Protein 6ORM (pdb70)

Secondary structure (DSSP, 8-state):
-PPPPSSS---B-TT-S---SS--B--GGG--GGGGEE-GGGSPP----TTSEEEE--STTT-GGGTTS--EEEEEEE-TT-B--EEE-TTS-EEEEEEES-EEEEEE-TTTT-EEEEEE-TT-EEEE-TT--EEEEE-SSS-EEEEEEESSSS---EEEE--/-PPPPSSS---B-TT-S---SS--B--GGG--GGGGEE-GGGSPP----TTSEEEE--STTT-GGGTTS--EEEEEEE-TT-B--SEE-TTS-EEEEEEES-EEEEEE-TTTT-EEEEEE-TT-EEEE-TT--EEEEE-SSS-EEEEEEESSSS---EE-/-PPPPSSS---B-TT-S-B-SS--B--GGG--GGGG---GGGSPP----TTSEEEEEESTTT-GGGTTS--EEEEEEE-TT-B--EEE-TTS-EEEEEEES-EEEEEE-TTTT-EEEEEE-TT-EEEE-TT--EEEEE-SSS-EEEEEEESSSS---EEEE--

CATH classification: 2.60.120.10

Foldseek 3Di:
DQDADPDDWFFAPLPDPDDDDFGHGDDPVPDDPVLQDDDQVVDDFPDAPPQFKGKDWQFCNRRRRCTNVFKIKIKIKGFAFHKDAKKAQAAWKKKKAWAAAKKKKWWFDPPVRDIDIDIDDHGDIDIGGHGTIMMITGPGPGMIMMMIMIRGSDRDMDRDGGD/DQDADPDDWFFAPLPDPDDDDFGHGDDPVPDDPVLQDDDQPVDDFPDAPPQQKDKDWQFCNRRRRCTNVFKIKIKMKGFAQGKPAKKAQAAWKKKKAKAAAKKKKWWFDPPVRDIDIDIHHHGDIDIGGHGTIMMMTGPGDGMIMMMIMIRGSDRDMDRD/DQDADPDDWFFAPLPDPDDDDFGHGDDPVPDDPVLQDDDQVVDDFPDAPPFFKDKDWFFCNRRRRCTNVFKIKIKMKGFAFGKDAKKALAAWKKKKAWAAAKKKKWWFDPPVGDIDIDIDDHGDIDIGGHGTIMMMTGPGHGMIMMMIMIRGSDRDMDRDGGD

Structure (mmCIF, N/CA/C/O backbone):
data_6ORM
#
_entry.id   6ORM
#
_cell.length_a   88.642
_cell.length_b   88.642
_cell.length_c   179.094
_cell.angle_alpha   90.00
_cell.angle_beta   90.00
_cell.angle_gamma   90.00
#
_symmetry.space_group_name_H-M   'P 41 21 2'
#
loop_
_entity.id
_entity.type
_entity.pdbx_description
1 polymer Peruvianin-I
2 branched beta-D-mannopyranose-(1-4)-2-acetamido-2-deoxy-beta-D-glucopyranose-(1-4)-2-acetamido-2-deoxy-beta-D-glucopyranose
3 branched beta-D-mannopyranose-(1-4)-2-acetamido-2-deoxy-beta-D-glucopyranose-(1-4)-[alpha-L-fucopyranose-(1-3)]2-acetamido-2-deoxy-beta-D-glucopyranose
4 branched 2-acetamido-2-deoxy-beta-D-glucopyranose-(1-4)-2-acetamido-2-deoxy-beta-D-glucopyranose
5 water water
#
loop_
_atom_site.group_PDB
_atom_site.id
_atom_site.type_symbol
_atom_site.label_atom_id
_atom_site.label_alt_id
_atom_site.label_comp_id
_atom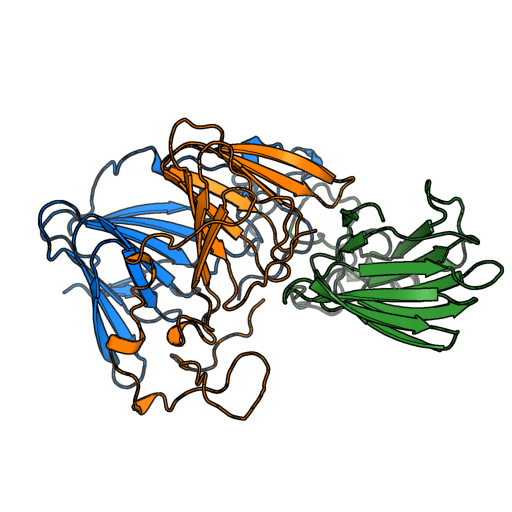_site.label_asym_id
_atom_site.label_entity_id
_atom_site.label_seq_id
_atom_site.pdbx_PDB_ins_code
_atom_site.Cartn_x
_atom_site.Cartn_y
_atom_site.Cartn_z
_atom_site.occupancy
_atom_site.B_iso_or_equiv
_atom_site.auth_seq_id
_atom_site.auth_comp_id
_atom_site.auth_asym_id
_atom_site.auth_atom_id
_atom_site.pdbx_PDB_model_num
ATOM 1 N N . ALA A 1 2 ? -6.773 10.350 -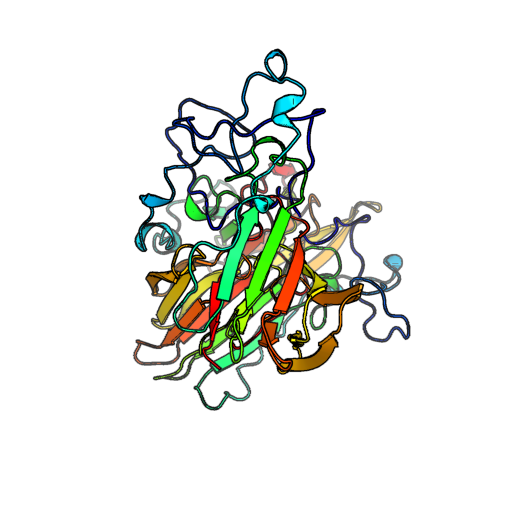41.800 1.00 47.64 2 ALA A N 1
ATOM 2 C CA . ALA A 1 2 ? -6.631 9.993 -43.206 1.00 47.47 2 ALA A CA 1
ATOM 3 C C . ALA A 1 2 ? -5.431 10.692 -43.834 1.00 46.02 2 ALA A C 1
ATOM 4 O O . ALA A 1 2 ? -5.148 10.498 -45.016 1.00 47.05 2 ALA A O 1
ATOM 6 N N . ASP A 1 3 ? -4.740 11.511 -43.046 1.00 43.99 3 ASP A N 1
ATOM 7 C CA . ASP A 1 3 ? -3.490 12.098 -43.503 1.00 40.87 3 ASP A CA 1
ATOM 8 C C . ASP A 1 3 ? -2.520 10.993 -43.917 1.00 39.85 3 ASP A C 1
ATOM 9 O O . ASP A 1 3 ? -2.459 9.945 -43.260 1.00 39.86 3 ASP A O 1
ATOM 14 N N . PRO A 1 4 ? -1.781 11.168 -45.010 1.00 39.95 4 PRO A N 1
ATOM 15 C CA . PRO A 1 4 ? -0.726 10.207 -45.347 1.00 40.81 4 PRO A CA 1
ATOM 16 C C . PRO A 1 4 ? 0.234 10.013 -44.181 1.00 40.84 4 PRO A C 1
ATOM 17 O O . PRO A 1 4 ? 0.570 10.958 -43.463 1.00 40.39 4 PRO A O 1
ATOM 21 N N . GLY A 1 5 ? 0.662 8.769 -43.987 1.00 42.38 5 GLY A N 1
ATOM 22 C CA . GLY A 1 5 ? 1.607 8.446 -42.947 1.00 42.27 5 GLY A CA 1
ATOM 23 C C . GLY A 1 5 ? 2.968 9.053 -43.218 1.00 42.64 5 GLY A C 1
ATOM 24 O O . GLY A 1 5 ? 3.366 9.251 -44.371 1.00 42.91 5 GLY A O 1
ATOM 25 N N . PRO A 1 6 ? 3.703 9.382 -42.158 1.00 42.96 6 PRO A N 1
ATOM 26 C CA . PRO A 1 6 ? 5.057 9.912 -42.341 1.00 42.69 6 PRO A CA 1
ATOM 27 C C . PRO A 1 6 ? 6.031 8.813 -42.731 1.00 43.58 6 PRO A C 1
ATOM 28 O O . PRO A 1 6 ? 5.940 7.676 -42.260 1.00 44.59 6 PRO A O 1
ATOM 32 N N . LEU A 1 7 ? 6.974 9.165 -43.602 1.00 42.76 7 LEU A N 1
ATOM 33 C CA . LEU A 1 7 ? 7.976 8.228 -44.087 1.00 44.43 7 LEU A CA 1
ATOM 34 C C . LEU A 1 7 ? 9.362 8.526 -43.528 1.00 45.14 7 LEU A C 1
ATOM 35 O O . LEU A 1 7 ? 10.355 7.983 -44.023 1.00 46.46 7 LEU A O 1
ATOM 40 N N . GLN A 1 8 ? 9.442 9.371 -42.505 1.00 45.00 8 GLN A N 1
ATOM 41 C CA . GLN A 1 8 ? 10.675 9.699 -41.803 1.00 46.12 8 GLN A CA 1
ATOM 42 C C . GLN A 1 8 ? 10.275 10.380 -40.498 1.00 44.83 8 GLN A C 1
ATOM 43 O O . GLN A 1 8 ? 9.087 10.587 -40.231 1.00 43.51 8 GLN A O 1
ATOM 49 N N . ASP A 1 9 ? 11.276 10.721 -39.681 1.00 44.48 9 ASP A N 1
ATOM 50 C CA . ASP A 1 9 ? 10.996 11.276 -38.357 1.00 43.97 9 ASP A CA 1
ATOM 51 C C . ASP A 1 9 ? 10.176 12.555 -38.455 1.00 42.79 9 ASP A C 1
ATOM 52 O O . ASP A 1 9 ? 9.119 12.684 -37.827 1.00 40.98 9 ASP A O 1
ATOM 57 N N . PHE A 1 10 ? 10.642 13.509 -39.255 1.00 43.00 10 PHE A N 1
ATOM 58 C CA . PHE A 1 10 ? 9.942 14.772 -39.423 1.00 43.60 10 PHE A CA 1
ATOM 59 C C . PHE A 1 10 ? 10.274 15.324 -40.799 1.00 45.68 10 PHE A C 1
ATOM 60 O O . PHE A 1 10 ? 11.156 14.821 -41.500 1.00 46.19 10 PHE A O 1
ATOM 68 N N . CYS A 1 11 ? 9.556 16.378 -41.171 1.00 47.32 11 CYS A N 1
ATOM 69 C CA . CYS A 1 11 ? 9.600 16.908 -42.526 1.00 48.99 11 CYS A CA 1
ATOM 70 C C . CYS A 1 11 ? 9.034 18.320 -42.513 1.00 47.32 11 CYS A C 1
ATOM 71 O O . CYS A 1 11 ? 7.880 18.529 -42.900 1.00 45.52 11 CYS A O 1
ATOM 74 N N . LEU A 1 12 ? 9.825 19.289 -42.050 1.00 47.68 12 LEU A N 1
ATOM 75 C CA . LEU A 1 12 ? 9.301 20.630 -41.821 1.00 46.94 12 LEU A CA 1
ATOM 76 C C . LEU A 1 12 ? 8.846 21.249 -43.133 1.00 47.49 12 LEU A C 1
ATOM 77 O O . LEU A 1 12 ? 9.595 21.274 -44.112 1.00 49.17 12 LEU A O 1
ATOM 82 N N . ALA A 1 13 ? 7.613 21.749 -43.143 1.00 46.37 13 ALA A N 1
ATOM 83 C CA . ALA A 1 13 ? 7.069 22.384 -44.334 1.00 47.01 13 ALA A CA 1
ATOM 84 C C . ALA A 1 13 ? 7.974 23.517 -44.803 1.00 49.39 13 ALA A C 1
ATOM 85 O O . ALA A 1 13 ? 8.312 24.421 -44.033 1.00 49.53 13 ALA A O 1
ATOM 87 N N . ASP A 1 14 ? 8.379 23.456 -46.069 1.00 50.60 14 ASP A N 1
ATOM 88 C CA . ASP A 1 14 ? 9.046 24.580 -46.726 1.00 53.93 14 ASP A CA 1
ATOM 89 C C . ASP A 1 14 ? 7.949 25.471 -47.287 1.00 55.20 14 ASP A C 1
ATOM 90 O O . ASP A 1 14 ? 7.431 25.225 -48.379 1.00 55.31 14 ASP A O 1
ATOM 95 N N . LEU A 1 15 ? 7.583 26.504 -46.532 1.00 53.58 15 LEU A N 1
ATOM 96 C CA . LEU A 1 15 ? 6.459 27.361 -46.924 1.00 56.03 15 LEU A CA 1
ATOM 97 C C . LEU A 1 15 ? 6.778 28.321 -48.056 1.00 61.25 15 LEU A C 1
ATOM 98 O O . LEU A 1 15 ? 5.832 28.908 -48.611 1.00 61.31 15 LEU A O 1
ATOM 103 N N . ASN A 1 16 ? 8.042 28.528 -48.397 1.00 62.12 16 ASN A N 1
ATOM 104 C CA . ASN A 1 16 ? 8.380 29.379 -49.525 1.00 65.22 16 ASN A CA 1
ATOM 105 C C . ASN A 1 16 ? 8.881 28.578 -50.716 1.00 65.61 16 ASN A C 1
ATOM 106 O O . ASN A 1 16 ? 9.498 29.143 -51.631 1.00 68.09 16 ASN A O 1
ATOM 111 N N . SER A 1 17 ? 8.570 27.284 -50.763 1.00 64.96 17 SER A N 1
ATOM 112 C CA . SER A 1 17 ? 8.932 26.482 -51.912 1.00 63.30 17 SER A CA 1
ATOM 113 C C . SER A 1 17 ? 8.090 26.909 -53.111 1.00 61.61 17 SER A C 1
ATOM 114 O O . SER A 1 17 ? 6.915 27.258 -52.958 1.00 60.45 17 SER A O 1
ATOM 117 N N . PRO A 1 18 ? 8.663 26.907 -54.316 1.00 62.62 18 PRO A N 1
ATOM 118 C CA . PRO A 1 18 ? 7.857 27.179 -55.507 1.00 62.11 18 PRO A CA 1
ATOM 119 C C . PRO A 1 18 ? 7.027 25.994 -55.952 1.00 59.92 18 PRO A C 1
ATOM 120 O O . PRO A 1 18 ? 6.212 26.138 -56.873 1.00 60.19 18 PRO A O 1
ATOM 124 N N . LEU A 1 19 ? 7.215 24.834 -55.337 1.00 60.94 19 LEU A N 1
ATOM 125 C CA . LEU A 1 19 ? 6.494 23.635 -55.717 1.00 59.02 19 LEU A CA 1
ATOM 126 C C . LEU A 1 19 ? 5.181 23.517 -54.966 1.00 56.07 19 LEU A C 1
ATOM 127 O O . LEU A 1 19 ? 5.015 24.047 -53.864 1.00 55.48 19 LEU A O 1
ATOM 132 N N . PHE A 1 20 ? 4.244 22.809 -55.585 1.00 54.28 20 PHE A N 1
ATOM 133 C CA . PHE A 1 20 ? 2.976 22.469 -54.964 1.00 51.33 20 PHE A CA 1
ATOM 134 C C . PHE A 1 20 ? 2.798 20.967 -55.078 1.00 50.00 20 PHE A C 1
ATOM 135 O O . PHE A 1 20 ? 2.825 20.417 -56.185 1.00 51.92 20 PHE A O 1
ATOM 143 N N . ILE A 1 21 ? 2.631 20.309 -53.936 1.00 47.17 21 ILE A N 1
ATOM 144 C CA . ILE A 1 21 ? 2.408 18.873 -53.865 1.00 45.52 21 ILE A CA 1
ATOM 145 C C . ILE A 1 21 ? 1.321 18.638 -52.829 1.00 43.66 21 ILE A C 1
ATOM 146 O O . ILE A 1 21 ? 0.876 19.562 -52.144 1.00 43.19 21 ILE A O 1
ATOM 151 N N . ASN A 1 22 ? 0.883 17.387 -52.729 1.00 43.81 22 ASN A N 1
ATOM 152 C CA . ASN A 1 22 ? -0.010 17.016 -51.644 1.00 41.90 22 ASN A CA 1
ATOM 153 C C . ASN A 1 22 ? 0.680 17.313 -50.321 1.00 41.89 22 ASN A C 1
ATOM 154 O O . ASN A 1 22 ? 1.712 16.714 -50.005 1.00 43.81 22 ASN A O 1
ATOM 159 N N . GLY A 1 23 ? 0.131 18.256 -49.568 1.00 40.79 23 GLY A N 1
ATOM 160 C CA . GLY A 1 23 ? 0.803 18.718 -48.362 1.00 41.03 23 GLY A CA 1
ATOM 161 C C . GLY A 1 23 ? 1.807 19.800 -48.694 1.00 43.08 23 GLY A C 1
ATOM 162 O O . GLY A 1 23 ? 1.473 20.799 -49.338 1.00 43.37 23 GLY A O 1
ATOM 163 N N . TYR A 1 24 ? 3.050 19.601 -48.258 1.00 43.42 24 TYR A N 1
ATOM 164 C CA . TYR A 1 24 ? 4.120 20.565 -48.464 1.00 45.49 24 TYR A CA 1
ATOM 165 C C . TYR A 1 24 ? 5.428 19.842 -48.744 1.00 46.80 24 TYR A C 1
ATOM 166 O O . TYR A 1 24 ? 5.696 18.792 -48.140 1.00 46.29 24 TYR A O 1
ATOM 175 N N . PRO A 1 25 ? 6.262 20.377 -49.633 1.00 47.63 25 PRO A N 1
ATOM 176 C CA . PRO A 1 25 ? 7.661 19.948 -49.659 1.00 49.36 25 PRO A CA 1
ATOM 177 C C . PRO A 1 25 ? 8.339 20.337 -48.356 1.00 49.49 25 PRO A C 1
ATOM 178 O O . PRO A 1 25 ? 7.862 21.194 -47.606 1.00 47.83 25 PRO A O 1
ATOM 182 N N . CYS A 1 26 ? 9.464 19.695 -48.081 1.00 51.33 26 CYS A N 1
ATOM 183 C CA . CYS A 1 26 ? 10.107 19.861 -46.792 1.00 51.82 26 CYS A CA 1
ATOM 184 C C . CYS A 1 26 ? 11.456 20.548 -46.933 1.00 53.70 26 CYS A C 1
ATOM 185 O O . CYS A 1 26 ? 12.095 20.520 -47.989 1.00 54.39 26 CYS A O 1
ATOM 188 N N . ARG A 1 27 ? 11.873 21.185 -45.845 1.00 52.79 27 ARG A N 1
ATOM 189 C CA . ARG A 1 27 ? 13.247 21.624 -45.696 1.00 55.42 27 ARG A CA 1
ATOM 190 C C . ARG A 1 27 ? 14.136 20.432 -45.365 1.00 55.18 27 ARG A C 1
ATOM 191 O O . ARG A 1 27 ? 13.667 19.373 -44.939 1.00 54.57 27 ARG A O 1
ATOM 199 N N . ASN A 1 28 ? 15.435 20.616 -45.566 1.00 56.92 28 ASN A N 1
ATOM 200 C CA . ASN A 1 28 ? 16.431 19.602 -45.246 1.00 57.59 28 ASN A CA 1
ATOM 201 C C . ASN A 1 28 ? 16.354 19.244 -43.766 1.00 55.97 28 ASN A C 1
ATOM 202 O O . ASN A 1 28 ? 16.666 20.081 -42.910 1.00 56.12 28 ASN A O 1
ATOM 207 N N . PRO A 1 29 ? 15.957 18.011 -43.428 1.00 56.46 29 PRO A N 1
ATOM 208 C CA . PRO A 1 29 ? 15.813 17.647 -42.008 1.00 55.25 29 PRO A CA 1
ATOM 209 C C . PRO A 1 29 ? 17.098 17.787 -41.214 1.00 56.77 29 PRO A C 1
ATOM 210 O O . PRO A 1 29 ? 17.036 17.969 -39.992 1.00 56.49 29 PRO A O 1
ATOM 214 N N . ALA A 1 30 ? 18.260 17.717 -41.870 1.00 57.30 30 ALA A N 1
ATOM 215 C CA . ALA A 1 30 ? 19.525 17.916 -41.177 1.00 58.46 30 ALA A CA 1
ATOM 216 C C . ALA A 1 30 ? 19.669 19.336 -40.649 1.00 58.07 30 ALA A C 1
ATOM 217 O O . ALA A 1 30 ? 20.481 19.570 -39.747 1.00 58.69 30 ALA A O 1
ATOM 219 N N . LEU A 1 31 ? 18.900 20.281 -41.187 1.00 59.42 31 LEU A N 1
ATOM 220 C CA . LEU A 1 31 ? 18.946 21.670 -40.755 1.00 59.65 31 LEU A CA 1
ATOM 221 C C . LEU A 1 31 ? 17.965 21.978 -39.633 1.00 56.70 31 LEU A C 1
ATOM 222 O O . LEU A 1 31 ? 18.005 23.086 -39.087 1.00 57.03 31 LEU A O 1
ATOM 227 N N . ALA A 1 32 ? 17.084 21.041 -39.289 1.00 54.62 32 ALA A N 1
ATOM 228 C CA . ALA A 1 32 ? 16.127 21.268 -38.215 1.00 52.56 32 ALA A CA 1
ATOM 229 C C . ALA A 1 32 ? 16.839 21.447 -36.878 1.00 53.92 32 ALA A C 1
ATOM 230 O O . ALA A 1 32 ? 17.859 20.809 -36.604 1.00 55.47 32 ALA A O 1
ATOM 232 N N . THR A 1 33 ? 16.299 22.338 -36.049 1.00 53.21 33 THR A N 1
ATOM 233 C CA . THR A 1 33 ? 16.799 22.577 -34.702 1.00 53.86 33 THR A CA 1
ATOM 234 C C . THR A 1 33 ? 15.641 22.477 -33.717 1.00 52.03 33 THR A C 1
ATOM 235 O O . THR A 1 33 ? 14.479 22.329 -34.105 1.00 50.77 33 THR A O 1
ATOM 239 N N . SER A 1 34 ? 15.977 22.542 -32.424 1.00 50.57 34 SER A N 1
ATOM 240 C CA . SER A 1 34 ? 14.957 22.484 -31.379 1.00 49.76 34 SER A CA 1
ATOM 241 C C . SER A 1 34 ? 13.873 23.538 -31.579 1.00 48.96 34 SER A C 1
ATOM 242 O O . SER A 1 34 ? 12.690 23.275 -31.331 1.00 46.26 34 SER A O 1
ATOM 245 N N . ASP A 1 35 ? 14.258 24.738 -32.027 1.00 52.51 35 ASP A N 1
ATOM 246 C CA . ASP A 1 35 ? 13.296 25.825 -32.190 1.00 52.86 35 ASP A CA 1
ATOM 247 C C . ASP A 1 35 ? 12.206 25.496 -33.199 1.00 49.97 35 ASP A C 1
ATOM 248 O O . ASP A 1 35 ? 11.124 26.089 -33.142 1.00 48.83 35 ASP A O 1
ATOM 253 N N . ASP A 1 36 ? 12.460 24.561 -34.116 1.00 49.45 36 ASP A N 1
ATOM 254 C CA . ASP A 1 36 ? 11.485 24.227 -35.145 1.00 48.12 36 ASP A CA 1
ATOM 255 C C . ASP A 1 36 ? 10.316 23.408 -34.619 1.00 46.59 36 ASP A C 1
ATOM 256 O O . ASP A 1 36 ? 9.315 23.266 -35.328 1.00 45.92 36 ASP A O 1
ATOM 261 N N . PHE A 1 37 ? 10.402 22.883 -33.401 1.00 46.70 37 PHE A N 1
ATOM 262 C CA . PHE A 1 37 ? 9.381 21.986 -32.883 1.00 45.25 37 PHE A CA 1
ATOM 263 C C . PHE A 1 37 ? 8.538 22.625 -31.792 1.00 45.39 37 PHE A C 1
ATOM 264 O O . PHE A 1 37 ? 7.671 21.957 -31.219 1.00 44.77 37 PHE A O 1
ATOM 272 N N . ILE A 1 38 ? 8.769 23.899 -31.498 1.00 45.73 38 ILE A N 1
ATOM 273 C CA . ILE A 1 38 ? 7.915 24.686 -30.621 1.00 45.80 38 ILE A CA 1
ATOM 274 C C . ILE A 1 38 ? 7.131 25.670 -31.482 1.00 45.66 38 ILE A C 1
ATOM 275 O O . ILE A 1 38 ? 7.616 26.141 -32.517 1.00 46.92 38 ILE A O 1
ATOM 280 N N . TYR A 1 39 ? 5.896 25.951 -31.073 1.00 44.86 39 TYR A N 1
ATOM 281 C CA . TYR A 1 39 ? 5.103 27.006 -31.693 1.00 44.85 39 TYR A CA 1
ATOM 282 C C . TYR A 1 39 ? 4.452 27.832 -30.596 1.00 44.86 39 TYR A C 1
ATOM 283 O O . TYR A 1 39 ? 3.785 27.281 -29.716 1.00 43.99 39 TYR A O 1
ATOM 292 N N . SER A 1 40 ? 4.639 29.153 -30.655 1.00 46.59 40 SER A N 1
ATOM 293 C CA . SER A 1 40 ? 4.245 30.046 -29.571 1.00 46.97 40 SER A CA 1
ATOM 294 C C . SER A 1 40 ? 3.152 31.023 -29.993 1.00 46.77 40 SER A C 1
ATOM 295 O O . SER A 1 40 ? 2.935 32.033 -29.316 1.00 47.36 40 SER A O 1
ATOM 298 N N . GLY A 1 41 ? 2.460 30.741 -31.099 1.00 46.63 41 GLY A N 1
ATOM 299 C CA . GLY A 1 41 ? 1.461 31.668 -31.604 1.00 46.97 41 GLY A CA 1
ATOM 300 C C . GLY A 1 41 ? 0.339 31.971 -30.629 1.00 47.26 41 GLY A C 1
ATOM 301 O O . GLY A 1 41 ? -0.214 33.074 -30.645 1.00 48.82 41 GLY A O 1
ATOM 302 N N . PHE A 1 42 ? -0.010 31.015 -29.765 1.00 44.87 42 PHE A N 1
ATOM 303 C CA . PHE A 1 42 ? -1.119 31.237 -28.843 1.00 44.81 42 PHE A CA 1
ATOM 304 C C . PHE A 1 42 ? -0.812 32.288 -27.789 1.00 48.09 42 PHE A C 1
ATOM 305 O O . PHE A 1 42 ? -1.734 32.733 -27.099 1.00 47.96 42 PHE A O 1
ATOM 313 N N . LYS A 1 43 ? 0.449 32.702 -27.657 1.00 46.85 43 LYS A N 1
ATOM 314 C CA . LYS A 1 43 ? 0.779 33.781 -26.735 1.00 50.51 43 LYS A CA 1
ATOM 315 C C . LYS A 1 43 ? 0.272 35.126 -27.221 1.00 51.78 43 LYS A C 1
ATOM 316 O O . LYS A 1 43 ? 0.170 36.063 -26.418 1.00 52.50 43 LYS A O 1
ATOM 322 N N . GLN A 1 44 ? -0.030 35.256 -28.509 1.00 53.14 44 GLN A N 1
ATOM 323 C CA . GLN A 1 44 ? -0.707 36.442 -29.004 1.00 54.83 44 GLN A CA 1
ATOM 324 C C . GLN A 1 44 ? -2.201 36.277 -28.804 1.00 52.76 44 GLN A C 1
ATOM 325 O O . GLN A 1 44 ? -2.801 35.312 -29.310 1.00 51.21 44 GLN A O 1
ATOM 331 N N . ALA A 1 45 ? -2.806 37.214 -28.075 1.00 54.69 45 ALA A N 1
ATOM 332 C CA . ALA A 1 45 ? -4.242 37.245 -27.889 1.00 52.60 45 ALA A CA 1
ATOM 333 C C . ALA A 1 45 ? -4.939 37.452 -29.230 1.00 50.88 45 ALA A C 1
ATOM 334 O O . ALA A 1 45 ? -4.314 37.887 -30.201 1.00 51.60 45 ALA A O 1
ATOM 336 N N . PRO A 1 46 ? -6.223 37.110 -29.320 1.00 51.93 46 PRO A N 1
ATOM 337 C CA . PRO A 1 46 ? -6.981 37.444 -30.529 1.00 50.73 46 PRO A CA 1
ATOM 338 C C . PRO A 1 46 ? -6.816 38.916 -30.879 1.00 51.55 46 PRO A C 1
ATOM 339 O O . PRO A 1 46 ? -7.000 39.797 -30.037 1.00 52.40 46 PRO A O 1
ATOM 343 N N . SER A 1 47 ? -6.448 39.179 -32.130 1.00 50.94 47 SER A N 1
ATOM 344 C CA . SER A 1 47 ? -6.254 40.546 -32.594 1.00 53.17 47 SER A CA 1
ATOM 345 C C . SER A 1 47 ? -7.527 41.155 -33.158 1.00 53.74 47 SER A C 1
ATOM 346 O O . SER A 1 47 ? -7.552 42.357 -33.444 1.00 55.09 47 SER A O 1
ATOM 349 N N . GLY A 1 48 ? -8.576 40.358 -33.310 1.00 53.95 48 GLY A N 1
ATOM 350 C CA . GLY A 1 48 ? -9.836 40.839 -33.840 1.00 54.28 48 GLY A CA 1
ATOM 351 C C . GLY A 1 48 ? -10.816 39.690 -33.895 1.00 52.39 48 GLY A C 1
ATOM 352 O O . GLY A 1 48 ? -10.476 38.537 -33.610 1.00 50.66 48 GLY A O 1
ATOM 353 N N . PHE A 1 49 ? -12.051 40.026 -34.253 1.00 51.49 49 PHE A N 1
ATOM 354 C CA . PHE A 1 49 ? -13.123 39.046 -34.306 1.00 50.12 49 PHE A CA 1
ATOM 355 C C . PHE A 1 49 ? -13.916 39.268 -35.583 1.00 51.05 49 PHE A C 1
ATOM 356 O O . PHE A 1 49 ? -13.967 40.385 -36.104 1.00 53.42 49 PHE A O 1
ATOM 364 N N . ASP A 1 50 ? -14.528 38.200 -36.093 1.00 49.04 50 ASP A N 1
ATOM 365 C CA . ASP A 1 50 ? -15.358 38.359 -37.272 1.00 49.23 50 ASP A CA 1
ATOM 366 C C . ASP A 1 50 ? -16.683 39.002 -36.869 1.00 51.09 50 ASP A C 1
ATOM 367 O O . ASP A 1 50 ? -16.951 39.241 -35.689 1.00 50.74 50 ASP A O 1
ATOM 372 N N . GLN A 1 51 ? -17.520 39.299 -37.867 1.00 50.92 51 GLN A N 1
ATOM 373 C CA . GLN A 1 51 ? -18.802 39.956 -37.616 1.00 53.50 51 GLN A CA 1
ATOM 374 C C . GLN A 1 51 ? -19.661 39.225 -36.589 1.00 52.12 51 GLN A C 1
ATOM 375 O O . GLN A 1 51 ? -20.546 39.843 -35.990 1.00 54.01 51 GLN A O 1
ATOM 381 N N . TRP A 1 52 ? -19.441 37.926 -36.380 1.00 51.80 52 TRP A N 1
ATOM 382 C CA . TRP A 1 52 ? -20.282 37.135 -35.491 1.00 50.78 52 TRP A CA 1
ATOM 383 C C . TRP A 1 52 ? -19.628 36.895 -34.134 1.00 49.38 52 TRP A C 1
ATOM 384 O O . TRP A 1 52 ? -20.159 36.126 -33.328 1.00 48.67 52 TRP A O 1
ATOM 395 N N . GLY A 1 53 ? -18.496 37.545 -33.865 1.00 49.03 53 GLY A N 1
ATOM 396 C CA . GLY A 1 53 ? -17.853 37.474 -32.566 1.00 48.35 53 GLY A CA 1
ATOM 397 C C . GLY A 1 53 ? -16.896 36.326 -32.355 1.00 46.28 53 GLY A C 1
ATOM 398 O O . GLY A 1 53 ? -16.608 35.989 -31.202 1.00 45.86 53 GLY A O 1
ATOM 399 N N . LEU A 1 54 ? -16.375 35.728 -33.420 1.00 44.98 54 LEU A N 1
ATOM 400 C CA . LEU A 1 54 ? -15.450 34.609 -33.320 1.00 43.57 54 LEU A CA 1
ATOM 401 C C . LEU A 1 54 ? -14.054 35.031 -33.758 1.00 45.60 54 LEU A C 1
ATOM 402 O O . LEU A 1 54 ? -13.895 35.700 -34.786 1.00 46.23 54 LEU A O 1
ATOM 407 N N . ASN A 1 55 ? -13.048 34.640 -32.980 1.00 39.52 55 ASN A N 1
ATOM 408 C CA . ASN A 1 55 ? -11.665 34.674 -33.434 1.00 42.22 55 ASN A CA 1
ATOM 409 C C . ASN A 1 55 ? -11.110 33.260 -33.446 1.00 38.69 55 ASN A C 1
ATOM 410 O O . ASN A 1 55 ? -11.212 32.541 -32.447 1.00 36.92 55 ASN A O 1
ATOM 415 N N . VAL A 1 56 ? -10.509 32.873 -34.567 1.00 46.09 56 VAL A N 1
ATOM 416 C CA . VAL A 1 56 ? -9.777 31.619 -34.675 1.00 43.56 56 VAL A CA 1
ATOM 417 C C . VAL A 1 56 ? -8.299 31.938 -34.842 1.00 43.25 56 VAL A C 1
ATOM 418 O O . VAL A 1 56 ? -7.918 32.709 -35.732 1.00 43.67 56 VAL A O 1
ATOM 422 N N . THR A 1 57 ? -7.471 31.352 -33.984 1.00 42.69 57 THR A N 1
ATOM 423 C CA . THR A 1 57 ? -6.021 31.3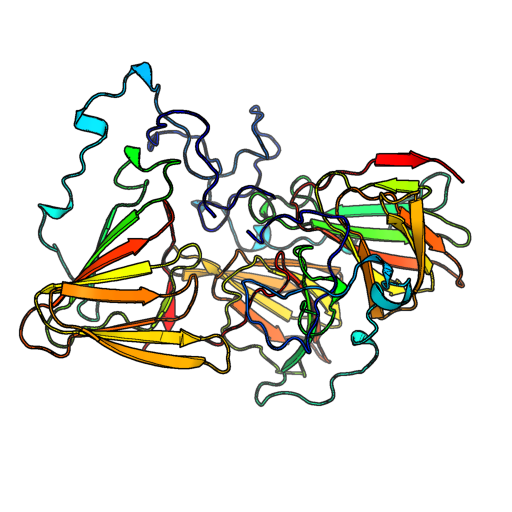73 -34.144 1.00 43.22 57 THR A CA 1
ATOM 424 C C . THR A 1 57 ? -5.612 29.976 -34.598 1.00 42.98 57 THR A C 1
ATOM 425 O O . THR A 1 57 ? -5.733 29.010 -33.838 1.00 41.79 57 THR A O 1
ATOM 429 N N . PHE A 1 58 ? -5.140 29.877 -35.838 1.00 43.81 58 PHE A N 1
ATOM 430 C CA . PHE A 1 58 ? -4.911 28.597 -36.493 1.00 44.28 58 PHE A CA 1
ATOM 431 C C . PHE A 1 58 ? -3.513 28.070 -36.208 1.00 45.33 58 PHE A C 1
ATOM 432 O O . PHE A 1 58 ? -2.539 28.828 -36.203 1.00 46.54 58 PHE A O 1
ATOM 440 N N . VAL A 1 59 ? -3.421 26.765 -35.956 1.00 44.01 59 VAL A N 1
ATOM 441 C CA . VAL A 1 59 ? -2.129 26.088 -35.961 1.00 44.37 59 VAL A CA 1
ATOM 442 C C . VAL A 1 59 ? -2.228 24.849 -36.839 1.00 44.11 59 VAL A C 1
ATOM 443 O O . VAL A 1 59 ? -2.395 23.728 -36.342 1.00 43.71 59 VAL A O 1
ATOM 447 N N . THR A 1 60 ? -2.152 25.053 -38.149 1.00 44.06 60 THR A N 1
ATOM 448 C CA . THR A 1 60 ? -1.969 23.984 -39.113 1.00 43.67 60 THR A CA 1
ATOM 449 C C . THR A 1 60 ? -0.513 23.978 -39.574 1.00 44.24 60 THR A C 1
ATOM 450 O O . THR A 1 60 ? 0.304 24.794 -39.139 1.00 45.15 60 THR A O 1
ATOM 454 N N . ALA A 1 61 ? -0.181 23.039 -40.464 1.00 42.83 61 ALA A N 1
ATOM 455 C CA . ALA A 1 61 ? 1.156 23.017 -41.048 1.00 42.99 61 ALA A CA 1
ATOM 456 C C . ALA A 1 61 ? 1.501 24.327 -41.747 1.00 43.80 61 ALA A C 1
ATOM 457 O O . ALA A 1 61 ? 2.687 24.636 -41.912 1.00 43.98 61 ALA A O 1
ATOM 459 N N . GLY A 1 62 ? 0.496 25.104 -42.160 1.00 45.51 62 GLY A N 1
ATOM 460 C CA . GLY A 1 62 ? 0.763 26.403 -42.755 1.00 46.28 62 GLY A CA 1
ATOM 461 C C . GLY A 1 62 ? 1.361 27.396 -41.780 1.00 46.45 62 GLY A C 1
ATOM 462 O O . GLY A 1 62 ? 2.100 28.298 -42.183 1.00 47.73 62 GLY A O 1
ATOM 463 N N . GLN A 1 63 ? 1.039 27.261 -40.494 1.00 45.28 63 GLN A N 1
ATOM 464 C CA . GLN A 1 63 ? 1.580 28.129 -39.454 1.00 45.55 63 GLN A CA 1
ATOM 465 C C . GLN A 1 63 ? 2.724 27.491 -38.681 1.00 44.80 63 GLN A C 1
ATOM 466 O O . GLN A 1 63 ? 3.617 28.203 -38.211 1.00 45.31 63 GLN A O 1
ATOM 472 N N . PHE A 1 64 ? 2.705 26.166 -38.543 1.00 44.32 64 PHE A N 1
ATOM 473 C CA . PHE A 1 64 ? 3.618 25.419 -37.682 1.00 43.20 64 PHE A CA 1
ATOM 474 C C . PHE A 1 64 ? 4.265 24.355 -38.559 1.00 43.07 64 PHE A C 1
ATOM 475 O O . PHE A 1 64 ? 3.790 23.213 -38.623 1.00 42.27 64 PHE A O 1
ATOM 483 N N . PRO A 1 65 ? 5.351 24.701 -39.258 1.00 43.29 65 PRO A N 1
ATOM 484 C CA . PRO A 1 65 ? 5.914 23.786 -40.270 1.00 43.70 65 PRO A CA 1
ATOM 485 C C . PRO A 1 65 ? 6.216 22.382 -39.768 1.00 43.47 65 PRO A C 1
ATOM 486 O O . PRO A 1 65 ? 6.141 21.429 -40.555 1.00 43.52 65 PRO A O 1
ATOM 490 N N . ALA A 1 66 ? 6.545 22.216 -38.486 1.00 42.00 66 ALA A N 1
ATOM 491 C CA . ALA A 1 66 ? 6.853 20.890 -37.965 1.00 41.63 66 ALA A CA 1
ATOM 492 C C . ALA A 1 66 ? 5.649 19.956 -37.964 1.00 40.24 66 ALA A C 1
ATOM 493 O O . ALA A 1 66 ? 5.833 18.744 -37.815 1.00 40.76 66 ALA A O 1
ATOM 495 N N . LEU A 1 67 ? 4.430 20.482 -38.113 1.00 40.75 67 LEU A N 1
ATOM 496 C CA . LEU A 1 67 ? 3.252 19.625 -38.196 1.00 39.38 67 LEU A CA 1
ATOM 497 C C . LEU A 1 67 ? 3.176 18.864 -39.512 1.00 39.57 67 LEU A C 1
ATOM 498 O O . LEU A 1 67 ? 2.433 17.879 -39.601 1.00 39.02 67 LEU A O 1
ATOM 503 N N . ASN A 1 68 ? 3.917 19.301 -40.528 1.00 39.70 68 ASN A N 1
ATOM 504 C CA . ASN A 1 68 ? 3.869 18.664 -41.837 1.00 39.86 68 ASN A CA 1
ATOM 505 C C . ASN A 1 68 ? 4.200 17.181 -41.719 1.00 40.88 68 ASN A C 1
ATOM 506 O O . ASN A 1 68 ? 5.218 16.803 -41.130 1.00 42.81 68 ASN A O 1
ATOM 511 N N . THR A 1 69 ? 3.308 16.342 -42.256 1.00 38.95 69 THR A N 1
ATOM 512 C CA . THR A 1 69 ? 3.324 14.881 -42.295 1.00 39.02 69 THR A CA 1
ATOM 513 C C . THR A 1 69 ? 2.914 14.231 -40.971 1.00 39.16 69 THR A C 1
ATOM 514 O O . THR A 1 69 ? 2.807 13.007 -40.919 1.00 39.07 69 THR A O 1
ATOM 518 N N . LEU A 1 70 ? 2.672 14.992 -39.902 1.00 39.75 70 LEU A N 1
ATOM 519 C CA . LEU A 1 70 ? 2.497 14.399 -38.582 1.00 39.75 70 LEU A CA 1
ATOM 520 C C . LEU A 1 70 ? 1.041 14.320 -38.132 1.00 38.61 70 LEU A C 1
ATOM 521 O O . LEU A 1 70 ? 0.776 13.831 -37.029 1.00 37.94 70 LEU A O 1
ATOM 526 N N . GLY A 1 71 ? 0.097 14.793 -38.947 1.00 38.61 71 GLY A N 1
ATOM 527 C CA . GLY A 1 71 ? -1.294 14.408 -38.800 1.00 38.21 71 GLY A CA 1
ATOM 528 C C . GLY A 1 71 ? -2.108 15.125 -37.746 1.00 38.44 71 GLY A C 1
ATOM 529 O O . GLY A 1 71 ? -3.172 14.622 -37.368 1.00 38.30 71 GLY A O 1
ATOM 530 N N . LEU A 1 72 ? -1.667 16.287 -37.262 1.00 37.47 72 LEU A N 1
ATOM 531 C CA . LEU A 1 72 ? -2.367 16.952 -36.170 1.00 37.77 72 LEU A CA 1
ATOM 532 C C . LEU A 1 72 ? -2.456 18.456 -36.394 1.00 38.16 72 LEU A C 1
ATOM 533 O O . LEU A 1 72 ? -1.592 19.065 -37.029 1.00 38.51 72 LEU A O 1
ATOM 538 N N . THR A 1 73 ? -3.522 19.041 -35.845 1.00 38.57 73 THR A N 1
ATOM 539 C CA . THR A 1 73 ? -3.763 20.478 -35.831 1.00 39.02 73 THR A CA 1
ATOM 540 C C . THR A 1 73 ? -4.457 20.815 -34.518 1.00 38.15 73 THR A C 1
ATOM 541 O O . THR A 1 73 ? -5.250 20.023 -34.007 1.00 37.75 73 THR A O 1
ATOM 545 N N . ILE A 1 74 ? -4.145 21.986 -33.961 1.00 38.90 74 ILE A N 1
ATOM 546 C CA . ILE A 1 74 ? -4.928 22.548 -32.867 1.00 39.48 74 ILE A CA 1
ATOM 547 C C . ILE A 1 74 ? -5.257 23.997 -33.204 1.00 39.15 74 ILE A C 1
ATOM 548 O O . ILE A 1 74 ? -4.381 24.759 -33.628 1.00 40.04 74 ILE A O 1
ATOM 553 N N . ASN A 1 75 ? -6.524 24.367 -33.045 1.00 38.28 75 ASN A N 1
ATOM 554 C CA . ASN A 1 75 ? -6.982 25.730 -33.260 1.00 38.76 75 ASN A CA 1
ATOM 555 C C . ASN A 1 75 ? -7.572 26.272 -31.966 1.00 38.97 75 ASN A C 1
ATOM 556 O O . ASN A 1 75 ? -8.284 25.557 -31.256 1.00 39.13 75 ASN A O 1
ATOM 561 N N . ARG A 1 76 ? -7.275 27.533 -31.663 1.00 39.51 76 ARG A N 1
ATOM 562 C CA . ARG A 1 76 ? -7.886 28.217 -30.532 1.00 39.68 76 ARG A CA 1
ATOM 563 C C . ARG A 1 76 ? -9.028 29.087 -31.031 1.00 40.30 76 ARG A C 1
ATOM 564 O O . ARG A 1 76 ? -8.850 29.881 -31.960 1.00 40.83 76 ARG A O 1
ATOM 572 N N . CYS A 1 77 ? -10.192 28.945 -30.406 1.00 40.39 77 CYS A N 1
ATOM 573 C CA . CYS A 1 77 ? -11.368 29.726 -30.753 1.00 41.42 77 CYS A CA 1
ATOM 574 C C . CYS A 1 77 ? -11.786 30.543 -29.542 1.00 42.03 77 CYS A C 1
ATOM 575 O O . CYS A 1 77 ? -11.964 29.994 -28.450 1.00 42.97 77 CYS A O 1
ATOM 578 N N . VAL A 1 78 ? -11.946 31.848 -29.737 1.00 41.86 78 VAL A N 1
ATOM 579 C CA . VAL A 1 78 ? -12.431 32.752 -28.702 1.00 42.89 78 VAL A CA 1
ATOM 580 C C . VAL A 1 78 ? -13.715 33.396 -29.203 1.00 42.97 78 VAL A C 1
ATOM 581 O O . VAL A 1 78 ? -13.762 33.911 -30.326 1.00 42.80 78 VAL A O 1
ATOM 585 N N . LEU A 1 79 ? -14.751 33.362 -28.371 1.00 44.50 79 LEU A N 1
ATOM 586 C CA . LEU A 1 79 ? -16.054 33.921 -28.700 1.00 45.59 79 LEU A CA 1
ATOM 587 C C . LEU A 1 79 ? -16.336 35.088 -27.768 1.00 47.31 79 LEU A C 1
ATOM 588 O O . LEU A 1 79 ? -16.317 34.926 -26.543 1.00 47.90 79 LEU A O 1
ATOM 593 N N . LEU A 1 80 ? -16.587 36.260 -28.348 1.00 47.73 80 LEU A N 1
ATOM 594 C CA . LEU A 1 80 ? -17.080 37.385 -27.577 1.00 49.31 80 LEU A CA 1
ATOM 595 C C . LEU A 1 80 ? -18.440 37.036 -26.977 1.00 49.51 80 LEU A C 1
ATOM 596 O O . LEU A 1 80 ? -19.080 36.067 -27.395 1.00 48.04 80 LEU A O 1
ATOM 601 N N . PRO A 1 81 ? -18.893 37.794 -25.977 1.00 50.60 81 PRO A N 1
ATOM 602 C CA . PRO A 1 81 ? -20.272 37.628 -25.504 1.00 51.49 81 PRO A CA 1
ATOM 603 C C . PRO A 1 81 ? -21.252 37.722 -26.665 1.00 51.92 81 PRO A C 1
ATOM 604 O O . PRO A 1 81 ? -21.119 38.572 -27.548 1.00 52.30 81 PRO A O 1
ATOM 608 N N . GLY A 1 82 ? -22.236 36.825 -26.668 1.00 51.10 82 GLY A N 1
ATOM 609 C CA . GLY A 1 82 ? -23.169 36.733 -27.771 1.00 51.41 82 GLY A CA 1
ATOM 610 C C . GLY A 1 82 ? -22.601 36.154 -29.047 1.00 50.39 82 GLY A C 1
ATOM 611 O O . GLY A 1 82 ? -23.334 36.046 -30.038 1.00 51.23 82 GLY A O 1
ATOM 612 N N . GLY A 1 83 ? -21.320 35.778 -29.062 1.00 48.52 83 GLY A N 1
ATOM 613 C CA . GLY A 1 83 ? -20.708 35.311 -30.282 1.00 47.20 83 GLY A CA 1
ATOM 614 C C . GLY A 1 83 ? -21.051 33.867 -30.594 1.00 46.80 83 GLY A C 1
ATOM 615 O O . GLY A 1 83 ? -21.411 33.072 -29.725 1.00 46.44 83 GLY A O 1
ATOM 616 N N . SER A 1 84 ? -20.936 33.532 -31.875 1.00 47.21 84 SER A N 1
ATOM 617 C CA . SER A 1 84 ? -21.187 32.176 -32.330 1.00 46.67 84 SER A CA 1
ATOM 618 C C . SER A 1 84 ? -20.358 31.926 -33.579 1.00 45.13 84 SER A C 1
ATOM 619 O O . SER A 1 84 ? -19.901 32.858 -34.245 1.00 46.07 84 SER A O 1
ATOM 622 N N . THR A 1 85 ? -20.178 30.648 -33.893 1.00 43.86 85 THR A N 1
ATOM 623 C CA . THR A 1 85 ? -19.366 30.233 -35.026 1.00 42.59 85 THR A CA 1
ATOM 624 C C . THR A 1 85 ? -20.144 30.189 -36.330 1.00 43.32 85 THR A C 1
ATOM 625 O O . THR A 1 85 ? -19.526 30.040 -37.389 1.00 42.60 85 THR A O 1
ATOM 629 N N . GLN A 1 86 ? -21.476 30.294 -36.269 1.00 44.92 86 GLN A N 1
ATOM 630 C CA . GLN A 1 86 ? -22.361 29.958 -37.379 1.00 45.69 86 GLN A CA 1
ATOM 631 C C . GLN A 1 86 ? -22.212 28.459 -37.627 1.00 43.17 86 GLN A C 1
ATOM 632 O O . GLN A 1 86 ? -21.548 27.761 -36.852 1.00 42.22 86 GLN A O 1
ATOM 638 N N . PHE A 1 87 ? -22.871 27.933 -38.651 1.00 43.00 87 PHE A N 1
ATOM 639 C CA . PHE A 1 87 ? -22.751 26.516 -38.966 1.00 42.02 87 PHE A CA 1
ATOM 640 C C . PHE A 1 87 ? -21.498 26.276 -39.801 1.00 41.27 87 PHE A C 1
ATOM 641 O O . PHE A 1 87 ? -21.314 26.896 -40.852 1.00 42.21 87 PHE A O 1
ATOM 649 N N . ARG A 1 88 ? -20.641 25.367 -39.334 1.00 38.84 88 ARG A N 1
ATOM 650 C CA . ARG A 1 88 ? -19.346 25.149 -39.960 1.00 39.00 88 ARG A CA 1
ATOM 651 C C . ARG A 1 88 ? -19.066 23.658 -40.087 1.00 37.86 88 ARG A C 1
ATOM 652 O O . ARG A 1 88 ? -19.669 22.828 -39.402 1.00 38.00 88 ARG A O 1
ATOM 660 N N . THR A 1 89 ? -18.135 23.333 -40.984 1.00 36.43 89 THR A N 1
ATOM 661 C CA . THR A 1 89 ? -17.611 21.985 -41.125 1.00 35.31 89 THR A CA 1
ATOM 662 C C . THR A 1 89 ? -16.089 22.016 -41.102 1.00 35.74 89 THR A C 1
ATOM 663 O O . THR A 1 89 ? -15.463 23.022 -41.446 1.00 36.04 89 THR A O 1
ATOM 667 N N . ASN A 1 90 ? -15.506 20.896 -40.679 1.00 34.51 90 ASN A N 1
ATOM 668 C CA . ASN A 1 90 ? -14.093 20.606 -40.892 1.00 35.17 90 ASN A CA 1
ATOM 669 C C . ASN A 1 90 ? -14.019 19.445 -41.873 1.00 34.63 90 ASN A C 1
ATOM 670 O O . ASN A 1 90 ? -14.121 18.278 -41.464 1.00 34.60 90 ASN A O 1
ATOM 675 N N . PRO A 1 91 ? -13.858 19.707 -43.171 1.00 35.31 91 PRO A N 1
ATOM 676 C CA . PRO A 1 91 ? -14.096 18.653 -44.173 1.00 35.67 91 PRO A CA 1
ATOM 677 C C . PRO A 1 91 ? -13.234 17.407 -44.029 1.00 36.06 91 PRO A C 1
ATOM 678 O O . PRO A 1 91 ? -13.697 16.316 -44.386 1.00 37.27 91 PRO A O 1
ATOM 682 N N . ARG A 1 92 ? -12.002 17.510 -43.527 1.00 36.12 92 ARG A N 1
ATOM 683 C CA . ARG A 1 92 ? -11.071 16.390 -43.624 1.00 35.84 92 ARG A CA 1
ATOM 684 C C . ARG A 1 92 ? -10.531 15.928 -42.273 1.00 36.24 92 ARG A C 1
ATOM 685 O O . ARG A 1 92 ? -9.460 15.313 -42.225 1.00 36.62 92 ARG A O 1
ATOM 693 N N . ALA A 1 93 ? -11.239 16.188 -41.175 1.00 35.60 93 ALA A N 1
ATOM 694 C CA . ALA A 1 93 ? -10.751 15.715 -39.885 1.00 34.63 93 ALA A CA 1
ATOM 695 C C . ALA A 1 93 ? -11.877 15.696 -38.863 1.00 34.09 93 ALA A C 1
ATOM 696 O O . ALA A 1 93 ? -12.834 16.470 -38.955 1.00 33.83 93 ALA A O 1
ATOM 698 N N . SER A 1 94 ? -11.746 14.796 -37.891 1.00 34.06 94 SER A N 1
ATOM 699 C CA . SER A 1 94 ? -12.492 14.906 -36.649 1.00 34.19 94 SER A CA 1
ATOM 700 C C . SER A 1 94 ? -12.025 16.139 -35.882 1.00 34.84 94 SER A C 1
ATOM 701 O O . SER A 1 94 ? -10.911 16.633 -36.074 1.00 34.51 94 SER A O 1
ATOM 704 N N . SER A 1 95 ? -12.885 16.631 -34.994 1.00 34.71 95 SER A N 1
ATOM 705 C CA . SER A 1 95 ? -12.537 17.747 -34.124 1.00 35.51 95 SER A CA 1
ATOM 706 C C . SER A 1 95 ? -12.896 17.388 -32.692 1.00 36.31 95 SER A C 1
ATOM 707 O O . SER A 1 95 ? -14.060 17.102 -32.395 1.00 37.14 95 SER A O 1
ATOM 710 N N . LEU A 1 96 ? -11.899 17.409 -31.812 1.00 35.79 96 LEU A N 1
ATOM 711 C CA . LEU A 1 96 ? -12.087 17.190 -30.384 1.00 36.26 96 LEU A CA 1
ATOM 712 C C . LEU A 1 96 ? -11.963 18.544 -29.693 1.00 36.58 96 LEU A C 1
ATOM 713 O O . LEU A 1 96 ? -10.870 19.117 -29.623 1.00 36.52 96 LEU A O 1
ATOM 718 N N . VAL A 1 97 ? -13.084 19.051 -29.195 1.00 36.93 97 VAL A N 1
ATOM 719 C CA . VAL A 1 97 ? -13.154 20.384 -28.607 1.00 37.50 97 VAL A CA 1
ATOM 720 C C . VAL A 1 97 ? -12.928 20.280 -27.105 1.00 37.68 97 VAL A C 1
ATOM 721 O O . VAL A 1 97 ? -13.529 19.431 -26.439 1.00 37.86 97 VAL A O 1
ATOM 725 N N . MET A 1 98 ? -12.047 21.127 -26.571 1.00 38.25 98 MET A N 1
ATOM 726 C CA . MET A 1 98 ? -11.908 21.288 -25.128 1.00 39.79 98 MET A CA 1
ATOM 727 C C . MET A 1 98 ? -12.239 22.723 -24.751 1.00 39.83 98 MET A C 1
ATOM 728 O O . MET A 1 98 ? -11.556 23.656 -25.188 1.00 38.75 98 MET A O 1
ATOM 733 N N . ALA A 1 99 ? -13.269 22.894 -23.926 1.00 40.03 99 ALA A N 1
ATOM 734 C CA . ALA A 1 99 ? -13.597 24.199 -23.374 1.00 40.40 99 ALA A CA 1
ATOM 735 C C . ALA A 1 99 ? -12.657 24.520 -22.219 1.00 42.24 99 ALA A C 1
ATOM 736 O O . ALA A 1 99 ? -12.379 23.667 -21.373 1.00 42.94 99 ALA A O 1
ATOM 738 N N . THR A 1 100 ? -12.145 25.751 -22.203 1.00 41.43 100 THR A N 1
ATOM 739 C CA . THR A 1 100 ? -11.229 26.189 -21.155 1.00 43.50 100 THR A CA 1
ATOM 740 C C . THR A 1 100 ? -11.657 27.458 -20.429 1.00 45.67 100 THR A C 1
ATOM 741 O O . THR A 1 100 ? -11.174 27.692 -19.315 1.00 46.95 100 THR A O 1
ATOM 745 N N . GLU A 1 101 ? -12.533 28.277 -21.006 1.00 45.58 101 GLU A N 1
ATOM 746 C CA . GLU A 1 101 ? -12.983 29.500 -20.356 1.00 48.99 101 GLU A CA 1
ATOM 747 C C . GLU A 1 101 ? -14.417 29.780 -20.781 1.00 47.43 101 GLU A C 1
ATOM 748 O O . GLU A 1 101 ? -14.769 29.592 -21.947 1.00 46.65 101 GLU A O 1
ATOM 754 N N . GLY A 1 102 ? -15.240 30.220 -19.831 1.00 48.87 102 GLY A N 1
ATOM 755 C CA . GLY A 1 102 ? -16.616 30.537 -20.151 1.00 48.12 102 GLY A CA 1
ATOM 756 C C . GLY A 1 102 ? -17.448 29.281 -20.343 1.00 46.52 102 GLY A C 1
ATOM 757 O O . GLY A 1 102 ? -17.098 28.184 -19.897 1.00 46.44 102 GLY A O 1
ATOM 758 N N . GLU A 1 103 ? -18.576 29.453 -21.029 1.00 46.73 103 GLU A N 1
ATOM 759 C CA . GLU A 1 103 ? -19.525 28.373 -21.257 1.00 46.22 103 GLU A CA 1
ATOM 760 C C . GLU A 1 103 ? -20.106 28.481 -22.656 1.00 44.93 103 GLU A C 1
ATOM 761 O O . GLU A 1 103 ? -20.449 29.575 -23.113 1.00 45.24 103 GLU A O 1
ATOM 767 N N . ILE A 1 104 ? -20.216 27.338 -23.332 1.00 44.97 104 ILE A N 1
ATOM 768 C CA . ILE A 1 104 ? -20.628 27.299 -24.726 1.00 43.55 104 ILE A CA 1
ATOM 769 C C . ILE A 1 104 ? -21.688 26.227 -24.927 1.00 43.85 104 ILE A C 1
ATOM 770 O O . ILE A 1 104 ? -21.743 25.230 -24.199 1.00 43.38 104 ILE A O 1
ATOM 775 N N . LEU A 1 105 ? -22.533 26.443 -25.933 1.00 43.65 105 LEU A N 1
ATOM 776 C CA . LEU A 1 105 ? -23.341 25.381 -26.516 1.00 43.78 105 LEU A CA 1
ATOM 777 C C . LEU A 1 105 ? -22.593 24.839 -27.726 1.00 41.70 105 LEU A C 1
ATOM 778 O O . LEU A 1 105 ? -22.279 25.593 -28.651 1.00 41.09 105 LEU A O 1
ATOM 783 N N . GLU A 1 106 ? -22.292 23.544 -27.708 1.00 41.60 106 GLU A N 1
ATOM 784 C CA . GLU A 1 106 ? -21.559 22.881 -28.777 1.00 40.39 106 GLU A CA 1
ATOM 785 C C . GLU A 1 106 ? -22.421 21.756 -29.330 1.00 39.85 106 GLU A C 1
ATOM 786 O O . GLU A 1 106 ? -22.915 20.922 -28.566 1.00 40.63 106 GLU A O 1
ATOM 792 N N . GLY A 1 107 ? -22.608 21.732 -30.648 1.00 39.31 107 GLY A N 1
ATOM 793 C CA . GLY A 1 107 ? -23.407 20.683 -31.255 1.00 39.09 107 GLY A CA 1
ATOM 794 C C . GLY A 1 107 ? -22.976 20.360 -32.668 1.00 38.08 107 GLY A C 1
ATOM 795 O O . GLY A 1 107 ? -22.353 21.177 -33.351 1.00 37.56 107 GLY A O 1
ATOM 796 N N . PHE A 1 108 ? -23.319 19.144 -33.100 1.00 37.65 108 PHE A N 1
ATOM 797 C CA . PHE A 1 108 ? -23.162 18.732 -34.488 1.00 37.12 108 PHE A CA 1
ATOM 798 C C . PHE A 1 108 ? -24.419 18.003 -34.946 1.00 38.12 108 PHE A C 1
ATOM 799 O O . PHE A 1 108 ? -25.191 17.483 -34.138 1.00 38.91 108 PHE A O 1
ATOM 807 N N . TYR A 1 109 ? -24.618 17.982 -36.265 1.00 37.44 109 TYR A N 1
ATOM 808 C CA . TYR A 1 109 ? -25.732 17.287 -36.901 1.00 38.52 109 TYR A CA 1
ATOM 809 C C . TYR A 1 109 ? -25.218 16.042 -37.614 1.00 38.76 109 TYR A C 1
ATOM 810 O O . TYR A 1 109 ? -24.212 16.105 -38.329 1.00 39.12 109 TYR A O 1
ATOM 819 N N . SER A 1 110 ? -25.908 14.920 -37.421 1.00 39.01 110 SER A N 1
ATOM 820 C CA . SER A 1 110 ? -25.547 13.697 -38.117 1.00 38.88 110 SER A CA 1
ATOM 821 C C . SER A 1 110 ? -26.079 13.714 -39.550 1.00 38.78 110 SER A C 1
ATOM 822 O O . SER A 1 110 ? -26.853 14.587 -39.949 1.00 38.33 110 SER A O 1
ATOM 825 N N . THR A 1 111 ? -25.663 12.717 -40.328 1.00 39.10 111 THR A N 1
ATOM 826 C CA . THR A 1 111 ? -26.163 12.549 -41.687 1.00 40.19 111 THR A CA 1
ATOM 827 C C . THR A 1 111 ? -27.508 11.835 -41.732 1.00 42.60 111 THR A C 1
ATOM 828 O O . THR A 1 111 ? -28.014 11.568 -42.827 1.00 44.04 111 THR A O 1
ATOM 832 N N . ASN A 1 112 ? -28.080 11.494 -40.580 1.00 42.42 112 ASN A N 1
ATOM 833 C CA . ASN A 1 112 ? -29.383 10.834 -40.505 1.00 45.06 112 ASN A CA 1
ATOM 834 C C . ASN A 1 112 ? -30.431 11.894 -40.178 1.00 45.64 112 ASN A C 1
ATOM 835 O O . ASN A 1 112 ? -30.762 12.128 -39.016 1.00 45.19 112 ASN A O 1
ATOM 840 N N . ASP A 1 113 ? -30.955 12.540 -41.222 1.00 47.07 113 ASP A N 1
ATOM 841 C CA . ASP A 1 113 ? -31.945 13.617 -41.090 1.00 48.39 113 ASP A CA 1
ATOM 842 C C . ASP A 1 113 ? -31.474 14.724 -40.150 1.00 46.35 113 ASP A C 1
ATOM 843 O O . ASP A 1 113 ? -32.283 15.368 -39.479 1.00 46.54 113 ASP A O 1
ATOM 848 N N . ASN A 1 114 ? -30.162 14.963 -40.115 1.00 44.54 114 ASN A N 1
ATOM 849 C CA . ASN A 1 114 ? -29.585 16.065 -39.348 1.00 43.66 114 ASN A CA 1
ATOM 850 C C . ASN A 1 114 ? -30.027 16.025 -37.887 1.00 44.05 114 ASN A C 1
ATOM 851 O O . ASN A 1 114 ? -30.361 17.051 -37.291 1.00 44.06 114 ASN A O 1
ATOM 856 N N . GLN A 1 115 ? -30.047 14.825 -37.305 1.00 44.63 115 GLN A N 1
ATOM 857 C CA . GLN A 1 115 ? -30.263 14.724 -35.868 1.00 44.74 115 GLN A CA 1
ATOM 858 C C . GLN A 1 115 ? -29.185 15.517 -35.139 1.00 41.82 115 GLN A C 1
ATOM 859 O O . GLN A 1 115 ? -27.995 15.400 -35.446 1.00 41.19 115 GLN A O 1
ATOM 865 N N . LEU A 1 116 ? -29.608 16.328 -34.176 1.00 42.48 116 LEU A N 1
ATOM 866 C CA . LEU A 1 116 ? -28.717 17.254 -33.493 1.00 40.72 116 LEU A CA 1
ATOM 867 C C . LEU A 1 116 ? -28.263 16.658 -32.169 1.00 40.73 116 LEU A C 1
ATOM 868 O O . LEU A 1 116 ? -29.091 16.219 -31.365 1.00 41.93 116 LEU A O 1
ATOM 873 N N . TYR A 1 117 ? -26.948 16.615 -31.962 1.00 40.69 117 TYR A N 1
ATOM 874 C CA . TYR A 1 117 ? -26.346 16.223 -30.692 1.00 40.60 117 TYR A CA 1
ATOM 875 C C . TYR A 1 117 ? -25.663 17.459 -30.120 1.00 40.49 117 TYR A C 1
ATOM 876 O O . TYR A 1 117 ? -24.657 17.925 -30.665 1.00 39.66 117 TYR A O 1
ATOM 885 N N . VAL A 1 118 ? -26.208 17.985 -29.027 1.00 40.53 118 VAL A N 1
ATOM 886 C CA . VAL A 1 118 ? -25.806 19.284 -28.501 1.00 40.66 118 VAL A CA 1
ATOM 887 C C . VAL A 1 118 ? -25.702 19.202 -26.984 1.00 41.68 118 VAL A C 1
ATOM 888 O O . VAL A 1 118 ? -26.525 18.559 -26.325 1.00 42.86 118 VAL A O 1
ATOM 892 N N . LYS A 1 119 ? -24.675 19.844 -26.432 1.00 41.56 119 LYS A N 1
ATOM 893 C CA . LYS A 1 119 ? -24.462 19.876 -24.994 1.00 42.89 119 LYS A CA 1
ATOM 894 C C . LYS A 1 119 ? -23.893 21.232 -24.606 1.00 43.24 119 LYS A C 1
ATOM 895 O O . LYS A 1 119 ? -23.215 21.891 -25.401 1.00 42.06 119 LYS A O 1
ATOM 901 N N . ARG A 1 120 ? -24.187 21.645 -23.378 1.00 43.01 120 ARG A N 1
ATOM 902 C CA . ARG A 1 120 ? -23.538 22.805 -22.787 1.00 43.70 120 ARG A CA 1
ATOM 903 C C . ARG A 1 120 ? -22.193 22.380 -22.210 1.00 44.05 120 ARG A C 1
ATOM 904 O O . ARG A 1 120 ? -22.108 21.379 -21.492 1.00 45.73 120 ARG A O 1
ATOM 912 N N . LEU A 1 121 ? -21.142 23.132 -22.538 1.00 44.38 121 LEU A N 1
ATOM 913 C CA . LEU A 1 121 ? -19.788 22.850 -22.081 1.00 43.60 121 LEU A CA 1
ATOM 914 C C . LEU A 1 121 ? -19.301 23.948 -21.144 1.00 44.65 121 LEU A C 1
ATOM 915 O O . LEU A 1 121 ? -19.552 25.134 -21.377 1.00 45.27 121 LEU A O 1
ATOM 920 N N . THR A 1 122 ? -18.625 23.540 -20.068 1.00 44.39 122 THR A N 1
ATOM 921 C CA . THR A 1 122 ? -17.928 24.447 -19.162 1.00 45.60 122 THR A CA 1
ATOM 922 C C . THR A 1 122 ? -16.449 24.055 -19.152 1.00 45.06 122 THR A C 1
ATOM 923 O O . THR A 1 122 ? -16.110 22.989 -19.683 1.00 44.75 122 THR A O 1
ATOM 927 N N . PRO A 1 123 ? -15.544 24.866 -18.592 1.00 45.38 123 PRO A N 1
ATOM 928 C CA . PRO A 1 123 ? -14.108 24.560 -18.701 1.00 44.92 123 PRO A CA 1
ATOM 929 C C . PRO A 1 123 ? -13.769 23.150 -18.230 1.00 44.95 123 PRO A C 1
ATOM 930 O O . PRO A 1 123 ? -14.211 22.706 -17.168 1.00 45.61 123 PRO A O 1
ATOM 934 N N . GLY A 1 124 ? -12.975 22.440 -19.038 1.00 44.99 124 GLY A N 1
ATOM 935 C CA . GLY A 1 124 ? -12.609 21.064 -18.786 1.00 45.51 124 GLY A CA 1
ATOM 936 C C . GLY A 1 124 ? -13.352 20.062 -19.646 1.00 45.69 124 GLY A C 1
ATOM 937 O O . GLY A 1 124 ?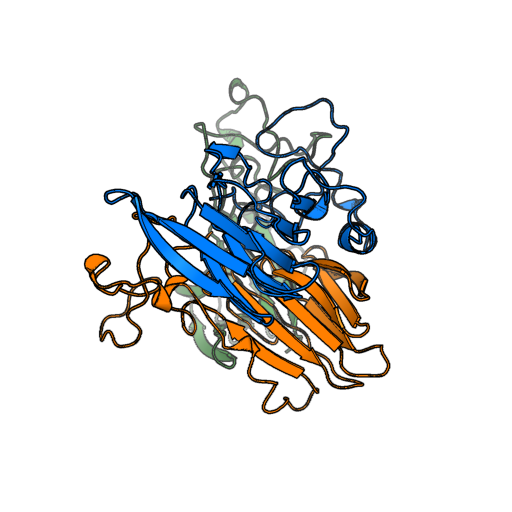 -12.848 18.952 -19.871 1.00 45.71 124 GLY A O 1
ATOM 938 N N . ASP A 1 125 ? -14.545 20.428 -20.113 1.00 44.93 125 ASP A N 1
ATOM 939 C CA . ASP A 1 125 ? -15.375 19.531 -20.908 1.00 44.64 125 ASP A CA 1
ATOM 940 C C . ASP A 1 125 ? -14.740 19.238 -22.267 1.00 42.52 125 ASP A C 1
ATOM 941 O O . ASP A 1 125 ? -14.069 20.080 -22.871 1.00 42.05 125 ASP A O 1
ATOM 946 N N . LEU A 1 126 ? -14.967 18.021 -22.754 1.00 41.94 126 LEU A N 1
ATOM 947 C CA . LEU A 1 126 ? -14.575 17.635 -24.098 1.00 40.40 126 LEU A CA 1
ATOM 948 C C . LEU A 1 126 ? -15.828 17.296 -24.887 1.00 40.07 126 LEU A C 1
ATOM 949 O O . LEU A 1 126 ? -16.817 16.811 -24.331 1.00 41.13 126 LEU A O 1
ATOM 954 N N . PHE A 1 127 ? -15.773 17.563 -26.186 1.00 37.49 127 PHE A N 1
ATOM 955 C CA . PHE A 1 127 ? -16.871 17.251 -27.089 1.00 37.97 127 PHE A CA 1
ATOM 956 C C . PHE A 1 127 ? -16.263 16.869 -28.428 1.00 37.28 127 PHE A C 1
ATOM 957 O O . PHE A 1 127 ? -15.397 17.586 -28.938 1.00 37.40 127 PHE A O 1
ATOM 965 N N . ILE A 1 128 ? -16.706 15.747 -28.990 1.00 37.23 128 ILE A N 1
ATOM 966 C CA . ILE A 1 128 ? -16.116 15.188 -30.203 1.00 37.02 128 ILE A CA 1
ATOM 967 C C . ILE A 1 128 ? -17.057 15.435 -31.377 1.00 36.51 128 ILE A C 1
ATOM 968 O O . ILE A 1 128 ? -18.264 15.182 -31.283 1.00 36.50 128 ILE A O 1
ATOM 973 N N . ILE A 1 129 ? -16.508 15.964 -32.463 1.00 36.22 129 ILE A N 1
ATOM 974 C CA . ILE A 1 129 ? -17.223 16.216 -33.711 1.00 36.17 129 ILE A CA 1
ATOM 975 C C . ILE A 1 129 ? -16.703 15.233 -34.756 1.00 35.47 129 ILE A C 1
ATOM 976 O O . ILE A 1 129 ? -15.516 15.281 -35.103 1.00 35.36 129 ILE A O 1
ATOM 981 N N . PRO A 1 130 ? -17.531 14.329 -35.272 1.00 35.48 130 PRO A N 1
ATOM 982 C CA . PRO A 1 130 ? -17.075 13.411 -36.325 1.00 35.15 130 PRO A CA 1
ATOM 983 C C . PRO A 1 130 ? -16.665 14.174 -37.572 1.00 34.76 130 PRO A C 1
ATOM 984 O O . PRO A 1 130 ? -17.111 15.311 -37.789 1.00 34.86 130 PRO A O 1
ATOM 988 N N . PRO A 1 131 ? -15.819 13.584 -38.418 1.00 33.99 131 PRO A N 1
ATOM 989 C CA . PRO A 1 131 ? -15.243 14.340 -39.541 1.00 33.42 131 PRO A CA 1
ATOM 990 C C . PRO A 1 131 ? -16.302 14.813 -40.527 1.00 33.48 131 PRO A C 1
ATOM 991 O O . PRO A 1 131 ? -17.185 14.053 -40.934 1.00 33.78 131 PRO A O 1
ATOM 995 N N . GLY A 1 132 ? -16.201 16.085 -40.913 1.00 33.30 132 GLY A N 1
ATOM 996 C CA . GLY A 1 132 ? -17.010 16.639 -41.975 1.00 33.84 132 GLY A CA 1
ATOM 997 C C . GLY A 1 132 ? -18.412 17.045 -41.584 1.00 34.64 132 GLY A C 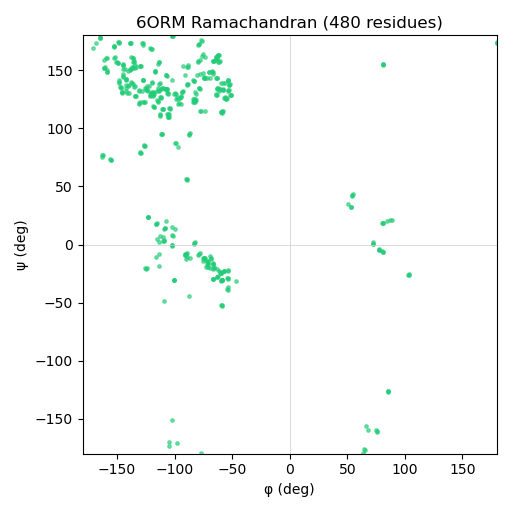1
ATOM 998 O O . GLY A 1 132 ? -19.119 17.636 -42.411 1.00 34.70 132 GLY A O 1
ATOM 999 N N . LEU A 1 133 ? -18.841 16.754 -40.358 1.00 34.48 133 LEU A N 1
ATOM 1000 C CA . LEU A 1 133 ? -20.227 16.977 -39.977 1.00 34.67 133 LEU A CA 1
ATOM 1001 C C . LEU A 1 133 ? -20.447 18.427 -39.566 1.00 34.47 133 LEU A C 1
ATOM 1002 O O . LEU A 1 133 ? -19.601 19.043 -38.910 1.00 33.99 133 LEU A O 1
ATOM 1007 N N . MET A 1 134 ? -21.598 18.961 -39.964 1.00 34.71 134 MET A N 1
ATOM 1008 C CA . MET A 1 134 ? -21.971 20.332 -39.644 1.00 36.02 134 MET A CA 1
ATOM 1009 C C . MET A 1 134 ? -22.050 20.517 -38.135 1.00 35.86 134 MET A C 1
ATOM 1010 O O . MET A 1 134 ? -22.628 19.688 -37.429 1.00 36.11 134 MET A O 1
ATOM 1015 N N . HIS A 1 135 ? -21.459 21.603 -37.640 1.00 36.27 135 HIS A N 1
ATOM 1016 C CA . HIS A 1 135 ? -21.403 21.847 -36.207 1.00 36.78 135 HIS A CA 1
ATOM 1017 C C . HIS A 1 135 ? -21.434 23.346 -35.942 1.00 37.56 135 HIS A C 1
ATOM 1018 O O . HIS A 1 135 ? -21.383 24.166 -36.863 1.00 37.38 135 HIS A O 1
ATOM 1025 N N . PHE A 1 136 ? -21.510 23.695 -34.658 1.00 37.81 136 PHE A N 1
ATOM 1026 C CA . PHE A 1 136 ? -21.573 25.089 -34.245 1.00 38.64 136 PHE A CA 1
ATOM 1027 C C . PHE A 1 136 ? -21.138 25.204 -32.794 1.00 38.38 136 PHE A C 1
ATOM 1028 O O . PHE A 1 136 ? -21.157 24.229 -32.038 1.00 38.62 136 PHE A O 1
ATOM 1036 N N . THR A 1 137 ? -20.767 26.424 -32.415 1.00 39.34 137 THR A N 1
ATOM 1037 C CA . THR A 1 137 ? -20.557 26.797 -31.026 1.00 39.53 137 THR A CA 1
ATOM 1038 C C . THR A 1 137 ? -21.218 28.144 -30.779 1.00 41.29 137 THR A C 1
ATOM 1039 O O . THR A 1 137 ? -21.102 29.058 -31.600 1.00 41.71 137 THR A O 1
ATOM 1043 N N . VAL A 1 138 ? -21.929 28.258 -29.658 1.00 41.58 138 VAL A N 1
ATOM 1044 C CA . VAL A 1 138 ? -22.537 29.514 -29.235 1.00 43.08 138 VAL A CA 1
ATOM 1045 C C . VAL A 1 138 ? -22.071 29.818 -27.819 1.00 43.79 138 VAL A C 1
ATOM 1046 O O . VAL A 1 138 ? -22.067 28.936 -26.954 1.00 42.90 138 VAL A O 1
ATOM 1050 N N . ASN A 1 139 ? -21.680 31.069 -27.586 1.00 44.76 139 ASN A N 1
ATOM 1051 C CA . ASN A 1 139 ? -21.305 31.540 -26.258 1.00 46.61 139 ASN A CA 1
ATOM 1052 C C . ASN A 1 139 ? -22.566 31.785 -25.433 1.00 47.94 139 ASN A C 1
ATOM 1053 O O . ASN A 1 139 ? -23.366 32.664 -25.765 1.00 49.00 139 ASN A O 1
ATOM 1058 N N . VAL A 1 140 ? -22.748 31.006 -24.365 1.00 46.98 140 VAL A N 1
ATOM 1059 C CA . VAL A 1 140 ? -23.905 31.150 -23.490 1.00 49.19 140 VAL A CA 1
ATOM 1060 C C . VAL A 1 140 ? -23.518 31.583 -22.078 1.00 51.49 140 VAL A C 1
ATOM 1061 O O . VAL A 1 140 ? -24.378 31.657 -21.201 1.00 53.20 140 VAL A O 1
ATOM 1065 N N . GLY A 1 141 ? -22.237 31.860 -21.834 1.00 51.20 141 GLY A N 1
ATOM 1066 C CA . GLY A 1 141 ? -21.770 32.305 -20.544 1.00 53.16 141 GLY A CA 1
ATOM 1067 C C . GLY A 1 141 ? -21.457 33.789 -20.507 1.00 55.15 141 GLY A C 1
ATOM 1068 O O . GLY A 1 141 ? -21.776 34.552 -21.422 1.00 54.83 141 GLY A O 1
ATOM 1069 N N . THR A 1 142 ? -20.836 34.199 -19.405 1.00 57.25 142 THR A N 1
ATOM 1070 C CA . THR A 1 142 ? -20.429 35.583 -19.226 1.00 58.72 142 THR A CA 1
ATOM 1071 C C . THR A 1 142 ? -19.006 35.769 -19.742 1.00 57.10 142 THR A C 1
ATOM 1072 O O . THR A 1 142 ? -18.169 34.866 -19.653 1.00 55.62 142 THR A O 1
ATOM 1076 N N . GLY A 1 143 ? -18.745 36.952 -20.294 1.00 53.22 143 GLY A N 1
ATOM 1077 C CA . GLY A 1 143 ? -17.449 37.250 -20.874 1.00 54.13 143 GLY A CA 1
ATOM 1078 C C . GLY A 1 143 ? -17.138 36.409 -22.106 1.00 54.90 143 GLY A C 1
ATOM 1079 O O . GLY A 1 143 ? -18.023 35.884 -22.788 1.00 55.00 143 GLY A O 1
ATOM 1080 N N . ASN A 1 144 ? -15.840 36.276 -22.376 1.00 49.52 144 ASN A N 1
ATOM 1081 C CA . ASN A 1 144 ? -15.373 35.500 -23.513 1.00 50.50 144 ASN A CA 1
ATOM 1082 C C . ASN A 1 144 ? -15.420 34.010 -23.211 1.00 45.27 144 ASN A C 1
ATOM 1083 O O . ASN A 1 144 ? -15.187 33.575 -22.080 1.00 45.14 144 ASN A O 1
ATOM 1088 N N . ALA A 1 145 ? -15.697 33.227 -24.245 1.00 51.48 145 ALA A N 1
ATOM 1089 C CA . ALA A 1 145 ? -15.569 31.779 -24.199 1.00 47.19 145 ALA A CA 1
ATOM 1090 C C . ALA A 1 145 ? -14.348 31.376 -25.013 1.00 43.89 145 ALA A C 1
ATOM 1091 O O . ALA A 1 145 ? -14.149 31.875 -26.126 1.00 43.34 145 ALA A O 1
ATOM 1093 N N . THR A 1 146 ? -13.528 30.489 -24.459 1.00 44.36 146 THR A N 1
ATOM 1094 C CA . THR A 1 146 ? -12.356 29.968 -25.150 1.00 43.49 146 THR A CA 1
ATOM 1095 C C . THR A 1 146 ? -12.433 28.450 -25.201 1.00 42.53 146 THR A C 1
ATOM 1096 O O . THR A 1 146 ? -12.731 27.806 -24.190 1.00 41.90 146 THR A O 1
ATOM 1100 N N . PHE A 1 147 ? -12.183 27.885 -26.380 1.00 42.40 147 PHE A N 1
ATOM 1101 C CA . PHE A 1 147 ? -12.044 26.445 -26.513 1.00 41.64 147 PHE A CA 1
ATOM 1102 C C . PHE A 1 147 ? -10.993 26.131 -27.566 1.00 40.22 147 PHE A C 1
ATOM 1103 O O . PHE A 1 147 ? -10.724 26.935 -28.461 1.00 39.96 147 PHE A O 1
ATOM 1111 N N . TYR A 1 148 ? -10.393 24.952 -27.433 1.00 39.97 148 TYR A N 1
ATOM 1112 C CA . TYR A 1 148 ? -9.373 24.469 -28.350 1.00 38.90 148 TYR A CA 1
ATOM 1113 C C . TYR A 1 148 ? -9.906 23.258 -29.097 1.00 38.58 148 TYR A C 1
ATOM 1114 O O . TYR A 1 148 ? -10.471 22.345 -28.486 1.00 39.49 148 TYR A O 1
ATOM 1123 N N . ALA A 1 149 ? -9.734 23.259 -30.412 1.00 36.65 149 ALA A N 1
ATOM 1124 C CA . ALA A 1 149 ? -10.122 22.140 -31.257 1.00 36.18 149 ALA A CA 1
ATOM 1125 C C . ALA A 1 149 ? -8.871 21.376 -31.673 1.00 35.94 149 ALA A C 1
ATOM 1126 O O . ALA A 1 149 ? -7.986 21.939 -32.326 1.00 36.05 149 ALA A O 1
ATOM 1128 N N . SER A 1 150 ? -8.789 20.109 -31.272 1.00 36.20 150 SER A N 1
ATOM 1129 C CA . SER A 1 150 ? -7.754 19.205 -31.757 1.00 36.51 150 SER A CA 1
ATOM 1130 C C . SER A 1 150 ? -8.315 18.417 -32.933 1.00 35.87 150 SER A C 1
ATOM 1131 O O . SER A 1 150 ? -9.391 17.821 -32.825 1.00 35.55 150 SER A O 1
ATOM 1134 N N . LEU A 1 151 ? -7.603 18.436 -34.059 1.00 35.62 151 LEU A N 1
ATOM 1135 C CA . LEU A 1 151 ? -8.064 17.784 -35.278 1.00 35.62 151 LEU A CA 1
ATOM 1136 C C . LEU A 1 151 ? -6.988 16.851 -35.815 1.00 35.89 151 LEU A C 1
ATOM 1137 O O . LEU A 1 151 ? -5.796 17.170 -35.769 1.00 36.65 151 LEU A O 1
ATOM 1142 N N . ASN A 1 152 ? -7.416 15.697 -36.331 1.00 35.61 152 ASN A N 1
ATOM 1143 C CA . ASN A 1 152 ? -6.484 14.680 -36.821 1.00 36.09 152 ASN A CA 1
ATOM 1144 C C . ASN A 1 152 ? -6.165 14.893 -38.304 1.00 36.42 152 ASN A C 1
ATOM 1145 O O . ASN A 1 152 ? -6.353 14.024 -39.155 1.00 37.64 152 ASN A O 1
ATOM 1150 N N . SER A 1 153 ? -5.675 16.093 -38.599 1.00 36.46 153 SER A N 1
ATOM 1151 C CA . SER A 1 153 ? -5.091 16.395 -39.898 1.00 36.28 153 SER A CA 1
ATOM 1152 C C . SER A 1 153 ? -4.182 17.599 -39.730 1.00 36.57 153 SER A C 1
ATOM 1153 O O . SER A 1 153 ? -4.436 18.465 -38.891 1.00 35.78 153 SER A O 1
ATOM 1156 N N . GLN A 1 154 ? -3.121 17.647 -40.536 1.00 37.07 154 GLN A N 1
ATOM 1157 C CA . GLN A 1 154 ? -2.283 18.839 -40.554 1.00 37.34 154 GLN A CA 1
ATOM 1158 C C . GLN A 1 154 ? -2.971 20.023 -41.218 1.00 37.52 154 GLN A C 1
ATOM 1159 O O . GLN A 1 154 ? -2.496 21.154 -41.074 1.00 38.53 154 GLN A O 1
ATOM 1165 N N . ASN A 1 155 ? -4.067 19.795 -41.932 1.00 35.41 155 ASN A N 1
ATOM 1166 C CA . ASN A 1 155 ? -4.788 20.849 -42.632 1.00 36.34 155 ASN A CA 1
ATOM 1167 C C . ASN A 1 155 ? -6.238 20.412 -42.803 1.00 35.80 155 ASN A C 1
ATOM 1168 O O . ASN A 1 155 ? -6.661 20.071 -43.915 1.00 36.27 155 ASN A O 1
ATOM 1173 N N . PRO A 1 156 ? -7.024 20.415 -41.723 1.00 36.59 156 PRO A N 1
ATOM 1174 C CA . PRO A 1 156 ? -8.392 19.873 -41.802 1.00 36.19 156 PRO A CA 1
ATOM 1175 C C . PRO A 1 156 ? -9.289 20.630 -42.761 1.00 37.35 156 PRO A C 1
ATOM 1176 O O . PRO A 1 156 ? -10.239 20.047 -43.296 1.00 37.88 156 PRO A O 1
ATOM 1180 N N . GLY A 1 157 ? -9.026 21.913 -42.983 1.00 37.21 157 GLY A N 1
ATOM 1181 C CA . GLY A 1 157 ? -9.937 22.750 -43.735 1.00 37.65 157 GLY A CA 1
ATOM 1182 C C . GLY A 1 157 ? -11.088 23.241 -42.879 1.00 37.01 157 GLY A C 1
ATOM 1183 O O . GLY A 1 157 ? -11.438 22.618 -41.876 1.00 35.66 157 GLY A O 1
ATOM 1184 N N . GLY A 1 158 ? -11.672 24.370 -43.268 1.00 38.11 158 GLY A N 1
ATOM 1185 C CA . GLY A 1 158 ? -12.791 24.947 -42.553 1.00 37.69 158 GLY A CA 1
ATOM 1186 C C . GLY A 1 158 ? -13.716 25.646 -43.524 1.00 37.67 158 GLY A C 1
ATOM 1187 O O . GLY A 1 158 ? -13.253 26.369 -44.412 1.00 39.24 158 GLY A O 1
ATOM 1188 N N . GLN A 1 159 ? -15.021 25.439 -43.378 1.00 36.10 159 GLN A N 1
ATOM 1189 C CA . GLN A 1 159 ? -15.991 25.996 -44.307 1.00 37.33 159 GLN A CA 1
ATOM 1190 C C . GLN A 1 159 ? -17.199 26.483 -43.526 1.00 38.43 159 GLN A C 1
ATOM 1191 O O . GLN A 1 159 ? -17.735 25.744 -42.697 1.00 37.38 159 GLN A O 1
ATOM 1197 N N . ILE A 1 160 ? -17.627 27.714 -43.795 1.00 39.58 160 ILE A N 1
ATOM 1198 C CA . ILE A 1 160 ? -18.890 28.205 -43.257 1.00 41.18 160 ILE A CA 1
ATOM 1199 C C . ILE A 1 160 ? -20.000 27.686 -44.157 1.00 42.07 160 ILE A C 1
ATOM 1200 O O . ILE A 1 160 ? -20.004 27.925 -45.368 1.00 41.47 160 ILE A O 1
ATOM 1205 N N . VAL A 1 161 ? -20.951 26.991 -43.556 1.00 41.99 161 VAL A N 1
ATOM 1206 C CA . VAL A 1 161 ? -21.928 26.213 -44.294 1.00 44.01 161 VAL A CA 1
ATOM 1207 C C . VAL A 1 161 ? -23.353 26.759 -44.159 1.00 46.78 161 VAL A C 1
ATOM 1208 O O . VAL A 1 161 ? -24.201 26.453 -45.013 1.00 47.96 161 VAL A O 1
ATOM 1212 N N . GLY A 1 162 ? -23.625 27.578 -43.147 1.00 45.07 162 GLY A N 1
ATOM 1213 C CA . GLY A 1 162 ? -24.918 28.207 -42.918 1.00 48.13 162 GLY A CA 1
ATOM 1214 C C . GLY A 1 162 ? -24.732 29.270 -41.859 1.00 50.55 162 GLY A C 1
ATOM 1215 O O . GLY A 1 162 ? -23.659 29.388 -41.261 1.00 49.46 162 GLY A O 1
ATOM 1216 N N . LEU A 1 163 ? -25.790 30.042 -41.611 1.00 53.70 163 LEU A N 1
ATOM 1217 C CA . LEU A 1 163 ? -25.614 31.286 -40.867 1.00 56.20 163 LEU A CA 1
ATOM 1218 C C . LEU A 1 163 ? -26.179 31.291 -39.451 1.00 57.57 163 LEU A C 1
ATOM 1219 O O . LEU A 1 163 ? -25.453 31.668 -38.530 1.00 57.53 163 LEU A O 1
ATOM 1224 N N . MET A 1 164 ? -27.427 30.863 -39.240 1.00 58.36 164 MET A N 1
ATOM 1225 C CA . MET A 1 164 ? -28.234 31.188 -38.035 1.00 60.76 164 MET A CA 1
ATOM 1226 C C . MET A 1 164 ? -28.776 32.603 -38.194 1.00 62.83 164 MET A C 1
ATOM 1227 O O . MET A 1 164 ? -29.981 32.831 -38.109 1.00 64.50 164 MET A O 1
ATOM 1232 N N . ALA B 1 2 ? -3.236 7.068 -38.735 1.00 51.22 2 ALA B N 1
ATOM 1233 C CA . ALA B 1 2 ? -3.126 5.664 -39.115 1.00 51.12 2 ALA B CA 1
ATOM 1234 C C . ALA B 1 2 ? -4.268 4.836 -38.529 1.00 49.32 2 ALA B C 1
ATOM 1235 O O . ALA B 1 2 ? -4.373 3.638 -38.797 1.00 50.12 2 ALA B O 1
ATOM 1237 N N . ASP B 1 3 ? -5.103 5.469 -37.709 1.00 47.18 3 ASP B N 1
ATOM 1238 C CA . ASP B 1 3 ? -6.336 4.828 -37.278 1.00 43.17 3 ASP B CA 1
ATOM 1239 C C . ASP B 1 3 ? -7.197 4.510 -38.499 1.00 41.09 3 ASP B C 1
ATOM 1240 O O . ASP B 1 3 ? -7.270 5.320 -39.430 1.00 39.63 3 ASP B O 1
ATOM 1245 N N . PRO B 1 4 ? -7.842 3.344 -38.540 1.00 42.60 4 PRO B N 1
ATOM 1246 C CA . PRO B 1 4 ? -8.793 3.063 -39.622 1.00 42.70 4 PRO B CA 1
ATOM 1247 C C . PRO B 1 4 ? -9.843 4.161 -39.733 1.00 41.35 4 PRO B C 1
ATOM 1248 O O . PRO B 1 4 ? -10.313 4.701 -38.728 1.00 41.33 4 PRO B O 1
ATOM 1252 N N . GLY B 1 5 ? -10.201 4.498 -40.969 1.00 41.47 5 GLY B N 1
ATOM 1253 C CA . GLY B 1 5 ? -11.214 5.496 -41.216 1.00 40.25 5 GLY B CA 1
ATOM 1254 C C . GLY B 1 5 ? -12.585 5.037 -40.764 1.00 39.59 5 GLY B C 1
ATOM 1255 O O . GLY B 1 5 ? -12.909 3.845 -40.794 1.00 39.59 5 GLY B O 1
ATOM 1256 N N . PRO B 1 6 ? -13.420 5.980 -40.332 1.00 38.96 6 PRO B N 1
ATOM 1257 C CA . PRO B 1 6 ? -14.784 5.620 -39.930 1.00 38.60 6 PRO B CA 1
ATOM 1258 C C . PRO B 1 6 ? -15.655 5.330 -41.140 1.00 38.56 6 PRO B C 1
ATOM 1259 O O . PRO B 1 6 ? -15.527 5.966 -42.189 1.00 38.43 6 PRO B O 1
ATOM 1263 N N . LEU B 1 7 ? -16.553 4.358 -40.982 1.00 37.77 7 LEU B N 1
ATOM 1264 C CA . LEU B 1 7 ? -17.457 3.945 -42.047 1.00 37.76 7 LEU B CA 1
ATOM 1265 C C . LEU B 1 7 ? -18.893 4.380 -41.782 1.00 37.82 7 LEU B C 1
ATOM 1266 O O . LEU B 1 7 ? -19.813 3.901 -42.453 1.00 38.40 7 LEU B O 1
ATOM 1271 N N . GLN B 1 8 ? -19.094 5.282 -40.829 1.00 37.99 8 GLN B N 1
ATOM 1272 C CA . GLN B 1 8 ? -20.394 5.857 -40.498 1.00 37.82 8 GLN B CA 1
ATOM 1273 C C . GLN B 1 8 ? -20.127 7.089 -39.637 1.00 37.12 8 GLN B C 1
ATOM 1274 O O . GLN B 1 8 ? -18.976 7.397 -39.312 1.00 36.87 8 GLN B O 1
ATOM 1280 N N . ASP B 1 9 ? -21.204 7.793 -39.269 1.00 36.77 9 ASP B N 1
ATOM 1281 C CA . ASP B 1 9 ? -21.063 9.050 -38.533 1.00 36.89 9 ASP B CA 1
ATOM 1282 C C . ASP B 1 9 ? -20.326 8.838 -37.220 1.00 36.86 9 ASP B C 1
ATOM 1283 O O . ASP B 1 9 ? -19.338 9.520 -36.927 1.00 36.88 9 ASP B O 1
ATOM 1288 N N . PHE B 1 10 ? -20.789 7.883 -36.421 1.00 36.83 10 PHE B N 1
ATOM 1289 C CA . PHE B 1 10 ? -20.166 7.585 -35.143 1.00 37.22 10 PHE B CA 1
ATOM 1290 C C . PHE B 1 10 ? -20.426 6.124 -34.813 1.00 38.57 10 PHE B C 1
ATOM 1291 O O . PHE B 1 10 ? -21.209 5.440 -35.477 1.00 37.85 10 PHE B O 1
ATOM 1299 N N . CYS B 1 11 ? -19.752 5.655 -33.768 1.00 40.09 11 CYS B N 1
ATOM 1300 C CA . CYS B 1 11 ? -19.718 4.240 -33.428 1.00 41.36 11 CYS B CA 1
ATOM 1301 C C . CYS B 1 11 ? -19.244 4.100 -31.988 1.00 41.76 11 CYS B C 1
ATOM 1302 O O . CYS B 1 11 ? -18.082 3.754 -31.751 1.00 41.31 11 CYS B O 1
ATOM 1305 N N . LEU B 1 12 ? -20.126 4.377 -31.025 1.00 43.18 12 LEU B N 1
ATOM 1306 C CA . LEU B 1 12 ? -19.697 4.459 -29.634 1.00 44.63 12 LEU B CA 1
ATOM 1307 C C . LEU B 1 12 ? -19.174 3.113 -29.163 1.00 45.96 12 LEU B C 1
ATOM 1308 O O . LEU B 1 12 ? -19.847 2.089 -29.304 1.00 47.87 12 LEU B O 1
ATOM 1313 N N . ALA B 1 13 ? -17.971 3.124 -28.594 1.00 44.78 13 ALA B N 1
ATOM 1314 C CA . ALA B 1 13 ? -17.370 1.903 -28.085 1.00 45.95 13 ALA B CA 1
ATOM 1315 C C . ALA B 1 13 ? -18.300 1.230 -27.086 1.00 48.29 13 ALA B C 1
ATOM 1316 O O . ALA B 1 13 ? -18.748 1.850 -26.118 1.00 48.83 13 ALA B O 1
ATOM 1318 N N . ASP B 1 14 ? -18.611 -0.038 -27.342 1.00 50.06 14 ASP B N 1
ATOM 1319 C CA . ASP B 1 14 ? -19.294 -0.875 -26.359 1.00 53.50 14 ASP B CA 1
ATOM 1320 C C . ASP B 1 14 ? -18.207 -1.504 -25.502 1.00 56.74 14 ASP B C 1
ATOM 1321 O O . ASP B 1 14 ? -17.636 -2.540 -25.843 1.00 57.16 14 ASP B O 1
ATOM 1326 N N . LEU B 1 15 ? -17.917 -0.863 -24.369 1.00 55.65 15 LEU B N 1
ATOM 1327 C CA . LEU B 1 15 ? -16.845 -1.326 -23.499 1.00 59.60 15 LEU B CA 1
ATOM 1328 C C . LEU B 1 15 ? -17.215 -2.578 -22.721 1.00 64.66 15 LEU B C 1
ATOM 1329 O O . LEU B 1 15 ? -16.326 -3.200 -22.130 1.00 65.59 15 LEU B O 1
ATOM 1334 N N . ASN B 1 16 ? -18.491 -2.963 -22.706 1.00 65.19 16 ASN B N 1
ATOM 1335 C CA . ASN B 1 16 ? -18.924 -4.175 -22.028 1.00 68.33 16 ASN B CA 1
ATOM 1336 C C . ASN B 1 16 ? -19.178 -5.318 -22.992 1.00 67.54 16 ASN B C 1
ATOM 1337 O O . ASN B 1 16 ? -19.786 -6.321 -22.602 1.00 69.84 16 ASN B O 1
ATOM 1342 N N . SER B 1 17 ? -18.707 -5.207 -24.228 1.00 65.59 17 SER B N 1
ATOM 1343 C CA . SER B 1 17 ? -18.901 -6.285 -25.179 1.00 63.32 17 SER B CA 1
ATOM 1344 C C . SER B 1 17 ? -18.016 -7.472 -24.815 1.00 63.12 17 SER B C 1
ATOM 1345 O O . SER B 1 17 ? -16.882 -7.289 -24.360 1.00 62.51 17 SER B O 1
ATOM 1348 N N . PRO B 1 18 ? -18.503 -8.700 -25.004 1.00 64.37 18 PRO B N 1
ATOM 1349 C CA . PRO B 1 18 ? -17.634 -9.870 -24.834 1.00 65.86 18 PRO B CA 1
ATOM 1350 C C . PRO B 1 18 ? -16.732 -10.127 -26.030 1.00 64.39 18 PRO B C 1
ATOM 1351 O O . PRO B 1 18 ? -15.840 -10.983 -25.937 1.00 65.34 18 PRO B O 1
ATOM 1355 N N . LEU B 1 19 ? -16.935 -9.422 -27.141 1.00 65.77 19 LEU B N 1
ATOM 1356 C CA . LEU B 1 19 ? -16.123 -9.619 -28.328 1.00 65.82 19 LEU B CA 1
ATOM 1357 C C . LEU B 1 19 ? -14.900 -8.720 -28.298 1.00 63.81 19 LEU B C 1
ATOM 1358 O O . LEU B 1 19 ? -14.920 -7.623 -27.722 1.00 62.70 19 LEU B O 1
ATOM 1363 N N . PHE B 1 20 ? -13.842 -9.172 -28.964 1.00 63.23 20 PHE B N 1
ATOM 1364 C CA . PHE B 1 20 ? -12.608 -8.414 -29.099 1.00 59.53 20 PHE B CA 1
ATOM 1365 C C . PHE B 1 20 ? -12.284 -8.314 -30.578 1.00 56.26 20 PHE B C 1
ATOM 1366 O O . PHE B 1 20 ? -12.176 -9.334 -31.264 1.00 57.14 20 PHE B O 1
ATOM 1374 N N . ILE B 1 21 ? -12.154 -7.083 -31.067 1.00 53.19 21 ILE B N 1
ATOM 1375 C CA . ILE B 1 21 ? -11.832 -6.797 -32.456 1.00 50.93 21 ILE B CA 1
ATOM 1376 C C . ILE B 1 21 ? -10.823 -5.658 -32.469 1.00 48.88 21 ILE B C 1
ATOM 1377 O O . ILE B 1 21 ? -10.502 -5.072 -31.434 1.00 48.57 21 ILE B O 1
ATOM 1382 N N . ASN B 1 22 ? -10.313 -5.350 -33.661 1.00 48.28 22 ASN B N 1
ATOM 1383 C CA . ASN B 1 22 ? -9.481 -4.164 -33.805 1.00 46.98 22 ASN B CA 1
ATOM 1384 C C . ASN B 1 22 ? -10.294 -2.950 -33.377 1.00 45.80 22 ASN B C 1
ATOM 1385 O O . ASN B 1 22 ? -11.291 -2.608 -34.021 1.00 45.07 22 ASN B O 1
ATOM 1390 N N . GLY B 1 23 ? -9.888 -2.306 -32.290 1.00 46.24 23 GLY B N 1
ATOM 1391 C CA . GLY B 1 23 ? -10.679 -1.234 -31.707 1.00 45.53 23 GLY B CA 1
ATOM 1392 C C . GLY B 1 23 ? -11.731 -1.779 -30.761 1.00 47.15 23 GLY B C 1
ATOM 1393 O O . GLY B 1 23 ? -11.415 -2.534 -29.839 1.00 49.35 23 GLY B O 1
ATOM 1394 N N . TYR B 1 24 ? -12.985 -1.393 -30.990 1.00 45.43 24 TYR B N 1
ATOM 1395 C CA . TYR B 1 24 ? -14.099 -1.798 -30.148 1.00 47.02 24 TYR B CA 1
ATOM 1396 C C . TYR B 1 24 ? -15.329 -2.047 -31.005 1.00 47.04 24 TYR B C 1
ATOM 1397 O O . TYR B 1 24 ? -15.566 -1.313 -31.976 1.00 45.08 24 TYR B O 1
ATOM 1406 N N . PRO B 1 25 ? -16.132 -3.055 -30.669 1.00 49.03 25 PRO B N 1
ATOM 1407 C CA . PRO B 1 25 ? -17.494 -3.101 -31.205 1.00 49.20 25 PRO B CA 1
ATOM 1408 C C . PRO B 1 25 ? -18.274 -1.902 -30.695 1.00 48.79 25 PRO B C 1
ATOM 1409 O O . PRO B 1 25 ? -17.898 -1.250 -29.717 1.00 48.40 25 PRO B O 1
ATOM 1413 N N . CYS B 1 26 ? -19.375 -1.608 -31.366 1.00 48.42 26 CYS B N 1
ATOM 1414 C CA . CYS B 1 26 ? -20.089 -0.374 -31.093 1.00 48.12 26 CYS B CA 1
ATOM 1415 C C . CYS B 1 26 ? -21.457 -0.642 -30.486 1.00 50.93 26 CYS B C 1
ATOM 1416 O O . CYS B 1 26 ? -22.031 -1.722 -30.626 1.00 51.69 26 CYS B O 1
ATOM 1419 N N . ARG B 1 27 ? -21.957 0.370 -29.787 1.00 49.30 27 ARG B N 1
ATOM 1420 C CA . ARG B 1 27 ? -23.358 0.411 -29.410 1.00 51.78 27 ARG B CA 1
ATOM 1421 C C . ARG B 1 27 ? -24.206 0.742 -30.638 1.00 50.17 27 ARG B C 1
ATOM 1422 O O . ARG B 1 27 ? -23.706 1.220 -31.658 1.00 48.70 27 ARG B O 1
ATOM 1430 N N . ASN B 1 28 ? -25.494 0.439 -30.537 1.00 51.86 28 ASN B N 1
ATOM 1431 C CA . ASN B 1 28 ? -26.452 0.781 -31.582 1.00 51.22 28 ASN B CA 1
ATOM 1432 C C . ASN B 1 28 ? -26.475 2.293 -31.781 1.00 49.48 28 ASN B C 1
ATOM 1433 O O . ASN B 1 28 ? -26.885 3.028 -30.873 1.00 49.99 28 ASN B O 1
ATOM 1438 N N . PRO B 1 29 ? -26.048 2.795 -32.945 1.00 50.36 29 PRO B N 1
ATOM 1439 C CA . PRO B 1 29 ? -26.004 4.256 -33.141 1.00 49.23 29 PRO B CA 1
ATOM 1440 C C . PRO B 1 29 ? -27.352 4.937 -32.986 1.00 49.34 29 PRO B C 1
ATOM 1441 O O . PRO B 1 29 ? -27.390 6.129 -32.660 1.00 49.10 29 PRO B O 1
ATOM 1445 N N . ALA B 1 30 ? -28.459 4.221 -33.200 1.00 50.27 30 ALA B N 1
ATOM 1446 C CA . ALA B 1 30 ? -29.778 4.815 -33.013 1.00 50.93 30 ALA B CA 1
ATOM 1447 C C . ALA B 1 30 ? -30.063 5.161 -31.558 1.00 51.82 30 ALA B C 1
ATOM 1448 O O . ALA B 1 30 ? -30.937 5.994 -31.294 1.00 53.05 30 ALA B O 1
ATOM 1450 N N . LEU B 1 31 ? -29.352 4.545 -30.613 1.00 50.52 31 LEU B N 1
ATOM 1451 C CA . LEU B 1 31 ? -29.546 4.810 -29.194 1.00 51.27 31 LEU B CA 1
ATOM 1452 C C . LEU B 1 31 ? -28.649 5.922 -28.671 1.00 48.39 31 LEU B C 1
ATOM 1453 O O . LEU B 1 31 ? -28.833 6.357 -27.528 1.00 48.74 31 LEU B O 1
ATOM 1458 N N . ALA B 1 32 ? -27.687 6.385 -29.468 1.00 47.59 32 ALA B N 1
ATOM 1459 C CA . ALA B 1 32 ? -26.795 7.442 -29.016 1.00 46.17 32 ALA B CA 1
ATOM 1460 C C . ALA B 1 32 ? -27.581 8.718 -28.750 1.00 46.74 32 ALA B C 1
ATOM 1461 O O . ALA B 1 32 ? -28.537 9.042 -29.459 1.00 47.42 32 ALA B O 1
ATOM 1463 N N . THR B 1 33 ? -27.174 9.441 -27.710 1.00 44.92 33 THR B N 1
ATOM 1464 C CA . THR B 1 33 ? -27.773 10.716 -27.355 1.00 45.79 33 THR B CA 1
ATOM 1465 C C . THR B 1 33 ? -26.676 11.762 -27.229 1.00 44.90 33 THR B C 1
ATOM 1466 O O . THR B 1 33 ? -25.482 11.459 -27.312 1.00 44.00 33 THR B O 1
ATOM 1470 N N . SER B 1 34 ? -27.107 13.013 -27.042 1.00 44.85 34 SER B N 1
ATOM 1471 C CA . SER B 1 34 ? -26.171 14.121 -26.871 1.00 44.35 34 SER B CA 1
ATOM 1472 C C . SER B 1 34 ? -25.174 13.844 -25.751 1.00 44.87 34 SER B C 1
ATOM 1473 O O . SER B 1 34 ? -24.000 14.220 -25.849 1.00 43.51 34 SER B O 1
ATOM 1476 N N . ASP B 1 35 ? -25.624 13.189 -24.675 1.00 46.23 35 ASP B N 1
ATOM 1477 C CA . ASP B 1 35 ? -24.746 12.927 -23.540 1.00 47.03 35 ASP B CA 1
ATOM 1478 C C . ASP B 1 35 ? -23.549 12.071 -23.923 1.00 45.08 35 ASP B C 1
ATOM 1479 O O . ASP B 1 35 ? -22.515 12.130 -23.249 1.00 45.61 35 ASP B O 1
ATOM 1484 N N . ASP B 1 36 ? -23.657 11.295 -25.001 1.00 45.80 36 ASP B N 1
ATOM 1485 C CA . ASP B 1 36 ? -22.581 10.403 -25.408 1.00 44.20 36 ASP B CA 1
ATOM 1486 C C . ASP B 1 36 ? -21.404 11.121 -26.048 1.00 43.44 36 ASP B C 1
ATOM 1487 O O . ASP B 1 36 ? -20.357 10.495 -26.235 1.00 43.71 36 ASP B O 1
ATOM 1492 N N . PHE B 1 37 ? -21.538 12.398 -26.393 1.00 42.48 37 PHE B N 1
ATOM 1493 C CA . PHE B 1 37 ? -20.492 13.098 -27.121 1.00 41.28 37 PHE B CA 1
ATOM 1494 C C . PHE B 1 37 ? -19.775 14.136 -26.276 1.00 41.82 37 PHE B C 1
ATOM 1495 O O . PHE B 1 37 ? -18.891 14.832 -26.785 1.00 41.03 37 PHE B O 1
ATOM 1503 N N . ILE B 1 38 ? -20.120 14.242 -24.998 1.00 42.17 38 ILE B N 1
ATOM 1504 C CA . ILE B 1 38 ? -19.389 15.061 -24.043 1.00 42.48 38 ILE B CA 1
ATOM 1505 C C . ILE B 1 38 ? -18.613 14.140 -23.111 1.00 42.84 38 ILE B C 1
ATOM 1506 O O . ILE B 1 38 ? -19.058 13.032 -22.784 1.00 43.56 38 ILE B O 1
ATOM 1511 N N . TYR B 1 39 ? -17.434 14.595 -22.692 1.00 43.32 39 TYR B N 1
ATOM 1512 C CA . TYR B 1 39 ? -16.655 13.907 -21.671 1.00 44.02 39 TYR B CA 1
ATOM 1513 C C . TYR B 1 39 ? -16.152 14.924 -20.662 1.00 44.07 39 TYR B C 1
ATOM 1514 O O . TYR B 1 39 ? -15.519 15.917 -21.035 1.00 43.22 39 TYR B O 1
ATOM 1523 N N . SER B 1 40 ? -16.418 14.655 -19.382 1.00 45.49 40 SER B N 1
ATOM 1524 C CA . SER B 1 40 ? -16.181 15.611 -18.310 1.00 46.93 40 SER B CA 1
ATOM 1525 C C . SER B 1 40 ? -15.120 15.126 -17.328 1.00 48.55 40 SER B C 1
ATOM 1526 O O . SER B 1 40 ? -15.050 15.630 -16.203 1.00 49.21 40 SER B O 1
ATOM 1529 N N . GLY B 1 41 ? -14.303 14.149 -17.726 1.00 46.44 41 GLY B N 1
ATOM 1530 C CA . GLY B 1 41 ? -13.312 13.600 -16.816 1.00 49.65 41 GLY B CA 1
ATOM 1531 C C . GLY B 1 41 ? -12.309 14.610 -16.292 1.00 52.06 41 GLY B C 1
ATOM 1532 O O . GLY B 1 41 ? -11.830 14.477 -15.163 1.00 53.17 41 GLY B O 1
ATOM 1533 N N . PHE B 1 42 ? -11.986 15.636 -17.087 1.00 50.35 42 PHE B N 1
ATOM 1534 C CA . PHE B 1 42 ? -10.967 16.604 -16.689 1.00 53.75 42 PHE B CA 1
ATOM 1535 C C . PHE B 1 42 ? -11.398 17.480 -15.522 1.00 61.64 42 PHE B C 1
ATOM 1536 O O . PHE B 1 42 ? -10.557 18.191 -14.955 1.00 62.44 42 PHE B O 1
ATOM 1544 N N . LYS B 1 43 ? -12.676 17.458 -15.167 1.00 53.18 43 LYS B N 1
ATOM 1545 C CA . LYS B 1 43 ? -13.143 18.209 -14.002 1.00 55.60 43 LYS B CA 1
ATOM 1546 C C . LYS B 1 43 ? -12.710 17.587 -12.707 1.00 57.10 43 LYS B C 1
ATOM 1547 O O . LYS B 1 43 ? -12.769 18.267 -11.673 1.00 58.72 43 LYS B O 1
ATOM 1553 N N . GLN B 1 44 ? -12.346 16.313 -12.712 1.00 63.37 44 GLN B N 1
ATOM 1554 C CA . GLN B 1 44 ? -11.706 15.726 -11.550 1.00 60.24 44 GLN B CA 1
ATOM 1555 C C . GLN B 1 44 ? -10.226 16.059 -11.572 1.00 56.60 44 GLN B C 1
ATOM 1556 O O . GLN B 1 44 ? -9.517 15.729 -12.545 1.00 55.48 44 GLN B O 1
ATOM 1562 N N . ALA B 1 45 ? -9.746 16.698 -10.505 1.00 60.36 45 ALA B N 1
ATOM 1563 C CA . ALA B 1 45 ? -8.333 16.956 -10.332 1.00 57.41 45 ALA B CA 1
ATOM 1564 C C . ALA B 1 45 ? -7.573 15.636 -10.217 1.00 55.41 45 ALA B C 1
ATOM 1565 O O . ALA B 1 45 ? -8.168 14.589 -9.949 1.00 56.01 45 ALA B O 1
ATOM 1567 N N . PRO B 1 46 ? -6.264 15.653 -10.462 1.00 58.98 46 PRO B N 1
ATOM 1568 C CA . PRO B 1 46 ? -5.454 14.460 -10.203 1.00 58.59 46 PRO B CA 1
ATOM 1569 C C . PRO B 1 46 ? -5.684 13.935 -8.795 1.00 59.89 46 PRO B C 1
ATOM 1570 O O . PRO B 1 46 ? -5.597 14.677 -7.813 1.00 60.84 46 PRO B O 1
ATOM 1574 N N . SER B 1 47 ? -5.978 12.642 -8.700 1.00 58.76 47 SER B N 1
ATOM 1575 C CA . SER B 1 47 ? -6.217 11.999 -7.417 1.00 61.66 47 SER B CA 1
ATOM 1576 C C . SER B 1 47 ? -4.940 11.455 -6.799 1.00 63.11 47 SER B C 1
ATOM 1577 O O . SER B 1 47 ? -4.961 11.012 -5.646 1.00 66.57 47 SER B O 1
ATOM 1580 N N . GLY B 1 48 ? -3.839 11.485 -7.538 1.00 62.79 48 GLY B N 1
ATOM 1581 C CA . GLY B 1 48 ? -2.570 10.995 -7.040 1.00 63.50 48 GLY B CA 1
ATOM 1582 C C . GLY B 1 48 ? -1.519 11.163 -8.115 1.00 61.68 48 GLY B C 1
ATOM 1583 O O . GLY B 1 48 ? -1.813 11.547 -9.251 1.00 58.96 48 GLY B O 1
ATOM 1584 N N . PHE B 1 49 ? -0.281 10.872 -7.733 1.00 61.61 49 PHE B N 1
ATOM 1585 C CA . PHE B 1 49 ? 0.855 11.034 -8.619 1.00 60.79 49 PHE B CA 1
ATOM 1586 C C . PHE B 1 49 ? 1.770 9.828 -8.486 1.00 62.16 49 PHE B C 1
ATOM 1587 O O . PHE B 1 49 ? 1.807 9.177 -7.438 1.00 64.97 49 PHE B O 1
ATOM 1595 N N . ASP B 1 50 ? 2.509 9.525 -9.553 1.00 59.10 50 ASP B N 1
ATOM 1596 C CA . ASP B 1 50 ? 3.453 8.428 -9.469 1.00 60.91 50 ASP B CA 1
ATOM 1597 C C . ASP B 1 50 ? 4.697 8.875 -8.700 1.00 64.13 50 ASP B C 1
ATOM 1598 O O . ASP B 1 50 ? 4.827 10.031 -8.298 1.00 63.65 50 ASP B O 1
ATOM 1603 N N . GLN B 1 51 ? 5.618 7.931 -8.476 1.00 64.86 51 GLN B N 1
ATOM 1604 C CA . GLN B 1 51 ? 6.847 8.220 -7.742 1.00 67.80 51 GLN B CA 1
ATOM 1605 C C . GLN B 1 51 ? 7.619 9.400 -8.315 1.00 66.35 51 GLN B C 1
ATOM 1606 O O . GLN B 1 51 ? 8.453 9.982 -7.614 1.00 67.34 51 GLN B O 1
ATOM 1612 N N . TRP B 1 52 ? 7.401 9.743 -9.581 1.00 64.48 52 TRP B N 1
ATOM 1613 C CA . TRP B 1 52 ? 8.165 10.794 -10.229 1.00 63.70 52 TRP B CA 1
ATOM 1614 C C . TRP B 1 52 ? 7.399 12.101 -10.308 1.00 60.45 52 TRP B C 1
ATOM 1615 O O . TRP B 1 52 ? 7.852 13.031 -10.978 1.00 59.38 52 TRP B O 1
ATOM 1626 N N . GLY B 1 53 ? 6.237 12.179 -9.663 1.00 60.08 53 GLY B N 1
ATOM 1627 C CA . GLY B 1 53 ? 5.491 13.416 -9.602 1.00 57.66 53 GLY B CA 1
ATOM 1628 C C . GLY B 1 53 ? 4.598 13.673 -10.792 1.00 54.99 53 GLY B C 1
ATOM 1629 O O . GLY B 1 53 ? 4.219 14.823 -11.024 1.00 54.29 53 GLY B O 1
ATOM 1630 N N . LEU B 1 54 ? 4.243 12.643 -11.549 1.00 55.82 54 LEU B N 1
ATOM 1631 C CA . LEU B 1 54 ? 3.401 12.800 -12.724 1.00 53.93 54 LEU B CA 1
ATOM 1632 C C . LEU B 1 54 ? 2.036 12.176 -12.478 1.00 55.40 54 LEU B C 1
ATOM 1633 O O . LEU B 1 54 ? 1.938 11.061 -11.957 1.00 56.11 54 LEU B O 1
ATOM 1638 N N . ASN B 1 55 ? 0.986 12.902 -12.851 1.00 46.95 55 ASN B N 1
ATOM 1639 C CA . ASN B 1 55 ? -0.346 12.332 -12.977 1.00 50.08 55 ASN B CA 1
ATOM 1640 C C . ASN B 1 55 ? -0.797 12.454 -14.423 1.00 44.68 55 ASN B C 1
ATOM 1641 O O . ASN B 1 55 ? -0.688 13.530 -15.021 1.00 41.17 55 ASN B O 1
ATOM 1646 N N . VAL B 1 56 ? -1.287 11.353 -14.985 1.00 54.45 56 VAL B N 1
ATOM 1647 C CA . VAL B 1 56 ? -1.917 11.347 -16.300 1.00 50.92 56 VAL B CA 1
ATOM 1648 C C . VAL B 1 56 ? -3.398 11.041 -16.125 1.00 49.64 56 VAL B C 1
ATOM 1649 O O . VAL B 1 56 ? -3.762 10.059 -15.466 1.00 51.02 56 VAL B O 1
ATOM 1653 N N . THR B 1 57 ? -4.247 11.896 -16.686 1.00 47.97 57 THR B N 1
ATOM 1654 C CA . THR B 1 57 ? -5.680 11.639 -16.793 1.00 48.13 57 THR B CA 1
ATOM 1655 C C . THR B 1 57 ? -5.975 11.324 -18.257 1.00 47.36 57 THR B C 1
ATOM 1656 O O . THR B 1 57 ? -5.857 12.200 -19.120 1.00 46.07 57 THR B O 1
ATOM 1660 N N . PHE B 1 58 ? -6.350 10.076 -18.532 1.00 47.00 58 PHE B N 1
ATOM 1661 C CA . PHE B 1 58 ? -6.456 9.569 -19.897 1.00 47.32 58 PHE B CA 1
ATOM 1662 C C . PHE B 1 58 ? -7.840 9.817 -20.482 1.00 47.35 58 PHE B C 1
ATOM 1663 O O . PHE B 1 58 ? -8.856 9.618 -19.810 1.00 48.16 58 PHE B O 1
ATOM 1671 N N . VAL B 1 59 ? -7.873 10.235 -21.749 1.00 46.70 59 VAL B N 1
ATOM 1672 C CA . VAL B 1 59 ? -9.118 10.238 -22.512 1.00 46.58 59 VAL B CA 1
ATOM 1673 C C . VAL B 1 59 ? -8.886 9.542 -23.847 1.00 46.71 59 VAL B C 1
ATOM 1674 O O . VAL B 1 59 ? -8.705 10.195 -24.882 1.00 46.36 59 VAL B O 1
ATOM 1678 N N . THR B 1 60 ? -8.877 8.213 -23.824 1.00 46.64 60 THR B N 1
ATOM 1679 C CA . THR B 1 60 ? -8.917 7.395 -25.024 1.00 46.11 60 THR B CA 1
ATOM 1680 C C . THR B 1 60 ? -10.330 6.843 -25.204 1.00 46.30 60 THR B C 1
ATOM 1681 O O . THR B 1 60 ? -11.232 7.100 -24.402 1.00 46.64 60 THR B O 1
ATOM 1685 N N . ALA B 1 61 ? -10.522 6.069 -26.276 1.00 46.28 61 ALA B N 1
ATOM 1686 C CA . ALA B 1 61 ? -11.805 5.406 -26.486 1.00 46.56 61 ALA B CA 1
ATOM 1687 C C . ALA B 1 61 ? -12.193 4.524 -25.306 1.00 47.91 61 ALA B C 1
ATOM 1688 O O . ALA B 1 61 ? -13.384 4.255 -25.112 1.00 47.83 61 ALA B O 1
ATOM 1690 N N . GLY B 1 62 ? -11.217 4.079 -24.509 1.00 48.99 62 GLY B N 1
ATOM 1691 C CA . GLY B 1 62 ? -11.531 3.305 -23.321 1.00 50.61 62 GLY B CA 1
ATOM 1692 C C . GLY B 1 62 ? -12.262 4.104 -22.261 1.00 51.09 62 GLY B C 1
ATOM 1693 O O . GLY B 1 62 ? -13.033 3.543 -21.478 1.00 53.06 62 GLY B O 1
ATOM 1694 N N . GLN B 1 63 ? -12.019 5.412 -22.203 1.00 49.24 63 GLN B N 1
ATOM 1695 C CA . GLN B 1 63 ? -12.691 6.294 -21.255 1.00 48.99 63 GLN B CA 1
ATOM 1696 C C . GLN B 1 63 ? -13.832 7.078 -21.884 1.00 48.04 63 GLN B C 1
ATOM 1697 O O . GLN B 1 63 ? -14.809 7.393 -21.195 1.00 49.76 63 GLN B O 1
ATOM 1703 N N . PHE B 1 64 ? -13.723 7.391 -23.174 1.00 47.20 64 PHE B N 1
ATOM 1704 C CA . PHE B 1 64 ? -14.640 8.279 -23.885 1.00 44.68 64 PHE B CA 1
ATOM 1705 C C . PHE B 1 64 ? -15.129 7.495 -25.095 1.00 43.39 64 PHE B C 1
ATOM 1706 O O . PHE B 1 64 ? -14.564 7.609 -26.191 1.00 42.63 64 PHE B O 1
ATOM 1714 N N . PRO B 1 65 ? -16.168 6.669 -24.926 1.00 43.57 65 PRO B N 1
ATOM 1715 C CA . PRO B 1 65 ? -16.578 5.749 -26.005 1.00 42.94 65 PRO B CA 1
ATOM 1716 C C . PRO B 1 65 ? -16.854 6.417 -27.344 1.00 41.29 65 PRO B C 1
ATOM 1717 O O . PRO B 1 65 ? -16.679 5.775 -28.387 1.00 41.10 65 PRO B O 1
ATOM 1721 N N . ALA B 1 66 ? -17.284 7.681 -27.354 1.00 40.92 66 ALA B N 1
ATOM 1722 C CA . ALA B 1 66 ? -17.582 8.349 -28.616 1.00 40.83 66 ALA B CA 1
ATOM 1723 C C . ALA B 1 66 ? -16.347 8.568 -29.476 1.00 39.83 66 ALA B C 1
ATOM 1724 O O . ALA B 1 66 ? -16.483 8.832 -30.675 1.00 39.52 66 ALA B O 1
ATOM 1726 N N . LEU B 1 67 ? -15.149 8.463 -28.900 1.00 40.29 67 LEU B N 1
ATOM 1727 C CA . LEU B 1 67 ? -13.929 8.591 -29.688 1.00 39.75 67 LEU B CA 1
ATOM 1728 C C . LEU B 1 67 ? -13.709 7.399 -30.607 1.00 39.76 67 LEU B C 1
ATOM 1729 O O . LEU B 1 67 ? -12.903 7.494 -31.539 1.00 39.77 67 LEU B O 1
ATOM 1734 N N . ASN B 1 68 ? -14.397 6.286 -30.359 1.00 39.81 68 ASN B N 1
ATOM 1735 C CA . ASN B 1 68 ? -14.214 5.079 -31.154 1.00 39.76 68 ASN B CA 1
ATOM 1736 C C . ASN B 1 68 ? -14.449 5.370 -32.633 1.00 39.04 68 ASN B C 1
ATOM 1737 O O . ASN B 1 68 ? -15.490 5.913 -33.013 1.00 38.59 68 ASN B O 1
ATOM 1742 N N . THR B 1 69 ? -13.459 5.018 -33.457 1.00 40.43 69 THR B N 1
ATOM 1743 C CA . THR B 1 69 ? -13.355 5.179 -34.917 1.00 38.93 69 THR B CA 1
ATOM 1744 C C . THR B 1 69 ? -13.001 6.601 -35.347 1.00 37.77 69 THR B C 1
ATOM 1745 O O . THR B 1 69 ? -12.790 6.816 -36.545 1.00 37.24 69 THR B O 1
ATOM 1749 N N . LEU B 1 70 ? -12.909 7.570 -34.438 1.00 37.65 70 LEU B N 1
ATOM 1750 C CA . LEU B 1 70 ? -12.798 8.966 -34.840 1.00 36.62 70 LEU B CA 1
ATOM 1751 C C . LEU B 1 70 ? -11.381 9.522 -34.738 1.00 36.59 70 LEU B C 1
ATOM 1752 O O . LEU B 1 70 ? -11.166 10.692 -35.070 1.00 36.34 70 LEU B O 1
ATOM 1757 N N . GLY B 1 71 ? -10.416 8.720 -34.290 1.00 36.83 71 GLY B N 1
ATOM 1758 C CA . GLY B 1 71 ? -9.019 9.019 -34.544 1.00 37.06 71 GLY B CA 1
ATOM 1759 C C . GLY B 1 71 ? -8.349 10.032 -33.643 1.00 37.57 71 GLY B C 1
ATOM 1760 O O . GLY B 1 71 ? -7.294 10.553 -34.014 1.00 36.95 71 GLY B O 1
ATOM 1761 N N . LEU B 1 72 ? -8.907 10.329 -32.471 1.00 37.35 72 LEU B N 1
ATOM 1762 C CA . LEU B 1 72 ? -8.326 11.358 -31.620 1.00 38.90 72 LEU B CA 1
ATOM 1763 C C . LEU B 1 72 ? -8.316 10.925 -30.161 1.00 39.35 72 LEU B C 1
ATOM 1764 O O . LEU B 1 72 ? -9.161 10.145 -29.712 1.00 38.87 72 LEU B O 1
ATOM 1769 N N . THR B 1 73 ? -7.330 11.451 -29.434 1.00 40.41 73 THR B N 1
ATOM 1770 C CA . THR B 1 73 ? -7.173 11.275 -27.998 1.00 41.81 73 THR B CA 1
ATOM 1771 C C . THR B 1 73 ? -6.607 12.572 -27.445 1.00 41.33 73 THR B C 1
ATOM 1772 O O . THR B 1 73 ? -5.816 13.245 -28.109 1.00 41.09 73 THR B O 1
ATOM 1776 N N . ILE B 1 74 ? -7.027 12.939 -26.237 1.00 41.31 74 ILE B N 1
ATOM 1777 C CA . ILE B 1 74 ? -6.362 13.994 -25.485 1.00 41.58 74 ILE B CA 1
ATOM 1778 C C . ILE B 1 74 ? -6.098 13.482 -24.075 1.00 42.13 74 ILE B C 1
ATOM 1779 O O . ILE B 1 74 ? -6.974 12.875 -23.452 1.00 43.03 74 ILE B O 1
ATOM 1784 N N . ASN B 1 75 ? -4.878 13.684 -23.596 1.00 42.31 75 ASN B N 1
ATOM 1785 C CA . ASN B 1 75 ? -4.494 13.328 -22.240 1.00 42.64 75 ASN B CA 1
ATOM 1786 C C . ASN B 1 75 ? -4.053 14.581 -21.502 1.00 42.70 75 ASN B C 1
ATOM 1787 O O . ASN B 1 75 ? -3.388 15.448 -22.079 1.00 42.22 75 ASN B O 1
ATOM 1792 N N . ARG B 1 76 ? -4.444 14.690 -20.237 1.00 44.03 76 ARG B N 1
ATOM 1793 C CA . ARG B 1 76 ? -3.961 15.758 -19.375 1.00 44.30 76 ARG B CA 1
ATOM 1794 C C . ARG B 1 76 ? -2.842 15.228 -18.490 1.00 45.61 76 ARG B C 1
ATOM 1795 O O . ARG B 1 76 ? -2.991 14.183 -17.847 1.00 46.08 76 ARG B O 1
ATOM 1803 N N . CYS B 1 77 ? -1.727 15.950 -18.460 1.00 45.73 77 CYS B N 1
ATOM 1804 C CA . CYS B 1 77 ? -0.584 15.600 -17.632 1.00 46.86 77 CYS B CA 1
ATOM 1805 C C . CYS B 1 77 ? -0.337 16.729 -16.645 1.00 46.72 77 CYS B C 1
ATOM 1806 O O . CYS B 1 77 ? -0.254 17.896 -17.040 1.00 45.64 77 CYS B O 1
ATOM 1809 N N . VAL B 1 78 ? -0.239 16.383 -15.364 1.00 48.02 78 VAL B N 1
ATOM 1810 C CA . VAL B 1 78 ? 0.111 17.330 -14.313 1.00 48.96 78 VAL B CA 1
ATOM 1811 C C . VAL B 1 78 ? 1.378 16.833 -13.633 1.00 50.34 78 VAL B C 1
ATOM 1812 O O . VAL B 1 78 ? 1.464 15.661 -13.250 1.00 51.31 78 VAL B O 1
ATOM 1816 N N . LEU B 1 79 ? 2.358 17.722 -13.496 1.00 50.97 79 LEU B N 1
ATOM 1817 C CA . LEU B 1 79 ? 3.638 17.409 -12.876 1.00 52.48 79 LEU B CA 1
ATOM 1818 C C . LEU B 1 79 ? 3.782 18.228 -11.604 1.00 53.30 79 LEU B C 1
ATOM 1819 O O . LEU B 1 79 ? 3.678 19.459 -11.641 1.00 53.46 79 LEU B O 1
ATOM 1824 N N . LEU B 1 80 ? 4.010 17.547 -10.483 1.00 53.32 80 LEU B N 1
ATOM 1825 C CA . LEU B 1 80 ? 4.381 18.237 -9.261 1.00 54.33 80 LEU B CA 1
ATOM 1826 C C . LEU B 1 80 ? 5.709 18.968 -9.466 1.00 54.26 80 LEU B C 1
ATOM 1827 O O . LEU B 1 80 ? 6.435 18.692 -10.425 1.00 53.63 80 LEU B O 1
ATOM 1832 N N . PRO B 1 81 ? 6.037 19.923 -8.593 1.00 54.60 81 PRO B N 1
ATOM 1833 C CA . PRO B 1 81 ? 7.379 20.515 -8.628 1.00 54.73 81 PRO B CA 1
ATOM 1834 C C . PRO B 1 81 ? 8.447 19.433 -8.589 1.00 55.42 81 PRO B C 1
ATOM 1835 O O . PRO B 1 81 ? 8.331 18.446 -7.859 1.00 56.01 81 PRO B O 1
ATOM 1839 N N . GLY B 1 82 ? 9.487 19.611 -9.402 1.00 54.13 82 GLY B N 1
ATOM 1840 C CA . GLY B 1 82 ? 10.501 18.589 -9.521 1.00 55.44 82 GLY B CA 1
ATOM 1841 C C . GLY B 1 82 ? 10.065 17.355 -10.274 1.00 54.89 82 GLY B C 1
ATOM 1842 O O . GLY B 1 82 ? 10.852 16.407 -10.389 1.00 56.09 82 GLY B O 1
ATOM 1843 N N . GLY B 1 83 ? 8.839 17.331 -10.786 1.00 54.38 83 GLY B N 1
ATOM 1844 C CA . GLY B 1 83 ? 8.320 16.134 -11.401 1.00 54.16 83 GLY B CA 1
ATOM 1845 C C . GLY B 1 83 ? 8.857 15.913 -12.797 1.00 53.80 83 GLY B C 1
ATOM 1846 O O . GLY B 1 83 ? 9.310 16.834 -13.480 1.00 52.72 83 GLY B O 1
ATOM 1847 N N . SER B 1 84 ? 8.783 14.659 -13.231 1.00 55.40 84 SER B N 1
ATOM 1848 C CA . SER B 1 84 ? 9.248 14.278 -14.549 1.00 55.00 84 SER B CA 1
ATOM 1849 C C . SER B 1 84 ? 8.410 13.111 -15.042 1.00 54.70 84 SER B C 1
ATOM 1850 O O . SER B 1 84 ? 7.825 12.364 -14.255 1.00 56.29 84 SER B O 1
ATOM 1853 N N . THR B 1 85 ? 8.366 12.959 -16.366 1.00 52.32 85 THR B N 1
ATOM 1854 C CA . THR B 1 85 ? 7.586 11.905 -16.998 1.00 52.29 85 THR B CA 1
ATOM 1855 C C . THR B 1 85 ? 8.382 10.629 -17.191 1.00 54.84 85 THR B C 1
ATOM 1856 O O . THR B 1 85 ? 7.788 9.591 -17.516 1.00 55.46 85 THR B O 1
ATOM 1860 N N . GLN B 1 86 ? 9.706 10.703 -17.013 1.00 55.15 86 GLN B N 1
ATOM 1861 C CA . GLN B 1 86 ? 10.671 9.690 -17.425 1.00 57.61 86 GLN B CA 1
ATOM 1862 C C . GLN B 1 86 ? 10.662 9.557 -18.942 1.00 55.42 86 GLN B C 1
ATOM 1863 O O . GLN B 1 86 ? 9.890 10.242 -19.619 1.00 53.11 86 GLN B O 1
ATOM 1869 N N . PHE B 1 87 ? 11.483 8.667 -19.491 1.00 56.20 87 PHE B N 1
ATOM 1870 C CA . PHE B 1 87 ? 11.532 8.518 -20.935 1.00 55.57 87 PHE B CA 1
ATOM 1871 C C . PHE B 1 87 ? 10.380 7.640 -21.407 1.00 55.09 87 PHE B C 1
ATOM 1872 O O . PHE B 1 87 ? 10.211 6.512 -20.934 1.00 57.01 87 PHE B O 1
ATOM 1880 N N . ARG B 1 88 ? 9.583 8.168 -22.334 1.00 53.54 88 ARG B N 1
ATOM 1881 C CA . ARG B 1 88 ? 8.368 7.500 -22.763 1.00 52.61 88 ARG B CA 1
ATOM 1882 C C . ARG B 1 88 ? 8.216 7.585 -24.276 1.00 50.54 88 ARG B C 1
ATOM 1883 O O . ARG B 1 88 ? 8.831 8.423 -24.939 1.00 49.98 88 ARG B O 1
ATOM 1891 N N . THR B 1 89 ? 7.377 6.696 -24.811 1.00 49.85 89 THR B N 1
ATOM 1892 C CA . THR B 1 89 ? 6.955 6.728 -26.204 1.00 48.52 89 THR B CA 1
ATOM 1893 C C . THR B 1 89 ? 5.439 6.637 -26.276 1.00 47.23 89 THR B C 1
ATOM 1894 O O . THR B 1 89 ? 4.787 6.093 -25.380 1.00 47.03 89 THR B O 1
ATOM 1898 N N . ASN B 1 90 ? 4.885 7.179 -27.362 1.00 46.38 90 ASN B N 1
ATOM 1899 C CA . ASN B 1 90 ? 3.508 6.928 -27.778 1.00 46.42 90 ASN B CA 1
ATOM 1900 C C . ASN B 1 90 ? 3.584 6.113 -29.062 1.00 46.65 90 ASN B C 1
ATOM 1901 O O . ASN B 1 90 ? 3.743 6.677 -30.155 1.00 45.45 90 ASN B O 1
ATOM 1906 N N . PRO B 1 91 ? 3.494 4.782 -28.982 1.00 47.10 91 PRO B N 1
ATOM 1907 C CA . PRO B 1 91 ? 3.874 3.944 -30.133 1.00 47.94 91 PRO B CA 1
ATOM 1908 C C . PRO B 1 91 ? 3.089 4.203 -31.410 1.00 46.89 91 PRO B C 1
ATOM 1909 O O . PRO B 1 91 ? 3.654 4.042 -32.500 1.00 47.83 91 PRO B O 1
ATOM 1913 N N . ARG B 1 92 ? 1.818 4.605 -31.328 1.00 46.52 92 ARG B N 1
ATOM 1914 C CA . ARG B 1 92 ? 0.954 4.602 -32.505 1.00 45.46 92 ARG B CA 1
ATOM 1915 C C . ARG B 1 92 ? 0.337 5.962 -32.818 1.00 44.23 92 ARG B C 1
ATOM 1916 O O . ARG B 1 92 ? -0.700 6.019 -33.486 1.00 43.61 92 ARG B O 1
ATOM 1924 N N . ALA B 1 93 ? 0.946 7.061 -32.376 1.00 43.37 93 ALA B N 1
ATOM 1925 C CA . ALA B 1 93 ? 0.389 8.366 -32.709 1.00 41.73 93 ALA B CA 1
ATOM 1926 C C . ALA B 1 93 ? 1.436 9.454 -32.536 1.00 41.36 93 ALA B C 1
ATOM 1927 O O . ALA B 1 93 ? 2.363 9.326 -31.732 1.00 42.13 93 ALA B O 1
ATOM 1929 N N . SER B 1 94 ? 1.268 10.526 -33.305 1.00 40.62 94 SER B N 1
ATOM 1930 C CA . SER B 1 94 ? 1.907 11.787 -32.975 1.00 40.23 94 SER B CA 1
ATOM 1931 C C . SER B 1 94 ? 1.323 12.330 -31.676 1.00 39.38 94 SER B C 1
ATOM 1932 O O . SER B 1 94 ? 0.209 11.981 -31.273 1.00 38.36 94 SER B O 1
ATOM 1935 N N . SER B 1 95 ? 2.086 13.198 -31.017 1.00 38.93 95 SER B N 1
ATOM 1936 C CA . SER B 1 95 ? 1.614 13.888 -29.824 1.00 39.02 95 SER B CA 1
ATOM 1937 C C . SER B 1 95 ? 1.888 15.375 -29.972 1.00 38.63 95 SER B C 1
ATOM 1938 O O . SER B 1 95 ? 3.045 15.783 -30.110 1.00 38.99 95 SER B O 1
ATOM 1941 N N . LEU B 1 96 ? 0.829 16.180 -29.919 1.00 38.32 96 LEU B N 1
ATOM 1942 C CA . LEU B 1 96 ? 0.939 17.634 -29.943 1.00 38.62 96 LEU B CA 1
ATOM 1943 C C . LEU B 1 96 ? 0.672 18.144 -28.531 1.00 39.42 96 LEU B C 1
ATOM 1944 O O . LEU B 1 96 ? -0.463 18.089 -28.046 1.00 39.72 96 LEU B O 1
ATOM 1949 N N . VAL B 1 97 ? 1.721 18.634 -27.878 1.00 39.71 97 VAL B N 1
ATOM 1950 C CA . VAL B 1 97 ? 1.661 19.038 -26.480 1.00 40.25 97 VAL B CA 1
ATOM 1951 C C . VAL B 1 97 ? 1.355 20.526 -26.398 1.00 41.17 97 VAL B C 1
ATOM 1952 O O . VAL B 1 97 ? 1.996 21.337 -27.076 1.00 42.22 97 VAL B O 1
ATOM 1956 N N . MET B 1 98 ? 0.380 20.892 -25.568 1.00 39.78 98 MET B N 1
ATOM 1957 C CA . MET B 1 98 ? 0.125 22.289 -25.234 1.00 40.85 98 MET B CA 1
ATOM 1958 C C . MET B 1 98 ? 0.331 22.488 -23.743 1.00 40.70 98 MET B C 1
ATOM 1959 O O . MET B 1 98 ? -0.377 21.884 -22.930 1.00 40.27 98 MET B O 1
ATOM 1964 N N . ALA B 1 99 ? 1.286 23.341 -23.388 1.00 41.79 99 ALA B N 1
ATOM 1965 C CA . ALA B 1 99 ? 1.468 23.731 -22.000 1.00 42.69 99 ALA B CA 1
ATOM 1966 C C . ALA B 1 99 ? 0.415 24.770 -21.640 1.00 43.34 99 ALA B C 1
ATOM 1967 O O . ALA B 1 99 ? 0.173 25.710 -22.403 1.00 43.56 99 ALA B O 1
ATOM 1969 N N . THR B 1 100 ? -0.219 24.595 -20.482 1.00 42.67 100 THR B N 1
ATOM 1970 C CA . THR B 1 100 ? -1.257 25.508 -20.030 1.00 43.80 100 THR B CA 1
ATOM 1971 C C . THR B 1 100 ? -0.987 26.115 -18.664 1.00 45.25 100 THR B C 1
ATOM 1972 O O . THR B 1 100 ? -1.565 27.160 -18.350 1.00 44.97 100 THR B O 1
ATOM 1976 N N . GLU B 1 101 ? -0.131 25.501 -17.851 1.00 46.22 101 GLU B N 1
ATOM 1977 C CA . GLU B 1 101 ? 0.199 26.028 -16.536 1.00 49.01 101 GLU B CA 1
ATOM 1978 C C . GLU B 1 101 ? 1.632 25.645 -16.204 1.00 48.72 101 GLU B C 1
ATOM 1979 O O . GLU B 1 101 ? 2.062 24.525 -16.493 1.00 48.11 101 GLU B O 1
ATOM 1985 N N . GLY B 1 102 ? 2.361 26.575 -15.597 1.00 50.19 102 GLY B N 1
ATOM 1986 C CA . GLY B 1 102 ? 3.733 26.318 -15.207 1.00 51.66 102 GLY B CA 1
ATOM 1987 C C . GLY B 1 102 ? 4.688 26.345 -16.389 1.00 52.07 102 GLY B C 1
ATOM 1988 O O . GLY B 1 102 ? 4.384 26.878 -17.461 1.00 51.44 102 GLY B O 1
ATOM 1989 N N . GLU B 1 103 ? 5.869 25.747 -16.188 1.00 52.70 103 GLU B N 1
ATOM 1990 C CA . GLU B 1 103 ? 6.932 25.729 -17.192 1.00 53.20 103 GLU B CA 1
ATOM 1991 C C . GLU B 1 103 ? 7.620 24.381 -17.197 1.00 50.84 103 GLU B C 1
ATOM 1992 O O . GLU B 1 103 ? 7.940 23.827 -16.137 1.00 51.15 103 GLU B O 1
ATOM 1998 N N . ILE B 1 104 ? 7.873 23.872 -18.401 1.00 50.73 104 ILE B N 1
ATOM 1999 C CA . ILE B 1 104 ? 8.399 22.530 -18.585 1.00 49.56 104 ILE B CA 1
ATOM 2000 C C . ILE B 1 104 ? 9.529 22.537 -19.601 1.00 49.30 104 ILE B C 1
ATOM 2001 O O . ILE B 1 104 ? 9.609 23.410 -20.470 1.00 48.98 104 ILE B O 1
ATOM 2006 N N . LEU B 1 105 ? 10.412 21.552 -19.471 1.00 49.03 105 LEU B N 1
ATOM 2007 C CA . LEU B 1 105 ? 11.312 21.147 -20.540 1.00 49.07 105 LEU B CA 1
ATOM 2008 C C . LEU B 1 105 ? 10.686 19.969 -21.276 1.00 47.65 105 LEU B C 1
ATOM 2009 O O . LEU B 1 105 ? 10.390 18.939 -20.663 1.00 47.68 105 LEU B O 1
ATOM 2014 N N . GLU B 1 106 ? 10.478 20.125 -22.579 1.00 47.92 106 GLU B N 1
ATOM 2015 C CA . GLU B 1 106 ? 9.901 19.083 -23.416 1.00 47.26 106 GLU B CA 1
ATOM 2016 C C . GLU B 1 106 ? 10.896 18.748 -24.516 1.00 46.77 106 GLU B C 1
ATOM 2017 O O . GLU B 1 106 ? 11.387 19.648 -25.205 1.00 46.57 106 GLU B O 1
ATOM 2023 N N . GLY B 1 107 ? 11.199 17.463 -24.678 1.00 47.57 107 GLY B N 1
ATOM 2024 C CA . GLY B 1 107 ? 12.117 17.051 -25.723 1.00 48.38 107 GLY B CA 1
ATOM 2025 C C . GLY B 1 107 ? 11.803 15.668 -26.247 1.00 48.16 107 GLY B C 1
ATOM 2026 O O . GLY B 1 107 ? 11.190 14.844 -25.561 1.00 48.53 107 GLY B O 1
ATOM 2027 N N . PHE B 1 108 ? 12.236 15.424 -27.485 1.00 47.43 108 PHE B N 1
ATOM 2028 C CA . PHE B 1 108 ? 12.175 14.101 -28.089 1.00 47.08 108 PHE B CA 1
ATOM 2029 C C . PHE B 1 108 ? 13.488 13.813 -28.804 1.00 48.13 108 PHE B C 1
ATOM 2030 O O . PHE B 1 108 ? 14.231 14.724 -29.177 1.00 48.79 108 PHE B O 1
ATOM 2038 N N . TYR B 1 109 ? 13.764 12.524 -28.990 1.00 47.77 109 TYR B N 1
ATOM 2039 C CA . TYR B 1 109 ? 14.955 12.052 -29.684 1.00 49.38 109 TYR B CA 1
ATOM 2040 C C . TYR B 1 109 ? 14.578 11.492 -31.050 1.00 49.12 109 TYR B C 1
ATOM 2041 O O . TYR B 1 109 ? 13.632 10.706 -31.164 1.00 48.67 109 TYR B O 1
ATOM 2050 N N . SER B 1 110 ? 15.328 11.884 -32.076 1.00 50.53 110 SER B N 1
ATOM 2051 C CA . SER B 1 110 ? 15.121 11.357 -33.413 1.00 51.21 110 SER B CA 1
ATOM 2052 C C . SER B 1 110 ? 15.751 9.971 -33.549 1.00 53.95 110 SER B C 1
ATOM 2053 O O . SER B 1 110 ? 16.460 9.486 -32.663 1.00 54.34 110 SER B O 1
ATOM 2056 N N . THR B 1 111 ? 15.484 9.327 -34.686 1.00 53.32 111 THR B N 1
ATOM 2057 C CA . THR B 1 111 ? 16.097 8.040 -34.990 1.00 56.52 111 THR B CA 1
ATOM 2058 C C . THR B 1 111 ? 17.493 8.176 -35.588 1.00 60.05 111 THR B C 1
ATOM 2059 O O . THR B 1 111 ? 18.128 7.155 -35.877 1.00 62.25 111 THR B O 1
ATOM 2063 N N . ASN B 1 112 ? 17.990 9.399 -35.762 1.00 60.24 112 ASN B N 1
ATOM 2064 C CA . ASN B 1 112 ? 19.319 9.647 -36.324 1.00 62.97 112 ASN B CA 1
ATOM 2065 C C . ASN B 1 112 ? 20.277 9.908 -35.166 1.00 63.58 112 ASN B C 1
ATOM 2066 O O . ASN B 1 112 ? 20.504 11.051 -34.767 1.00 62.61 112 ASN B O 1
ATOM 2071 N N . ASP B 1 113 ? 20.842 8.826 -34.628 1.00 64.41 113 ASP B N 1
ATOM 2072 C CA . ASP B 1 113 ? 21.745 8.865 -33.475 1.00 66.06 113 ASP B CA 1
ATOM 2073 C C . ASP B 1 113 ? 21.134 9.597 -32.284 1.00 62.67 113 ASP B C 1
ATOM 2074 O O . ASP B 1 113 ? 21.852 10.211 -31.492 1.00 62.78 113 ASP B O 1
ATOM 2079 N N . ASN B 1 114 ? 19.809 9.516 -32.139 1.00 60.32 114 ASN B N 1
ATOM 2080 C CA . ASN B 1 114 ? 19.112 10.071 -30.979 1.00 58.89 114 ASN B CA 1
ATOM 2081 C C . ASN B 1 114 ? 19.457 11.543 -30.765 1.00 57.87 114 ASN B C 1
ATOM 2082 O O . ASN B 1 114 ? 19.704 11.985 -29.641 1.00 58.03 114 ASN B O 1
ATOM 2087 N N . GLN B 1 115 ? 19.504 12.307 -31.857 1.00 57.95 115 GLN B N 1
ATOM 2088 C CA . GLN B 1 115 ? 19.624 13.751 -31.720 1.00 56.64 115 GLN B CA 1
ATOM 2089 C C . GLN B 1 115 ? 18.459 14.279 -30.895 1.00 52.72 115 GLN B C 1
ATOM 2090 O O . GLN B 1 115 ? 17.302 13.913 -31.124 1.00 51.36 115 GLN B O 1
ATOM 2096 N N . LEU B 1 116 ? 18.770 15.126 -29.922 1.00 52.71 116 LEU B N 1
ATOM 2097 C CA . LEU B 1 116 ? 17.785 15.609 -28.969 1.00 50.54 116 LEU B CA 1
ATOM 2098 C C . LEU B 1 116 ? 17.301 16.992 -29.380 1.00 49.75 116 LEU B C 1
ATOM 2099 O O . LEU B 1 116 ? 18.109 17.911 -29.563 1.00 51.36 116 LEU B O 1
ATOM 2104 N N . TYR B 1 117 ? 15.985 17.131 -29.523 1.00 48.62 117 TYR B N 1
ATOM 2105 C CA . TYR B 1 117 ? 15.326 18.410 -29.766 1.00 47.69 117 TYR B CA 1
ATOM 2106 C C . TYR B 1 117 ? 14.506 18.735 -28.526 1.00 46.73 117 TYR B C 1
ATOM 2107 O O . TYR B 1 117 ? 13.521 18.051 -28.235 1.00 45.58 117 TYR B O 1
ATOM 2116 N N . VAL B 1 118 ? 14.910 19.771 -27.797 1.00 47.50 118 VAL B N 1
ATOM 2117 C CA . VAL B 1 118 ? 14.335 20.075 -26.493 1.00 47.42 118 VAL B CA 1
ATOM 2118 C C . VAL B 1 118 ? 14.108 21.577 -26.405 1.00 47.55 118 VAL B C 1
ATOM 2119 O O . VAL B 1 118 ? 14.938 22.371 -26.859 1.00 48.63 118 VAL B O 1
ATOM 2123 N N . LYS B 1 119 ? 12.976 21.966 -25.828 1.00 47.33 119 LYS B N 1
ATOM 2124 C CA . LYS B 1 119 ? 12.626 23.369 -25.680 1.00 48.17 119 LYS B CA 1
ATOM 2125 C C . LYS B 1 119 ? 11.910 23.585 -24.357 1.00 48.60 119 LYS B C 1
ATOM 2126 O O . LYS B 1 119 ? 11.243 22.688 -23.832 1.00 47.24 119 LYS B O 1
ATOM 2132 N N . ARG B 1 120 ? 12.061 24.796 -23.830 1.00 47.20 120 ARG B N 1
ATOM 2133 C CA . ARG B 1 120 ? 11.295 25.237 -22.676 1.00 48.43 120 ARG B CA 1
ATOM 2134 C C . ARG B 1 120 ? 9.920 25.705 -23.132 1.00 47.46 120 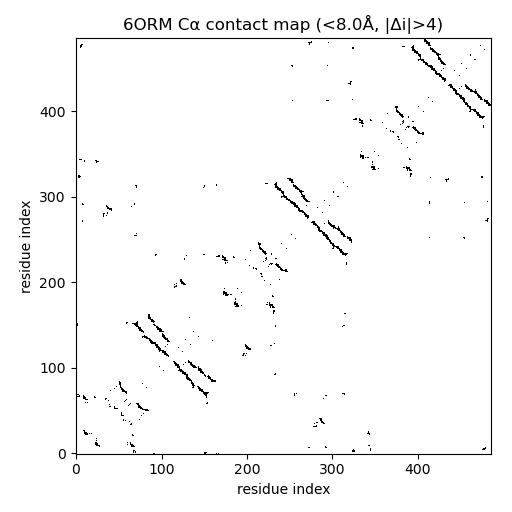ARG B C 1
ATOM 2135 O O . ARG B 1 120 ? 9.805 26.499 -24.073 1.00 48.62 120 ARG B O 1
ATOM 2143 N N . LEU B 1 121 ? 8.877 25.197 -22.480 1.00 47.71 121 LEU B N 1
ATOM 2144 C CA . LEU B 1 121 ? 7.505 25.565 -22.794 1.00 46.71 121 LEU B CA 1
ATOM 2145 C C . LEU B 1 121 ? 6.891 26.311 -21.617 1.00 47.55 121 LEU B C 1
ATOM 2146 O O . LEU B 1 121 ? 7.043 25.902 -20.462 1.00 48.81 121 LEU B O 1
ATOM 2151 N N . THR B 1 122 ? 6.201 27.406 -21.917 1.00 47.00 122 THR B N 1
ATOM 2152 C CA . THR B 1 122 ? 5.418 28.150 -20.939 1.00 47.18 122 THR B CA 1
ATOM 2153 C C . THR B 1 122 ? 3.973 28.175 -21.440 1.00 45.70 122 THR B C 1
ATOM 2154 O O . THR B 1 122 ? 3.733 27.774 -22.586 1.00 44.70 122 THR B O 1
ATOM 2158 N N . PRO B 1 123 ? 2.990 28.598 -20.637 1.00 46.55 123 PRO B N 1
ATOM 2159 C CA . PRO B 1 123 ? 1.585 28.474 -21.060 1.00 45.66 123 PRO B CA 1
ATOM 2160 C C . PRO B 1 123 ? 1.314 29.093 -22.425 1.00 45.39 123 PRO B C 1
ATOM 2161 O O . PRO B 1 123 ? 1.703 30.230 -22.705 1.00 46.09 123 PRO B O 1
ATOM 2165 N N . GLY B 1 124 ? 0.621 28.331 -23.275 1.00 44.67 124 GLY B N 1
ATOM 2166 C CA . GLY B 1 124 ? 0.327 28.717 -24.633 1.00 44.59 124 GLY B CA 1
ATOM 2167 C C . GLY B 1 124 ? 1.189 28.024 -25.672 1.00 44.06 124 GLY B C 1
ATOM 2168 O O . GLY B 1 124 ? 0.758 27.874 -26.821 1.00 43.79 124 GLY B O 1
ATOM 2169 N N . ASP B 1 125 ? 2.394 27.605 -25.294 1.00 43.63 125 ASP B N 1
ATOM 2170 C CA . ASP B 1 125 ? 3.313 26.986 -26.238 1.00 43.69 125 ASP B CA 1
ATOM 2171 C C . ASP B 1 125 ? 2.832 25.605 -26.665 1.00 43.19 125 ASP B C 1
ATOM 2172 O O . ASP B 1 125 ? 2.208 24.869 -25.895 1.00 43.36 125 ASP B O 1
ATOM 2177 N N . LEU B 1 126 ? 3.158 25.252 -27.906 1.00 43.24 126 LEU B N 1
ATOM 2178 C CA . LEU B 1 126 ? 2.912 23.930 -28.454 1.00 42.31 126 LEU B CA 1
ATOM 2179 C C . LEU B 1 126 ? 4.238 23.266 -28.794 1.00 42.97 126 LEU B C 1
ATOM 2180 O O . LEU B 1 126 ? 5.217 23.937 -29.132 1.00 44.47 126 LEU B O 1
ATOM 2185 N N . PHE B 1 127 ? 4.261 21.939 -28.698 1.00 40.81 127 PHE B N 1
ATOM 2186 C CA . PHE B 1 127 ? 5.441 21.161 -29.047 1.00 40.99 127 PHE B CA 1
ATOM 2187 C C . PHE B 1 127 ? 4.968 19.845 -29.643 1.00 40.58 127 PHE B C 1
ATOM 2188 O O . PHE B 1 127 ? 4.115 19.172 -29.059 1.00 40.32 127 PHE B O 1
ATOM 2196 N N . ILE B 1 128 ? 5.516 19.479 -30.798 1.00 39.97 128 ILE B N 1
ATOM 2197 C CA . ILE B 1 128 ? 5.065 18.310 -31.543 1.00 39.44 128 ILE B CA 1
ATOM 2198 C C . ILE B 1 128 ? 6.096 17.198 -31.396 1.00 39.96 128 ILE B C 1
ATOM 2199 O O . ILE B 1 128 ? 7.298 17.420 -31.587 1.00 40.58 128 ILE B O 1
ATOM 2204 N N . ILE B 1 129 ? 5.627 16.014 -31.029 1.00 39.99 129 ILE B N 1
ATOM 2205 C CA . ILE B 1 129 ? 6.453 14.816 -30.922 1.00 41.16 129 ILE B CA 1
ATOM 2206 C C . ILE B 1 129 ? 6.044 13.863 -32.038 1.00 40.77 129 ILE B C 1
ATOM 2207 O O . ILE B 1 129 ? 4.898 13.393 -32.053 1.00 39.87 129 ILE B O 1
ATOM 2212 N N . PRO B 1 130 ? 6.930 13.549 -32.978 1.00 41.75 130 PRO B N 1
ATOM 2213 C CA . PRO B 1 130 ? 6.588 12.608 -34.051 1.00 41.52 130 PRO B CA 1
ATOM 2214 C C . PRO B 1 130 ? 6.231 11.245 -33.486 1.00 42.01 130 PRO B C 1
ATOM 2215 O O . PRO B 1 130 ? 6.619 10.913 -32.355 1.00 42.49 130 PRO B O 1
ATOM 2219 N N . PRO B 1 131 ? 5.487 10.434 -34.240 1.00 42.15 131 PRO B N 1
ATOM 2220 C CA . PRO B 1 131 ? 4.946 9.186 -33.681 1.00 42.29 131 PRO B CA 1
ATOM 2221 C C . PRO B 1 131 ? 6.038 8.216 -33.253 1.00 43.78 131 PRO B C 1
ATOM 2222 O O . PRO B 1 131 ? 7.009 7.983 -33.978 1.00 45.57 131 PRO B O 1
ATOM 2226 N N . GLY B 1 132 ? 5.866 7.650 -32.058 1.00 42.94 132 GLY B N 1
ATOM 2227 C CA . GLY B 1 132 ? 6.707 6.570 -31.590 1.00 44.92 132 GLY B CA 1
ATOM 2228 C C . GLY B 1 132 ? 8.048 6.981 -31.025 1.00 46.66 132 GLY B C 1
ATOM 2229 O O . GLY B 1 132 ? 8.772 6.120 -30.510 1.00 48.66 132 GLY B O 1
ATOM 2230 N N . LEU B 1 133 ? 8.409 8.258 -31.102 1.00 45.47 133 LEU B N 1
ATOM 2231 C CA . LEU B 1 133 ? 9.750 8.685 -30.732 1.00 46.51 133 LEU B CA 1
ATOM 2232 C C . LEU B 1 133 ? 9.864 8.901 -29.228 1.00 46.18 133 LEU B C 1
ATOM 2233 O O . LEU B 1 133 ? 8.935 9.389 -28.578 1.00 45.27 133 LEU B O 1
ATOM 2238 N N . MET B 1 134 ? 11.015 8.515 -28.680 1.00 47.65 134 MET B N 1
ATOM 2239 C CA . MET B 1 134 ? 11.282 8.683 -27.258 1.00 48.34 134 MET B CA 1
ATOM 2240 C C . MET B 1 134 ? 11.259 10.159 -26.881 1.00 47.39 134 MET B C 1
ATOM 2241 O O . MET B 1 134 ? 11.853 10.996 -27.566 1.00 47.48 134 MET B O 1
ATOM 2246 N N . HIS B 1 135 ? 10.570 10.478 -25.788 1.00 48.11 135 HIS B N 1
ATOM 2247 C CA . HIS B 1 135 ? 10.411 11.862 -25.365 1.00 47.66 135 HIS B CA 1
ATOM 2248 C C . HIS B 1 135 ? 10.312 11.925 -23.846 1.00 48.93 135 HIS B C 1
ATOM 2249 O O . HIS B 1 135 ? 10.261 10.901 -23.159 1.00 49.32 135 HIS B O 1
ATOM 2256 N N . PHE B 1 136 ? 10.287 13.152 -23.325 1.00 48.17 136 PHE B N 1
ATOM 2257 C CA . PHE B 1 136 ? 10.203 13.370 -21.886 1.00 49.73 136 PHE B CA 1
ATOM 2258 C C . PHE B 1 136 ? 9.691 14.777 -21.617 1.00 49.25 136 PHE B C 1
ATOM 2259 O O . PHE B 1 136 ? 9.772 15.665 -22.471 1.00 48.61 136 PHE B O 1
ATOM 2267 N N . THR B 1 137 ? 9.188 14.970 -20.401 1.00 50.62 137 THR B N 1
ATOM 2268 C CA . THR B 1 137 ? 8.850 16.286 -19.881 1.00 49.71 137 THR B CA 1
ATOM 2269 C C . THR B 1 137 ? 9.375 16.412 -18.458 1.00 50.39 137 THR B C 1
ATOM 2270 O O . THR B 1 137 ? 9.238 15.486 -17.654 1.00 51.95 137 THR B O 1
ATOM 2274 N N . VAL B 1 138 ? 9.978 17.559 -18.154 1.00 48.30 138 VAL B N 1
ATOM 2275 C CA . VAL B 1 138 ? 10.465 17.873 -16.816 1.00 49.29 138 VAL B CA 1
ATOM 2276 C C . VAL B 1 138 ? 9.839 19.188 -16.375 1.00 48.88 138 VAL B C 1
ATOM 2277 O O . VAL B 1 138 ? 9.787 20.146 -17.154 1.00 47.38 138 VAL B O 1
ATOM 2281 N N . ASN B 1 139 ? 9.350 19.222 -15.140 1.00 51.75 139 ASN B N 1
ATOM 2282 C CA . ASN B 1 139 ? 8.848 20.454 -14.544 1.00 52.43 139 ASN B CA 1
ATOM 2283 C C . ASN B 1 139 ? 10.034 21.300 -14.096 1.00 53.24 139 ASN B C 1
ATOM 2284 O O . ASN B 1 139 ? 10.777 20.908 -13.191 1.00 55.35 139 ASN B O 1
ATOM 2289 N N . VAL B 1 140 ? 10.205 22.463 -14.717 1.00 48.82 140 VAL B N 1
ATOM 2290 C CA . VAL B 1 140 ? 11.282 23.381 -14.368 1.00 51.01 140 VAL B CA 1
ATOM 2291 C C . VAL B 1 140 ? 10.739 24.656 -13.743 1.00 54.85 140 VAL B C 1
ATOM 2292 O O . VAL B 1 140 ? 11.504 25.588 -13.473 1.00 55.08 140 VAL B O 1
ATOM 2296 N N . GLY B 1 141 ? 9.437 24.703 -13.463 1.00 53.98 141 GLY B N 1
ATOM 2297 C CA . GLY B 1 141 ? 8.809 25.879 -12.908 1.00 57.75 141 GLY B CA 1
ATOM 2298 C C . GLY B 1 141 ? 8.640 25.797 -11.403 1.00 60.32 141 GLY B C 1
ATOM 2299 O O . GLY B 1 141 ? 9.127 24.884 -10.735 1.00 60.44 141 GLY B O 1
ATOM 2300 N N . THR B 1 142 ? 7.895 26.763 -10.870 1.00 61.83 142 THR B N 1
ATOM 2301 C CA . THR B 1 142 ? 7.773 26.882 -9.421 1.00 64.14 142 THR B CA 1
ATOM 2302 C C . THR B 1 142 ? 6.645 26.028 -8.849 1.00 64.93 142 THR B C 1
ATOM 2303 O O . THR B 1 142 ? 6.849 25.343 -7.840 1.00 66.61 142 THR B O 1
ATOM 2307 N N . GLY B 1 143 ? 5.481 26.029 -9.475 1.00 58.16 143 GLY B N 1
ATOM 2308 C CA . GLY B 1 143 ? 4.318 25.300 -9.025 1.00 58.66 143 GLY B CA 1
ATOM 2309 C C . GLY B 1 143 ? 4.113 24.042 -9.836 1.00 59.41 143 GLY B C 1
ATOM 2310 O O . GLY B 1 143 ? 5.069 23.424 -10.321 1.00 60.39 143 GLY B O 1
ATOM 2311 N N . ASN B 1 144 ? 2.856 23.636 -9.958 1.00 56.11 144 ASN B N 1
ATOM 2312 C CA . ASN B 1 144 ? 2.532 22.495 -10.794 1.00 56.47 144 ASN B CA 1
ATOM 2313 C C . ASN B 1 144 ? 2.609 22.906 -12.256 1.00 48.76 144 ASN B C 1
ATOM 2314 O O . ASN B 1 144 ? 2.334 24.053 -12.618 1.00 47.27 144 ASN B O 1
ATOM 2319 N N . ALA B 1 145 ? 2.997 21.960 -13.099 1.00 56.72 145 ALA B N 1
ATOM 2320 C CA . ALA B 1 145 ? 2.941 22.136 -14.539 1.00 51.07 145 ALA B CA 1
ATOM 2321 C C . ALA B 1 145 ? 1.791 21.308 -15.089 1.00 47.67 145 ALA B C 1
ATOM 2322 O O . ALA B 1 145 ? 1.629 20.141 -14.719 1.00 47.54 145 ALA B O 1
ATOM 2324 N N . THR B 1 146 ? 0.990 21.913 -15.957 1.00 48.02 146 THR B N 1
ATOM 2325 C CA . THR B 1 146 ? -0.099 21.218 -16.626 1.00 46.70 146 THR B CA 1
ATOM 2326 C C . THR B 1 146 ? 0.088 21.355 -18.127 1.00 45.49 146 THR B C 1
ATOM 2327 O O . THR B 1 146 ? 0.336 22.457 -18.628 1.00 45.20 146 THR B O 1
ATOM 2331 N N . PHE B 1 147 ? -0.019 20.238 -18.838 1.00 45.37 147 PHE B N 1
ATOM 2332 C CA . PHE B 1 147 ? -0.033 20.267 -20.289 1.00 44.86 147 PHE B CA 1
ATOM 2333 C C . PHE B 1 147 ? -0.969 19.186 -20.802 1.00 43.74 147 PHE B C 1
ATOM 2334 O O . PHE B 1 147 ? -1.234 18.192 -20.119 1.00 44.16 147 PHE B O 1
ATOM 2342 N N . TYR B 1 148 ? -1.496 19.412 -22.002 1.00 42.92 148 TYR B N 1
ATOM 2343 C CA . TYR B 1 148 ? -2.401 18.481 -22.657 1.00 42.21 148 TYR B CA 1
ATOM 2344 C C . TYR B 1 148 ? -1.738 17.942 -23.914 1.00 41.29 148 TYR B C 1
ATOM 2345 O O . TYR B 1 148 ? -1.195 18.713 -24.713 1.00 41.18 148 TYR B O 1
ATOM 2354 N N . ALA B 1 149 ? -1.784 16.626 -24.085 1.00 40.75 149 ALA B N 1
ATOM 2355 C CA . ALA B 1 149 ? -1.263 15.973 -25.276 1.00 40.27 149 ALA B CA 1
ATOM 2356 C C . ALA B 1 149 ? -2.431 15.557 -26.161 1.00 39.61 149 ALA B C 1
ATOM 2357 O O . ALA B 1 149 ? -3.271 14.752 -25.748 1.00 40.05 149 ALA B O 1
ATOM 2359 N N . SER B 1 150 ? -2.490 16.122 -27.366 1.00 39.45 150 SER B N 1
ATOM 2360 C CA . SER B 1 150 ? -3.432 15.690 -28.390 1.00 38.97 150 SER B CA 1
ATOM 2361 C C . SER B 1 150 ? -2.739 14.683 -29.296 1.00 39.40 150 SER B C 1
ATOM 2362 O O . SER B 1 150 ? -1.639 14.945 -29.795 1.00 39.73 150 SER B O 1
ATOM 2365 N N . LEU B 1 151 ? -3.366 13.525 -29.485 1.00 38.86 151 LEU B N 1
ATOM 2366 C CA . LEU B 1 151 ? -2.776 12.449 -30.267 1.00 39.15 151 LEU B CA 1
ATOM 2367 C C . LEU B 1 151 ? -3.743 11.989 -31.349 1.00 37.80 151 LEU B C 1
ATOM 2368 O O . LEU B 1 151 ? -4.954 11.909 -31.120 1.00 37.84 151 LEU B O 1
ATOM 2373 N N . ASN B 1 152 ? -3.198 11.678 -32.525 1.00 37.93 152 ASN B N 1
ATOM 2374 C CA . ASN B 1 152 ? -4.015 11.285 -33.673 1.00 37.45 152 ASN B CA 1
ATOM 2375 C C . ASN B 1 152 ? -4.244 9.772 -33.679 1.00 38.89 152 ASN B C 1
ATOM 2376 O O . ASN B 1 152 ? -3.950 9.060 -34.636 1.00 39.80 152 ASN B O 1
ATOM 2381 N N . SER B 1 153 ? -4.790 9.292 -32.565 1.00 39.00 153 SER B N 1
ATOM 2382 C CA . SER B 1 153 ? -5.284 7.927 -32.461 1.00 39.48 153 SER B CA 1
ATOM 2383 C C . SER B 1 153 ? -6.284 7.879 -31.320 1.00 39.59 153 SER B C 1
ATOM 2384 O O . SER B 1 153 ? -6.162 8.625 -30.347 1.00 39.99 153 SER B O 1
ATOM 2387 N N . GLN B 1 154 ? -7.277 6.996 -31.448 1.00 39.26 154 GLN B N 1
ATOM 2388 C CA . GLN B 1 154 ? -8.186 6.768 -30.331 1.00 39.95 154 GLN B CA 1
ATOM 2389 C C . GLN B 1 154 ? -7.523 6.004 -29.194 1.00 41.81 154 GLN B C 1
ATOM 2390 O O . GLN B 1 154 ? -8.073 5.972 -28.089 1.00 43.14 154 GLN B O 1
ATOM 2396 N N . ASN B 1 155 ? -6.361 5.400 -29.436 1.00 41.09 155 ASN B N 1
ATOM 2397 C CA . ASN B 1 155 ? -5.651 4.609 -28.441 1.00 42.25 155 ASN B CA 1
ATOM 2398 C C . ASN B 1 155 ? -4.169 4.580 -28.791 1.00 42.73 155 ASN B C 1
ATOM 2399 O O . ASN B 1 155 ? -3.656 3.551 -29.248 1.00 43.88 155 ASN B O 1
ATOM 2404 N N . PRO B 1 156 ? -3.452 5.690 -28.593 1.00 43.39 156 PRO B N 1
ATOM 2405 C CA . PRO B 1 156 ? -2.052 5.753 -29.048 1.00 43.65 156 PRO B CA 1
ATOM 2406 C C . PRO B 1 156 ? -1.141 4.760 -28.354 1.00 45.23 156 PRO B C 1
ATOM 2407 O O . PRO B 1 156 ? -0.138 4.334 -28.942 1.00 46.09 156 PRO B O 1
ATOM 2411 N N . GLY B 1 157 ? -1.456 4.378 -27.126 1.00 45.54 157 GLY B N 1
ATOM 2412 C CA . GLY B 1 157 ? -0.546 3.599 -26.321 1.00 47.49 157 GLY B CA 1
ATOM 2413 C C . GLY B 1 157 ? 0.519 4.462 -25.666 1.00 47.78 157 GLY B C 1
ATOM 2414 O O . GLY B 1 157 ? 0.867 5.547 -26.132 1.00 46.74 157 GLY B O 1
ATOM 2415 N N . GLY B 1 158 ? 1.040 3.957 -24.553 1.00 49.31 158 GLY B N 1
ATOM 2416 C CA . GLY B 1 158 ? 2.074 4.654 -23.814 1.00 49.56 158 GLY B CA 1
ATOM 2417 C C . GLY B 1 158 ? 3.026 3.672 -23.170 1.00 51.88 158 GLY B C 1
ATOM 2418 O O . GLY B 1 158 ? 2.592 2.680 -22.573 1.00 53.29 158 GLY B O 1
ATOM 2419 N N . GLN B 1 159 ? 4.328 3.929 -23.284 1.00 52.80 159 GLN B N 1
ATOM 2420 C CA . GLN B 1 159 ? 5.331 2.999 -22.786 1.00 55.05 159 GLN B CA 1
ATOM 2421 C C . GLN B 1 159 ? 6.486 3.764 -22.161 1.00 56.23 159 GLN B C 1
ATOM 2422 O O . GLN B 1 159 ? 7.019 4.692 -22.775 1.00 55.50 159 GLN B O 1
ATOM 2428 N N . ILE B 1 160 ? 6.867 3.370 -20.949 1.00 56.54 160 ILE B N 1
ATOM 2429 C CA . ILE B 1 160 ? 8.085 3.870 -20.317 1.00 57.91 160 ILE B CA 1
ATOM 2430 C C . ILE B 1 160 ? 9.262 3.040 -20.811 1.00 60.33 160 ILE B C 1
ATOM 2431 O O . ILE B 1 160 ? 9.252 1.807 -20.710 1.00 61.40 160 ILE B O 1
ATOM 2436 N N . VAL B 1 161 ? 10.279 3.708 -21.349 1.00 60.38 161 VAL B N 1
ATOM 2437 C CA . VAL B 1 161 ? 11.368 3.006 -22.025 1.00 63.08 161 VAL B CA 1
ATOM 2438 C C . VAL B 1 161 ? 12.683 3.121 -21.259 1.00 65.00 161 VAL B C 1
ATOM 2439 O O . VAL B 1 161 ? 12.799 3.896 -20.311 1.00 64.86 161 VAL B O 1
ATOM 2443 N N . ALA C 1 2 ? 1.180 1.763 -42.702 1.00 55.12 2 ALA C N 1
ATOM 2444 C CA . ALA C 1 2 ? 0.799 3.167 -42.598 1.00 52.91 2 ALA C CA 1
ATOM 2445 C C . ALA C 1 2 ? 1.532 4.010 -43.635 1.00 51.73 2 ALA C C 1
ATOM 2446 O O . ALA C 1 2 ? 1.304 5.214 -43.738 1.00 51.35 2 ALA C O 1
ATOM 2448 N N . ASP C 1 3 ? 2.422 3.372 -44.389 1.00 50.50 3 ASP C N 1
ATOM 2449 C CA . ASP C 1 3 ? 3.042 4.035 -45.525 1.00 47.07 3 ASP C CA 1
ATOM 2450 C C . ASP C 1 3 ? 1.961 4.505 -46.496 1.00 44.32 3 ASP C C 1
ATOM 2451 O O . ASP C 1 3 ? 0.982 3.787 -46.724 1.00 43.45 3 ASP C O 1
ATOM 2456 N N . PRO C 1 4 ? 2.090 5.704 -47.062 1.00 45.74 4 PRO C N 1
ATOM 2457 C CA . PRO C 1 4 ? 1.161 6.121 -48.120 1.00 44.27 4 PRO C CA 1
ATOM 2458 C C . PRO C 1 4 ? 1.114 5.096 -49.246 1.00 44.80 4 PRO C C 1
ATOM 2459 O O . PRO C 1 4 ? 2.129 4.503 -49.615 1.00 46.86 4 PRO C O 1
ATOM 2463 N N . GLY C 1 5 ? -0.083 4.882 -49.788 1.00 43.54 5 GLY C N 1
ATOM 2464 C CA . GLY C 1 5 ? -0.257 3.962 -50.886 1.00 43.66 5 GLY C CA 1
ATOM 2465 C C . GLY C 1 5 ? 0.420 4.454 -52.149 1.00 44.28 5 GLY C C 1
ATOM 2466 O O . GLY C 1 5 ? 0.532 5.660 -52.392 1.00 44.24 5 GLY C O 1
ATOM 2467 N N . PRO C 1 6 ? 0.898 3.528 -52.977 1.00 44.76 6 PRO C N 1
ATOM 2468 C CA . PRO C 1 6 ? 1.507 3.935 -54.248 1.00 45.39 6 PRO C CA 1
ATOM 2469 C C . PRO C 1 6 ? 0.446 4.358 -55.253 1.00 44.56 6 PRO C C 1
ATOM 2470 O O . PRO C 1 6 ? -0.647 3.790 -55.311 1.00 43.89 6 PRO C O 1
ATOM 2474 N N . LEU C 1 7 ? 0.782 5.371 -56.048 1.00 45.05 7 LEU C N 1
ATOM 2475 C CA . LEU C 1 7 ? -0.123 5.913 -57.052 1.00 44.65 7 LEU C CA 1
ATOM 2476 C C . LEU C 1 7 ? 0.312 5.556 -58.470 1.00 47.11 7 LEU C C 1
ATOM 2477 O O . LEU C 1 7 ? -0.182 6.153 -59.431 1.00 47.93 7 LEU C O 1
ATOM 2482 N N . GLN C 1 8 ? 1.224 4.600 -58.612 1.00 47.15 8 GLN C N 1
ATOM 2483 C CA . GLN C 1 8 ? 1.698 4.097 -59.898 1.00 48.82 8 GLN C CA 1
ATOM 2484 C C . GLN C 1 8 ? 2.430 2.786 -59.620 1.00 49.63 8 GLN C C 1
ATOM 2485 O O . GLN C 1 8 ? 2.545 2.357 -58.467 1.00 49.06 8 GLN C O 1
ATOM 2491 N N . ASP C 1 9 ? 2.912 2.144 -60.690 1.00 50.07 9 ASP C N 1
ATOM 2492 C CA . ASP C 1 9 ? 3.542 0.831 -60.549 1.00 50.87 9 ASP C CA 1
ATOM 2493 C C . ASP C 1 9 ? 4.747 0.893 -59.619 1.00 51.69 9 ASP C C 1
ATOM 2494 O O . ASP C 1 9 ? 4.851 0.124 -58.656 1.00 51.47 9 ASP C O 1
ATOM 2499 N N . PHE C 1 10 ? 5.665 1.813 -59.891 1.00 52.48 10 PHE C N 1
ATOM 2500 C CA . PHE C 1 10 ? 6.863 1.963 -59.085 1.00 53.86 10 PHE C CA 1
ATOM 2501 C C . PHE C 1 10 ? 7.322 3.407 -59.182 1.00 53.92 10 PHE C C 1
ATOM 2502 O O . PHE C 1 10 ? 6.826 4.190 -59.997 1.00 53.04 10 PHE C O 1
ATOM 2510 N N . CYS C 1 11 ? 8.290 3.745 -58.339 1.00 56.20 11 CYS C N 1
ATOM 2511 C CA . CYS C 1 11 ? 8.721 5.124 -58.166 1.00 57.00 11 CYS C CA 1
ATOM 2512 C C . CYS C 1 11 ? 10.076 5.120 -57.483 1.00 57.94 11 CYS C C 1
ATOM 2513 O O . CYS C 1 11 ? 10.172 5.418 -56.284 1.00 56.88 11 CYS C O 1
ATOM 2516 N N . LEU C 1 12 ? 11.130 4.785 -58.226 1.00 59.18 12 LEU C N 1
ATOM 2517 C CA . LEU C 1 12 ? 12.430 4.570 -57.603 1.00 61.01 12 LEU C CA 1
ATOM 2518 C C . LEU C 1 12 ? 12.937 5.852 -56.977 1.00 61.52 12 LEU C C 1
ATOM 2519 O O . LEU C 1 12 ? 12.952 6.912 -57.626 1.00 62.68 12 LEU C O 1
ATOM 2524 N N . ALA C 1 13 ? 13.349 5.764 -55.713 1.00 60.08 13 ALA C N 1
ATOM 2525 C CA . ALA C 1 13 ? 13.846 6.923 -54.982 1.00 60.32 13 ALA C CA 1
ATOM 2526 C C . ALA C 1 13 ? 14.987 7.592 -55.736 1.00 63.34 13 ALA C C 1
ATOM 2527 O O . ALA C 1 13 ? 15.968 6.941 -56.107 1.00 64.87 13 ALA C O 1
ATOM 2529 N N . ASP C 1 14 ? 14.842 8.893 -55.978 1.00 65.00 14 ASP C N 1
ATOM 2530 C CA . ASP C 1 14 ? 15.942 9.717 -56.471 1.00 68.28 14 ASP C CA 1
ATOM 2531 C C . ASP C 1 14 ? 16.701 10.214 -55.246 1.00 68.93 14 ASP C C 1
ATOM 2532 O O . ASP C 1 14 ? 16.358 11.231 -54.642 1.00 67.52 14 ASP C O 1
ATOM 2537 N N . LEU C 1 15 ? 17.749 9.481 -54.875 1.00 68.71 15 LEU C N 1
ATOM 2538 C CA . LEU C 1 15 ? 18.530 9.811 -53.695 1.00 70.48 15 LEU C CA 1
ATOM 2539 C C . LEU C 1 15 ? 19.447 11.009 -53.911 1.00 73.85 15 LEU C C 1
ATOM 2540 O O . LEU C 1 15 ? 19.973 11.551 -52.935 1.00 74.12 15 LEU C O 1
ATOM 2545 N N . ASN C 1 16 ? 19.625 11.454 -55.156 1.00 75.05 16 ASN C N 1
ATOM 2546 C CA . ASN C 1 16 ? 20.440 12.622 -55.455 1.00 77.89 16 ASN C CA 1
ATOM 2547 C C . ASN C 1 16 ? 19.601 13.869 -55.678 1.00 75.88 16 ASN C C 1
ATOM 2548 O O . ASN C 1 16 ? 20.124 14.872 -56.172 1.00 77.75 16 ASN C O 1
ATOM 2553 N N . SER C 1 17 ? 18.325 13.831 -55.319 1.00 74.21 17 SER C N 1
ATOM 2554 C CA . SER C 1 17 ? 17.480 14.998 -55.495 1.00 71.92 17 SER C CA 1
ATOM 2555 C C . SER C 1 17 ? 17.827 16.067 -54.464 1.00 71.09 17 SER C C 1
ATOM 2556 O O . SER C 1 17 ? 18.131 15.745 -53.310 1.00 71.05 17 SER C O 1
ATOM 2559 N N . PRO C 1 18 ? 17.784 17.347 -54.844 1.00 71.80 18 PRO C N 1
ATOM 2560 C CA . PRO C 1 18 ? 17.907 18.416 -53.848 1.00 70.67 18 PRO C CA 1
ATOM 2561 C C . PRO C 1 18 ? 16.617 18.666 -53.099 1.00 66.90 18 PRO C C 1
ATOM 2562 O O . PRO C 1 18 ? 16.616 19.440 -52.132 1.00 66.13 18 PRO C O 1
ATOM 2566 N N . LEU C 1 19 ? 15.525 18.038 -53.514 1.00 67.83 19 LEU C N 1
ATOM 2567 C CA . LEU C 1 19 ? 14.237 18.256 -52.885 1.00 64.53 19 LEU C CA 1
ATOM 2568 C C . LEU C 1 19 ? 14.027 17.299 -51.721 1.00 61.10 19 LEU C C 1
ATOM 2569 O O . LEU C 1 19 ? 14.576 16.194 -51.683 1.00 61.72 19 LEU C O 1
ATOM 2574 N N . PHE C 1 20 ? 13.219 17.746 -50.766 1.00 57.14 20 PHE C N 1
ATOM 2575 C CA . PHE C 1 20 ? 12.843 16.939 -49.617 1.00 53.59 20 PHE C CA 1
ATOM 2576 C C . PHE C 1 20 ? 11.329 16.935 -49.526 1.00 51.17 20 PHE C C 1
ATOM 2577 O O . PHE C 1 20 ? 10.704 17.999 -49.466 1.00 50.99 20 PHE C O 1
ATOM 2585 N N . ILE C 1 21 ? 10.745 15.743 -49.547 1.00 49.63 21 ILE C N 1
ATOM 2586 C CA . ILE C 1 21 ? 9.309 15.551 -49.417 1.00 47.42 21 ILE C CA 1
ATOM 2587 C C . ILE C 1 21 ? 9.098 14.350 -48.508 1.00 46.67 21 ILE C C 1
ATOM 2588 O O . ILE C 1 21 ? 10.047 13.671 -48.109 1.00 47.15 21 ILE C O 1
ATOM 2593 N N . ASN C 1 22 ? 7.837 14.100 -48.168 1.00 46.25 22 ASN C N 1
ATOM 2594 C CA . ASN C 1 22 ? 7.500 12.875 -47.456 1.00 45.85 22 ASN C CA 1
ATOM 2595 C C . ASN C 1 22 ? 7.942 11.685 -48.295 1.00 46.40 22 ASN C C 1
ATOM 2596 O O . ASN C 1 22 ? 7.419 11.465 -49.397 1.00 45.52 22 ASN C O 1
ATOM 2601 N N . GLY C 1 23 ? 8.910 10.924 -47.800 1.00 47.71 23 GLY C N 1
ATOM 2602 C CA . GLY C 1 23 ? 9.507 9.855 -48.583 1.00 49.16 23 GLY C CA 1
ATOM 2603 C C . GLY C 1 23 ? 10.628 10.375 -49.464 1.00 51.07 23 GLY C C 1
ATOM 2604 O O . GLY C 1 23 ? 11.560 11.019 -48.974 1.00 52.04 23 GLY C O 1
ATOM 2605 N N . TYR C 1 24 ? 10.538 10.096 -50.765 1.00 50.44 24 TYR C N 1
ATOM 2606 C CA . TYR C 1 24 ? 11.545 10.499 -51.735 1.00 52.80 24 TYR C CA 1
ATOM 2607 C C . TYR C 1 24 ? 10.884 10.913 -53.042 1.00 52.74 24 TYR C C 1
ATOM 2608 O O . TYR C 1 24 ? 9.902 10.285 -53.465 1.00 51.51 24 TYR C O 1
ATOM 2617 N N . PRO C 1 25 ? 11.396 11.949 -53.705 1.00 54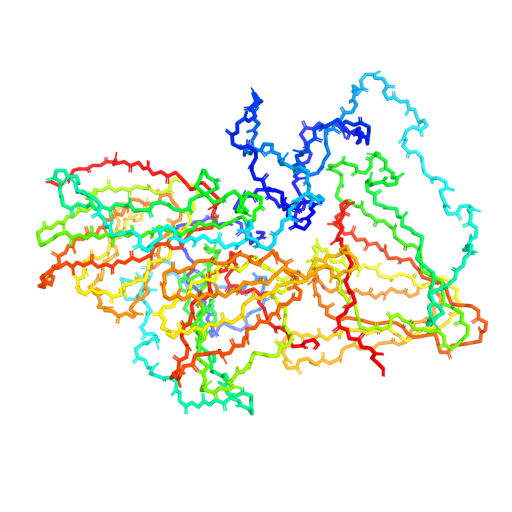.66 25 PRO C N 1
ATOM 2618 C CA . PRO C 1 25 ? 11.067 12.139 -55.121 1.00 55.87 25 PRO C CA 1
ATOM 2619 C C . PRO C 1 25 ? 11.617 10.968 -55.925 1.00 57.92 25 PRO C C 1
ATOM 2620 O O . PRO C 1 25 ? 12.500 10.236 -55.471 1.00 58.47 25 PRO C O 1
ATOM 2624 N N . CYS C 1 26 ? 11.091 10.791 -57.134 1.00 59.11 26 CYS C N 1
ATOM 2625 C CA . CYS C 1 26 ? 11.369 9.595 -57.917 1.00 60.77 26 CYS C CA 1
ATOM 2626 C C . CYS C 1 26 ? 12.177 9.910 -59.173 1.00 63.47 26 CYS C C 1
ATOM 2627 O O . CYS C 1 26 ? 12.184 11.036 -59.669 1.00 63.78 26 CYS C O 1
ATOM 2630 N N . ARG C 1 27 ? 12.875 8.892 -59.675 1.00 63.38 27 ARG C N 1
ATOM 2631 C CA . ARG C 1 27 ? 13.453 8.965 -61.007 1.00 65.88 27 ARG C CA 1
ATOM 2632 C C . ARG C 1 27 ? 12.329 8.786 -62.037 1.00 64.80 27 ARG C C 1
ATOM 2633 O O . ARG C 1 27 ? 11.218 8.353 -61.715 1.00 62.37 27 ARG C O 1
ATOM 2641 N N . ASN C 1 28 ? 12.626 9.146 -63.279 1.00 67.24 28 ASN C N 1
ATOM 2642 C CA . ASN C 1 28 ? 11.718 8.918 -64.397 1.00 67.02 28 ASN C CA 1
ATOM 2643 C C . ASN C 1 28 ? 11.452 7.420 -64.514 1.00 66.77 28 ASN C C 1
ATOM 2644 O O . ASN C 1 28 ? 12.382 6.645 -64.780 1.00 68.90 28 ASN C O 1
ATOM 2649 N N . PRO C 1 29 ? 10.215 6.968 -64.285 1.00 67.56 29 PRO C N 1
ATOM 2650 C CA . PRO C 1 29 ? 9.938 5.523 -64.358 1.00 67.47 29 PRO C CA 1
ATOM 2651 C C . PRO C 1 29 ? 10.243 4.929 -65.718 1.00 69.86 29 PRO C C 1
ATOM 2652 O O . PRO C 1 29 ? 10.518 3.725 -65.806 1.00 71.08 29 PRO C O 1
ATOM 2656 N N . ALA C 1 30 ? 10.222 5.740 -66.780 1.00 68.72 30 ALA C N 1
ATOM 2657 C CA . ALA C 1 30 ? 10.572 5.249 -68.105 1.00 70.70 30 ALA C CA 1
ATOM 2658 C C . ALA C 1 30 ? 12.034 4.835 -68.199 1.00 72.89 30 ALA C C 1
ATOM 2659 O O . ALA C 1 30 ? 12.392 4.072 -69.102 1.00 75.11 30 ALA C O 1
ATOM 2661 N N . LEU C 1 31 ? 12.883 5.321 -67.295 1.00 72.03 31 LEU C N 1
ATOM 2662 C CA . LEU C 1 31 ? 14.298 4.978 -67.291 1.00 73.43 31 LEU C CA 1
ATOM 2663 C C . LEU C 1 31 ? 14.612 3.766 -66.426 1.00 72.68 31 LEU C C 1
ATOM 2664 O O . LEU C 1 31 ? 15.743 3.269 -66.470 1.00 75.27 31 LEU C O 1
ATOM 2669 N N . ALA C 1 32 ? 13.646 3.285 -65.645 1.00 71.37 32 ALA C N 1
ATOM 2670 C CA . ALA C 1 32 ? 13.872 2.130 -64.789 1.00 71.08 32 ALA C CA 1
ATOM 2671 C C . ALA C 1 32 ? 14.175 0.893 -65.622 1.00 73.53 32 ALA C C 1
ATOM 2672 O O . ALA C 1 32 ? 13.608 0.693 -66.699 1.00 73.69 32 ALA C O 1
ATOM 2674 N N . THR C 1 33 ? 15.078 0.058 -65.115 1.00 74.41 33 THR C N 1
ATOM 2675 C CA . THR C 1 33 ? 15.427 -1.201 -65.754 1.00 76.05 33 THR C CA 1
ATOM 2676 C C . THR C 1 33 ? 15.289 -2.330 -64.743 1.00 75.23 33 THR C C 1
ATOM 2677 O O . THR C 1 33 ? 15.071 -2.104 -63.550 1.00 73.26 33 THR C O 1
ATOM 2681 N N . SER C 1 34 ? 15.420 -3.563 -65.244 1.00 75.09 34 SER C N 1
ATOM 2682 C CA . SER C 1 34 ? 15.320 -4.742 -64.385 1.00 75.64 34 SER C CA 1
ATOM 2683 C C . SER C 1 34 ? 16.277 -4.658 -63.204 1.00 77.53 34 SER C C 1
ATOM 2684 O O . SER C 1 34 ? 15.933 -5.049 -62.083 1.00 75.99 34 SER C O 1
ATOM 2687 N N . ASP C 1 35 ? 17.486 -4.142 -63.440 1.00 79.42 35 ASP C N 1
ATOM 2688 C CA . ASP C 1 35 ? 18.497 -4.064 -62.394 1.00 80.97 35 ASP C CA 1
ATOM 2689 C C . ASP C 1 35 ? 18.070 -3.169 -61.239 1.00 78.03 35 ASP C C 1
ATOM 2690 O O . ASP C 1 35 ? 18.617 -3.294 -60.139 1.00 78.11 35 ASP C O 1
ATOM 2695 N N . ASP C 1 36 ? 17.110 -2.268 -61.464 1.00 77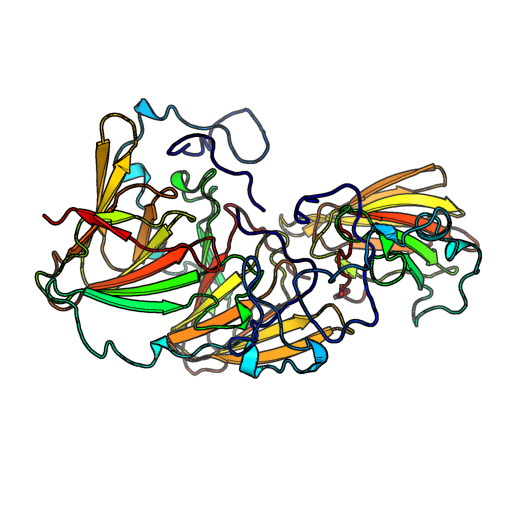.98 36 ASP C N 1
ATOM 2696 C CA . ASP C 1 36 ? 16.656 -1.371 -60.410 1.00 75.23 36 ASP C CA 1
ATOM 2697 C C . ASP C 1 36 ? 15.808 -2.077 -59.364 1.00 72.67 36 ASP C C 1
ATOM 2698 O O . ASP C 1 36 ? 15.530 -1.485 -58.316 1.00 70.88 36 ASP C O 1
ATOM 2703 N N . PHE C 1 37 ? 15.383 -3.311 -59.623 1.00 74.30 37 PHE C N 1
ATOM 2704 C CA . PHE C 1 37 ? 14.477 -4.024 -58.737 1.00 71.88 37 PHE C CA 1
ATOM 2705 C C . PHE C 1 37 ? 15.146 -5.181 -58.014 1.00 72.79 37 PHE C C 1
ATOM 2706 O O . PHE C 1 37 ? 14.473 -5.907 -57.274 1.00 71.79 37 PHE C O 1
ATOM 2714 N N . ILE C 1 38 ? 16.447 -5.370 -58.208 1.00 73.24 38 ILE C N 1
ATOM 2715 C CA . ILE C 1 38 ? 17.240 -6.312 -57.433 1.00 74.37 38 ILE C CA 1
ATOM 2716 C C . ILE C 1 38 ? 18.105 -5.507 -56.472 1.00 73.87 38 ILE C C 1
ATOM 2717 O O . ILE C 1 38 ? 18.552 -4.402 -56.802 1.00 73.99 38 ILE C O 1
ATOM 2722 N N . TYR C 1 39 ? 18.325 -6.050 -55.277 1.00 74.82 39 TYR C N 1
ATOM 2723 C CA . TYR C 1 39 ? 19.271 -5.479 -54.328 1.00 75.24 39 TYR C CA 1
ATOM 2724 C C . TYR C 1 39 ? 20.126 -6.605 -53.777 1.00 78.00 39 TYR C C 1
ATOM 2725 O O . TYR C 1 39 ? 19.599 -7.616 -53.302 1.00 77.90 39 TYR C O 1
ATOM 2734 N N . SER C 1 40 ? 21.445 -6.428 -53.850 1.00 78.61 40 SER C N 1
ATOM 2735 C CA . SER C 1 40 ? 22.399 -7.488 -53.549 1.00 81.43 40 SER C CA 1
ATOM 2736 C C . SER C 1 40 ? 23.261 -7.157 -52.336 1.00 82.39 40 SER C C 1
ATOM 2737 O O . SER C 1 40 ? 24.328 -7.755 -52.160 1.00 85.86 40 SER C O 1
ATOM 2740 N N . GLY C 1 41 ? 22.831 -6.200 -51.510 1.00 81.37 41 GLY C N 1
ATOM 2741 C CA . GLY C 1 41 ? 23.637 -5.784 -50.373 1.00 82.01 41 GLY C CA 1
ATOM 2742 C C . GLY C 1 41 ? 23.950 -6.907 -49.405 1.00 83.86 41 GLY C C 1
ATOM 2743 O O . GLY C 1 41 ? 24.994 -6.890 -48.749 1.00 79.85 41 GLY C O 1
ATOM 2744 N N . PHE C 1 42 ? 23.055 -7.890 -49.292 1.00 82.54 42 PHE C N 1
ATOM 2745 C CA . PHE C 1 42 ? 23.274 -8.994 -48.368 1.00 83.98 42 PHE C CA 1
ATOM 2746 C C . PHE C 1 42 ? 24.408 -9.915 -48.804 1.00 87.45 42 PHE C C 1
ATOM 2747 O O . PHE C 1 42 ? 24.801 -10.795 -48.032 1.00 88.55 42 PHE C O 1
ATOM 2755 N N . LYS C 1 43 ? 24.929 -9.752 -50.023 1.00 83.68 43 LYS C N 1
ATOM 2756 C CA . LYS C 1 43 ? 26.111 -10.503 -50.423 1.00 87.72 43 LYS C CA 1
ATOM 2757 C C . LYS C 1 43 ? 27.353 -10.044 -49.673 1.00 89.69 43 LYS C C 1
ATOM 2758 O O . LYS C 1 43 ? 28.324 -10.802 -49.581 1.00 92.63 43 LYS C O 1
ATOM 2764 N N . GLN C 1 44 ? 27.328 -8.835 -49.114 1.00 90.33 44 GLN C N 1
ATOM 2765 C CA . GLN C 1 44 ? 28.398 -8.374 -48.237 1.00 92.66 44 GLN C CA 1
ATOM 2766 C C . GLN C 1 44 ? 28.168 -8.904 -46.825 1.00 92.51 44 GLN C C 1
ATOM 2767 O O . GLN C 1 44 ? 27.113 -8.669 -46.228 1.00 91.71 44 GLN C O 1
ATOM 2773 N N . ALA C 1 45 ? 29.158 -9.626 -46.299 1.00 98.09 45 ALA C N 1
ATOM 2774 C CA . ALA C 1 45 ? 29.134 -10.017 -44.902 1.00 92.20 45 ALA C CA 1
ATOM 2775 C C . ALA C 1 45 ? 29.218 -8.770 -44.019 1.00 90.62 45 ALA C C 1
ATOM 2776 O O . ALA C 1 45 ? 29.639 -7.704 -44.479 1.00 90.31 45 ALA C O 1
ATOM 2778 N N . PRO C 1 46 ? 28.794 -8.868 -42.759 1.00 93.97 46 PRO C N 1
ATOM 2779 C CA . PRO C 1 46 ? 28.990 -7.749 -41.828 1.00 92.92 46 PRO C CA 1
ATOM 2780 C C . PRO C 1 46 ? 30.439 -7.280 -41.807 1.00 95.66 46 PRO C C 1
ATOM 2781 O O . PRO C 1 46 ? 31.367 -8.078 -41.651 1.00 98.74 46 PRO C O 1
ATOM 2785 N N . SER C 1 47 ? 30.629 -5.972 -41.973 1.00 93.58 47 SER C N 1
ATOM 2786 C CA . SER C 1 47 ? 31.961 -5.381 -41.981 1.00 96.30 47 SER C CA 1
ATOM 2787 C C . SER C 1 47 ? 32.425 -4.939 -40.601 1.00 97.20 47 SER C C 1
ATOM 2788 O O . SER C 1 47 ? 33.594 -4.574 -40.442 1.00 100.02 47 SER C O 1
ATOM 2791 N N . GLY C 1 48 ? 31.548 -4.971 -39.610 1.00 97.38 48 GLY C N 1
ATOM 2792 C CA . GLY C 1 48 ? 31.917 -4.561 -38.269 1.00 96.14 48 GLY C CA 1
ATOM 2793 C C . GLY C 1 48 ? 30.716 -4.701 -37.365 1.00 94.83 48 GLY C C 1
ATOM 2794 O O . GLY C 1 48 ? 29.604 -4.991 -37.814 1.00 91.26 48 GLY C O 1
ATOM 2795 N N . PHE C 1 49 ? 30.950 -4.485 -36.075 1.00 90.24 49 PHE C N 1
ATOM 2796 C CA . PHE C 1 49 ? 29.899 -4.654 -35.081 1.00 96.19 49 PHE C CA 1
ATOM 2797 C C . PHE C 1 49 ? 29.936 -3.495 -34.103 1.00 96.13 49 PHE C C 1
ATOM 2798 O O . PHE C 1 49 ? 30.989 -2.900 -33.873 1.00 97.14 49 PHE C O 1
ATOM 2806 N N . ASP C 1 50 ? 28.782 -3.182 -33.516 1.00 94.29 50 ASP C N 1
ATOM 2807 C CA . ASP C 1 50 ? 28.715 -2.087 -32.546 1.00 96.69 50 ASP C CA 1
ATOM 2808 C C . ASP C 1 50 ? 29.288 -2.538 -31.195 1.00 100.64 50 ASP C C 1
ATOM 2809 O O . ASP C 1 50 ? 29.711 -3.707 -31.036 1.00 103.10 50 ASP C O 1
ATOM 2814 N N . GLN C 1 51 ? 29.267 -1.625 -30.209 1.00 92.15 51 GLN C N 1
ATOM 2815 C CA . GLN C 1 51 ? 29.898 -1.868 -28.903 1.00 95.90 51 GLN C CA 1
ATOM 2816 C C . GLN C 1 51 ? 29.549 -3.216 -28.353 1.00 96.59 51 GLN C C 1
ATOM 2817 O O . GLN C 1 51 ? 30.277 -3.770 -27.512 1.00 99.10 51 GLN C O 1
ATOM 2823 N N . TRP C 1 52 ? 28.354 -3.623 -28.715 1.00 98.04 52 TRP C N 1
ATOM 2824 C CA . TRP C 1 52 ? 27.614 -4.667 -28.045 1.00 95.94 52 TRP C CA 1
ATOM 2825 C C . TRP C 1 52 ? 27.490 -5.923 -28.878 1.00 95.28 52 TRP C C 1
ATOM 2826 O O . TRP C 1 52 ? 26.738 -6.821 -28.500 1.00 96.60 52 TRP C O 1
ATOM 2837 N N . GLY C 1 53 ? 28.164 -5.988 -30.028 1.00 98.47 53 GLY C N 1
ATOM 2838 C CA . GLY C 1 53 ? 28.151 -7.189 -30.835 1.00 89.91 53 GLY C CA 1
ATOM 2839 C C . GLY C 1 53 ? 27.037 -7.311 -31.851 1.00 87.03 53 GLY C C 1
ATOM 2840 O O . GLY C 1 53 ? 26.714 -8.434 -32.256 1.00 87.64 53 GLY C O 1
ATOM 2841 N N . LEU C 1 54 ? 26.421 -6.207 -32.260 1.00 85.59 54 LEU C N 1
ATOM 2842 C CA . LEU C 1 54 ? 25.367 -6.224 -33.266 1.00 83.29 54 LEU C CA 1
ATOM 2843 C C . LEU C 1 54 ? 25.853 -5.554 -34.546 1.00 82.37 54 LEU C C 1
ATOM 2844 O O . LEU C 1 54 ? 26.460 -4.478 -34.496 1.00 83.28 54 LEU C O 1
ATOM 2849 N N . ASN C 1 55 ? 25.594 -6.192 -35.685 1.00 81.75 55 ASN C N 1
ATOM 2850 C CA . ASN C 1 55 ? 25.687 -5.539 -36.985 1.00 79.88 55 ASN C CA 1
ATOM 2851 C C . ASN C 1 55 ? 24.318 -5.561 -37.646 1.00 76.50 55 ASN C C 1
ATOM 2852 O O . ASN C 1 55 ? 23.679 -6.616 -37.723 1.00 76.47 55 ASN C O 1
ATOM 2857 N N . VAL C 1 56 ? 23.874 -4.403 -38.125 1.00 88.16 56 VAL C N 1
ATOM 2858 C CA . VAL C 1 56 ? 22.662 -4.294 -38.926 1.00 79.30 56 VAL C CA 1
ATOM 2859 C C . VAL C 1 56 ? 23.058 -3.916 -40.345 1.00 76.77 56 VAL C C 1
ATOM 2860 O O . VAL C 1 56 ? 23.784 -2.936 -40.555 1.00 76.40 56 VAL C O 1
ATOM 2864 N N . THR C 1 57 ? 22.585 -4.693 -41.314 1.00 76.24 57 THR C N 1
ATOM 2865 C CA . THR C 1 57 ? 22.696 -4.357 -42.729 1.00 76.57 57 THR C CA 1
ATOM 2866 C C . THR C 1 57 ? 21.314 -3.905 -43.185 1.00 74.71 57 THR C C 1
ATOM 2867 O O . THR C 1 57 ? 20.377 -4.708 -43.234 1.00 73.41 57 THR C O 1
ATOM 2871 N N . PHE C 1 58 ? 21.191 -2.619 -43.505 1.00 75.09 58 PHE C N 1
ATOM 2872 C CA . PHE C 1 58 ? 19.901 -1.997 -43.758 1.00 73.24 58 PHE C CA 1
ATOM 2873 C C . PHE C 1 58 ? 19.510 -2.116 -45.222 1.00 72.83 58 PHE C C 1
ATOM 2874 O O . PHE C 1 58 ? 20.336 -1.919 -46.118 1.00 74.35 58 PHE C O 1
ATOM 2882 N N . VAL C 1 59 ? 18.241 -2.442 -45.461 1.00 70.77 59 VAL C N 1
ATOM 2883 C CA . VAL C 1 59 ? 17.666 -2.310 -46.792 1.00 69.74 59 VAL C CA 1
ATOM 2884 C C . VAL C 1 59 ? 16.352 -1.552 -46.673 1.00 66.54 59 VAL C C 1
ATOM 2885 O O . VAL C 1 59 ? 15.268 -2.147 -46.687 1.00 65.51 59 VAL C O 1
ATOM 2889 N N . THR C 1 60 ? 16.449 -0.234 -46.537 1.00 66.59 60 THR C N 1
ATOM 2890 C CA . THR C 1 60 ? 15.319 0.667 -46.658 1.00 63.34 60 THR C CA 1
ATOM 2891 C C . THR C 1 60 ? 15.370 1.323 -48.035 1.00 62.79 60 THR C C 1
ATOM 2892 O O . THR C 1 60 ? 16.266 1.062 -48.840 1.00 64.48 60 THR C O 1
ATOM 2896 N N . ALA C 1 61 ? 14.385 2.181 -48.315 1.00 61.30 61 ALA C N 1
ATOM 2897 C CA . ALA C 1 61 ? 14.406 2.937 -49.562 1.00 60.97 61 ALA C CA 1
ATOM 2898 C C . ALA C 1 61 ? 15.679 3.763 -49.709 1.00 62.54 61 ALA C C 1
ATOM 2899 O O . ALA C 1 61 ? 16.050 4.117 -50.834 1.00 63.65 61 ALA C O 1
ATOM 2901 N N . GLY C 1 62 ? 16.353 4.078 -48.600 1.00 62.70 62 GLY C N 1
ATOM 2902 C CA . GLY C 1 62 ? 17.618 4.788 -48.680 1.00 64.31 62 GLY C CA 1
ATOM 2903 C C . GLY C 1 62 ? 18.724 3.973 -49.322 1.00 67.10 62 GLY C C 1
ATOM 2904 O O . GLY C 1 62 ? 19.640 4.534 -49.928 1.00 69.10 62 GLY C O 1
ATOM 2905 N N . GLN C 1 63 ? 18.670 2.650 -49.182 1.00 66.41 63 GLN C N 1
ATOM 2906 C CA . GLN C 1 63 ? 19.646 1.752 -49.790 1.00 68.52 63 GLN C CA 1
ATOM 2907 C C . GLN C 1 63 ? 19.132 1.098 -51.063 1.00 67.94 63 GLN C C 1
ATOM 2908 O O . GLN C 1 63 ? 19.924 0.806 -51.965 1.00 70.66 63 GLN C O 1
ATOM 2914 N N . PHE C 1 64 ? 17.823 0.871 -51.144 1.00 66.80 64 PHE C N 1
ATOM 2915 C CA . PHE C 1 64 ? 17.187 0.101 -52.210 1.00 65.91 64 PHE C CA 1
ATOM 2916 C C . PHE C 1 64 ? 16.099 0.994 -52.789 1.00 63.41 64 PHE C C 1
ATOM 2917 O O . PHE C 1 64 ? 14.932 0.911 -52.384 1.00 60.99 64 PHE C O 1
ATOM 2925 N N . PRO C 1 65 ? 16.454 1.876 -53.731 1.00 63.74 65 PRO C N 1
ATOM 2926 C CA . PRO C 1 65 ? 15.491 2.889 -54.206 1.00 61.55 65 PRO C CA 1
ATOM 2927 C C . PRO C 1 65 ? 14.162 2.329 -54.691 1.00 60.01 65 PRO C C 1
ATOM 2928 O O . PRO C 1 65 ? 13.145 3.030 -54.609 1.00 58.09 65 PRO C O 1
ATOM 2932 N N . ALA C 1 66 ? 14.133 1.094 -55.198 1.00 60.29 66 ALA C N 1
ATOM 2933 C CA . ALA C 1 66 ? 12.885 0.525 -55.695 1.00 59.63 66 ALA C CA 1
ATOM 2934 C C . ALA C 1 66 ? 11.861 0.291 -54.593 1.00 57.99 66 ALA C C 1
ATOM 2935 O O . ALA C 1 66 ? 10.676 0.115 -54.897 1.00 56.61 66 ALA C O 1
ATOM 2937 N N . LEU C 1 67 ? 12.284 0.287 -53.327 1.00 58.52 67 LEU C N 1
ATOM 2938 C CA . LEU C 1 67 ? 11.341 0.136 -52.226 1.00 56.99 67 LEU C CA 1
ATOM 2939 C C . LEU C 1 67 ? 10.472 1.370 -52.037 1.00 54.44 67 LEU C C 1
ATOM 2940 O O . LEU C 1 67 ? 9.454 1.293 -51.342 1.00 53.27 67 LEU C O 1
ATOM 2945 N N . ASN C 1 68 ? 10.866 2.502 -52.617 1.00 54.16 68 ASN C N 1
ATOM 2946 C CA . ASN C 1 68 ? 10.125 3.746 -52.458 1.00 52.43 68 ASN C CA 1
ATOM 2947 C C . ASN C 1 68 ? 8.678 3.580 -52.913 1.00 51.39 68 ASN C C 1
ATOM 2948 O O . ASN C 1 68 ? 8.414 3.134 -54.034 1.00 52.61 68 ASN C O 1
ATOM 2953 N N . THR C 1 69 ? 7.747 3.936 -52.025 1.00 50.20 69 THR C N 1
ATOM 2954 C CA . THR C 1 69 ? 6.282 3.886 -52.141 1.00 48.66 69 THR C CA 1
ATOM 2955 C C . THR C 1 69 ? 5.713 2.481 -51.963 1.00 48.58 69 THR C C 1
ATOM 2956 O O . THR C 1 69 ? 4.484 2.339 -51.954 1.00 47.91 69 THR C O 1
ATOM 2960 N N . LEU C 1 70 ? 6.538 1.445 -51.814 1.00 48.53 70 LEU C N 1
ATOM 2961 C CA . LEU C 1 70 ? 6.047 0.074 -51.854 1.00 48.74 70 LEU C CA 1
ATOM 2962 C C . LEU C 1 70 ? 5.921 -0.573 -50.479 1.00 49.15 70 LEU C C 1
ATOM 2963 O O . LEU C 1 70 ? 5.516 -1.737 -50.395 1.00 49.62 70 LEU C O 1
ATOM 2968 N N . GLY C 1 71 ? 6.271 0.138 -49.408 1.00 49.36 71 GLY C N 1
ATOM 2969 C CA . GLY C 1 71 ? 5.812 -0.231 -48.082 1.00 49.04 71 GLY C CA 1
ATOM 2970 C C . GLY C 1 71 ? 6.554 -1.349 -47.387 1.00 51.22 71 GLY C C 1
ATOM 2971 O O . GLY C 1 71 ? 6.011 -1.930 -46.443 1.00 50.53 71 GLY C O 1
ATOM 2972 N N . LEU C 1 72 ? 7.770 -1.684 -47.817 1.00 51.98 72 LEU C N 1
ATOM 2973 C CA . LEU C 1 72 ? 8.480 -2.812 -47.231 1.00 54.11 72 LEU C CA 1
ATOM 2974 C C . LEU C 1 72 ? 9.954 -2.488 -47.028 1.00 55.83 72 LEU C C 1
ATOM 2975 O O . LEU C 1 72 ? 10.553 -1.714 -47.780 1.00 56.54 72 LEU C O 1
ATOM 2980 N N . THR C 1 73 ? 10.529 -3.118 -46.003 1.00 55.70 73 THR C N 1
ATOM 2981 C CA . THR C 1 73 ? 11.944 -3.040 -45.674 1.00 58.54 73 THR C CA 1
ATOM 2982 C C . THR C 1 73 ? 12.369 -4.401 -45.142 1.00 60.72 73 THR C C 1
ATOM 2983 O O . THR C 1 73 ? 11.582 -5.100 -44.500 1.00 59.49 73 THR C O 1
ATOM 2987 N N . ILE C 1 74 ? 13.612 -4.780 -45.422 1.00 64.47 74 ILE C N 1
ATOM 2988 C CA . ILE C 1 74 ? 14.225 -5.944 -44.798 1.00 67.11 74 ILE C CA 1
ATOM 2989 C C . ILE C 1 74 ? 15.570 -5.526 -44.219 1.00 67.60 74 ILE C C 1
ATOM 2990 O O . ILE C 1 74 ? 16.341 -4.812 -44.870 1.00 68.66 74 ILE C O 1
ATOM 2995 N N . ASN C 1 75 ? 15.821 -5.908 -42.972 1.00 69.11 75 ASN C N 1
ATOM 2996 C CA . ASN C 1 75 ? 17.107 -5.681 -42.337 1.00 69.45 75 ASN C CA 1
ATOM 2997 C C . ASN C 1 75 ? 17.690 -7.014 -41.894 1.00 70.80 75 ASN C C 1
ATOM 2998 O O . ASN C 1 75 ? 16.982 -7.856 -41.335 1.00 70.93 75 ASN C O 1
ATOM 3003 N N . ARG C 1 76 ? 18.985 -7.200 -42.133 1.00 71.82 76 ARG C N 1
ATOM 3004 C CA . ARG C 1 76 ? 19.703 -8.366 -41.638 1.00 73.86 76 ARG C CA 1
ATOM 3005 C C . ARG C 1 76 ? 20.481 -7.980 -40.390 1.00 74.78 76 ARG C C 1
ATOM 3006 O O . ARG C 1 76 ? 21.204 -6.978 -40.389 1.00 74.42 76 ARG C O 1
ATOM 3014 N N . CYS C 1 77 ? 20.321 -8.764 -39.331 1.00 76.54 77 CYS C N 1
ATOM 3015 C CA . CYS C 1 77 ? 21.029 -8.544 -38.079 1.00 77.67 77 CYS C CA 1
ATOM 3016 C C . CYS C 1 77 ? 21.868 -9.770 -37.756 1.00 80.70 77 CYS C C 1
ATOM 3017 O O . CYS C 1 77 ? 21.360 -10.897 -37.770 1.00 80.64 77 CYS C O 1
ATOM 3020 N N . VAL C 1 78 ? 23.148 -9.550 -37.473 1.00 79.38 78 VAL C N 1
ATOM 3021 C CA . VAL C 1 78 ? 24.056 -10.599 -37.031 1.00 89.97 78 VAL C CA 1
ATOM 3022 C C . VAL C 1 78 ? 24.581 -10.218 -35.655 1.00 88.86 78 VAL C C 1
ATOM 3023 O O . VAL C 1 78 ? 25.026 -9.082 -35.446 1.00 83.32 78 VAL C O 1
ATOM 3027 N N . LEU C 1 79 ? 24.519 -11.161 -34.720 1.00 87.11 79 LEU C N 1
ATOM 3028 C CA . LEU C 1 79 ? 24.970 -10.953 -33.351 1.00 88.47 79 LEU C CA 1
ATOM 3029 C C . LEU C 1 79 ? 26.170 -11.849 -33.085 1.00 92.51 79 LEU C C 1
ATOM 3030 O O . LEU C 1 79 ? 26.083 -13.071 -33.248 1.00 94.19 79 LEU C O 1
ATOM 3035 N N . LEU C 1 80 ? 27.284 -11.241 -32.678 1.00 92.74 80 LEU C N 1
ATOM 3036 C CA . LEU C 1 80 ? 28.419 -12.009 -32.201 1.00 96.73 80 LEU C CA 1
ATOM 3037 C C . LEU C 1 80 ? 28.019 -12.804 -30.959 1.00 98.00 80 LEU C C 1
ATOM 3038 O O . LEU C 1 80 ? 26.992 -12.520 -30.336 1.00 95.79 80 LEU C O 1
ATOM 3043 N N . PRO C 1 81 ? 28.801 -13.819 -30.593 1.00 101.71 81 PRO C N 1
ATOM 3044 C CA . PRO C 1 81 ? 28.576 -14.486 -29.306 1.00 103.40 81 PRO C CA 1
ATOM 3045 C C . PRO C 1 81 ? 28.542 -13.473 -28.169 1.00 102.54 81 PRO C C 1
ATOM 3046 O O . PRO C 1 81 ? 29.348 -12.542 -28.115 1.00 102.78 81 PRO C O 1
ATOM 3050 N N . GLY C 1 82 ? 27.585 -13.654 -27.262 1.00 101.64 82 GLY C N 1
ATOM 3051 C CA . GLY C 1 82 ? 27.361 -12.703 -26.195 1.00 100.59 82 GLY C CA 1
ATOM 3052 C C . GLY C 1 82 ? 26.738 -11.392 -26.623 1.00 96.69 82 GLY C C 1
ATOM 3053 O O . GLY C 1 82 ? 26.518 -10.525 -25.769 1.00 95.71 82 GLY C O 1
ATOM 3054 N N . GLY C 1 83 ? 26.445 -11.216 -27.915 1.00 94.57 83 GLY C N 1
ATOM 3055 C CA . GLY C 1 83 ? 25.950 -9.945 -28.396 1.00 93.30 83 GLY C CA 1
ATOM 3056 C C . GLY C 1 83 ? 24.469 -9.746 -28.132 1.00 90.71 83 GLY C C 1
ATOM 3057 O O . GLY C 1 83 ? 23.707 -10.694 -27.941 1.00 88.29 83 GLY C O 1
ATOM 3058 N N . SER C 1 84 ? 24.069 -8.475 -28.114 1.00 89.35 84 SER C N 1
ATOM 3059 C CA . SER C 1 84 ? 22.675 -8.106 -27.913 1.00 86.44 84 SER C CA 1
ATOM 3060 C C . SER C 1 84 ? 22.408 -6.766 -28.587 1.00 84.11 84 SER C C 1
ATOM 3061 O O . SER C 1 84 ? 23.330 -5.999 -28.879 1.00 84.66 84 SER C O 1
ATOM 3064 N N . THR C 1 85 ? 21.127 -6.494 -28.833 1.00 81.93 85 THR C N 1
ATOM 3065 C CA . THR C 1 85 ? 20.692 -5.276 -29.506 1.00 79.93 85 THR C CA 1
ATOM 3066 C C . THR C 1 85 ? 20.426 -4.107 -28.570 1.00 79.91 85 THR C C 1
ATOM 3067 O O . THR C 1 85 ? 20.212 -2.994 -29.062 1.00 77.63 85 THR C O 1
ATOM 3071 N N . GLN C 1 86 ? 20.394 -4.335 -27.256 1.00 79.79 86 GLN C N 1
ATOM 3072 C CA . GLN C 1 86 ? 19.815 -3.391 -26.302 1.00 79.69 86 GLN C CA 1
ATOM 3073 C C . GLN C 1 86 ? 18.325 -3.269 -26.538 1.00 76.17 86 GLN C C 1
ATOM 3074 O O . GLN C 1 86 ? 17.754 -3.991 -27.360 1.00 75.60 86 GLN C O 1
ATOM 3080 N N . PHE C 1 87 ? 17.684 -2.389 -25.784 1.00 76.21 87 PHE C N 1
ATOM 3081 C CA . PHE C 1 87 ? 16.267 -2.142 -25.978 1.00 72.18 87 PHE C CA 1
ATOM 3082 C C . PHE C 1 87 ? 16.098 -1.154 -27.121 1.00 69.86 87 PHE C C 1
ATOM 3083 O O . PHE C 1 87 ? 16.689 -0.070 -27.113 1.00 69.98 87 PHE C O 1
ATOM 3091 N N . ARG C 1 88 ? 15.307 -1.543 -28.117 1.00 67.76 88 ARG C N 1
ATOM 3092 C CA . ARG C 1 88 ? 15.151 -0.759 -29.329 1.00 65.06 88 ARG C CA 1
ATOM 3093 C C . ARG C 1 88 ? 13.681 -0.705 -29.709 1.00 61.87 88 ARG C C 1
ATOM 3094 O O . ARG C 1 88 ? 12.869 -1.520 -29.266 1.00 61.98 88 ARG C O 1
ATOM 3102 N N . THR C 1 89 ? 13.348 0.284 -30.532 1.00 59.62 89 THR C N 1
ATOM 3103 C CA . THR C 1 89 ? 12.030 0.389 -31.132 1.00 57.32 89 THR C CA 1
ATOM 3104 C C . THR C 1 89 ? 12.171 0.592 -32.633 1.00 56.62 89 THR C C 1
ATOM 3105 O O . THR C 1 89 ? 13.179 1.116 -33.115 1.00 57.01 89 THR C O 1
ATOM 3109 N N . ASN C 1 90 ? 11.144 0.163 -33.366 1.00 54.67 90 ASN C N 1
ATOM 3110 C CA . ASN C 1 90 ? 10.939 0.550 -34.758 1.00 54.18 90 ASN C CA 1
ATOM 3111 C C . ASN C 1 90 ? 9.702 1.437 -34.776 1.00 51.92 90 ASN C C 1
ATOM 3112 O O . ASN C 1 90 ? 8.569 0.934 -34.823 1.00 50.45 90 ASN C O 1
ATOM 3117 N N . PRO C 1 91 ? 9.867 2.761 -34.724 1.00 53.31 91 PRO C N 1
ATOM 3118 C CA . PRO C 1 91 ? 8.722 3.639 -34.427 1.00 52.07 91 PRO C CA 1
ATOM 3119 C C . PRO C 1 91 ? 7.556 3.537 -35.398 1.00 51.44 91 PRO C C 1
ATOM 3120 O O . PRO C 1 91 ? 6.412 3.762 -34.984 1.00 51.57 91 PRO C O 1
ATOM 3124 N N . ARG C 1 92 ? 7.792 3.219 -36.671 1.00 50.92 92 ARG C N 1
ATOM 3125 C CA . ARG C 1 92 ? 6.749 3.363 -37.682 1.00 49.03 92 ARG C CA 1
ATOM 3126 C C . ARG C 1 92 ? 6.448 2.070 -38.436 1.00 49.44 92 ARG C C 1
ATOM 3127 O O . ARG C 1 92 ? 5.951 2.127 -39.565 1.00 49.65 92 ARG C O 1
ATOM 3135 N N . ALA C 1 93 ? 6.730 0.905 -37.854 1.00 49.55 93 ALA C N 1
ATOM 3136 C CA . ALA C 1 93 ? 6.398 -0.335 -38.543 1.00 49.54 93 ALA C CA 1
ATOM 3137 C C . ALA C 1 93 ? 6.365 -1.497 -37.564 1.00 50.46 93 ALA C C 1
ATOM 3138 O O . ALA C 1 93 ? 7.048 -1.485 -36.538 1.00 51.12 93 ALA C O 1
ATOM 3140 N N . SER C 1 94 ? 5.556 -2.498 -37.899 1.00 51.58 94 SER C N 1
ATOM 3141 C CA . SER C 1 94 ? 5.732 -3.817 -37.320 1.00 53.36 94 SER C CA 1
ATOM 3142 C C . SER C 1 94 ? 7.051 -4.409 -37.806 1.00 54.86 94 SER C C 1
ATOM 3143 O O . SER C 1 94 ? 7.589 -4.018 -38.845 1.00 54.49 94 SER C O 1
ATOM 3146 N N . SER C 1 95 ? 7.573 -5.365 -37.042 1.00 55.70 95 SER C N 1
ATOM 3147 C CA . SER C 1 95 ? 8.770 -6.101 -37.429 1.00 57.65 95 SER C CA 1
ATOM 3148 C C . SER C 1 95 ? 8.488 -7.587 -37.285 1.00 58.90 95 SER C C 1
ATOM 3149 O O . SER C 1 95 ? 8.117 -8.049 -36.201 1.00 59.79 95 SER C O 1
ATOM 3152 N N . LEU C 1 96 ? 8.644 -8.326 -38.378 1.00 60.35 96 LEU C N 1
ATOM 3153 C CA . LEU C 1 96 ? 8.511 -9.778 -38.382 1.00 61.69 96 LEU C CA 1
ATOM 3154 C C . LEU C 1 96 ? 9.911 -10.371 -38.485 1.00 63.09 96 LEU C C 1
ATOM 3155 O O . LEU C 1 96 ? 10.558 -10.276 -39.534 1.00 63.13 96 LEU C O 1
ATOM 3160 N N . VAL C 1 97 ? 10.374 -10.976 -37.397 1.00 64.20 97 VAL C N 1
ATOM 3161 C CA . VAL C 1 97 ? 11.736 -11.489 -37.301 1.00 66.58 97 VAL C CA 1
ATOM 3162 C C . VAL C 1 97 ? 11.747 -12.957 -37.704 1.00 68.91 97 VAL C C 1
ATOM 3163 O O . VAL C 1 97 ? 10.923 -13.745 -37.229 1.00 68.93 97 VAL C O 1
ATOM 3167 N N . MET C 1 98 ? 12.679 -13.327 -38.582 1.00 71.47 98 MET C N 1
ATOM 3168 C CA . MET C 1 98 ? 12.947 -14.726 -38.895 1.00 74.54 98 MET C CA 1
ATOM 3169 C C . MET C 1 98 ? 14.378 -15.055 -38.504 1.00 76.59 98 MET C C 1
ATOM 3170 O O . MET C 1 98 ? 15.320 -14.474 -39.051 1.00 76.44 98 MET C O 1
ATOM 3175 N N . ALA C 1 99 ? 14.539 -15.996 -37.579 1.00 77.10 99 ALA C N 1
ATOM 3176 C CA . ALA C 1 99 ? 15.863 -16.493 -37.240 1.00 79.91 99 ALA C CA 1
ATOM 3177 C C . ALA C 1 99 ? 16.314 -17.476 -38.312 1.00 82.18 99 ALA C C 1
ATOM 3178 O O . ALA C 1 99 ? 15.542 -18.343 -38.733 1.00 82.35 99 ALA C O 1
ATOM 3180 N N . THR C 1 100 ? 17.559 -17.330 -38.766 1.00 82.81 100 THR C N 1
ATOM 3181 C CA . THR C 1 100 ? 18.106 -18.203 -39.799 1.00 84.31 100 THR C CA 1
ATOM 3182 C C . THR C 1 100 ? 19.401 -18.893 -39.405 1.00 87.32 100 THR C C 1
ATOM 3183 O O . THR C 1 100 ? 19.733 -19.921 -40.010 1.00 89.24 100 THR C O 1
ATOM 3187 N N . GLU C 1 101 ? 20.140 -18.380 -38.426 1.00 87.66 101 GLU C N 1
ATOM 3188 C CA . GLU C 1 101 ? 21.377 -19.003 -37.983 1.00 91.35 101 GLU C CA 1
ATOM 3189 C C . GLU C 1 101 ? 21.554 -18.729 -36.499 1.00 91.88 101 GLU C C 1
ATOM 3190 O O . GLU C 1 101 ? 21.235 -17.636 -36.019 1.00 89.48 101 GLU C O 1
ATOM 3196 N N . GLY C 1 102 ? 22.057 -19.724 -35.779 1.00 95.17 102 GLY C N 1
ATOM 3197 C CA . GLY C 1 102 ? 22.298 -19.536 -34.371 1.00 96.12 102 GLY C CA 1
ATOM 3198 C C . GLY C 1 102 ? 21.010 -19.583 -33.574 1.00 101.94 102 GLY C C 1
ATOM 3199 O O . GLY C 1 102 ? 19.973 -20.080 -34.028 1.00 93.09 102 GLY C O 1
ATOM 3200 N N . GLU C 1 103 ? 21.078 -19.034 -32.364 1.00 97.35 103 GLU C N 1
ATOM 3201 C CA . GLU C 1 103 ? 19.962 -19.094 -31.431 1.00 96.31 103 GLU C CA 1
ATOM 3202 C C . GLU C 1 103 ? 19.876 -17.783 -30.661 1.00 92.36 103 GLU C C 1
ATOM 3203 O O . GLU C 1 103 ? 20.892 -17.279 -30.173 1.00 93.74 103 GLU C O 1
ATOM 3209 N N . ILE C 1 104 ? 18.660 -17.245 -30.536 1.00 93.57 104 ILE C N 1
ATOM 3210 C CA . ILE C 1 104 ? 18.439 -15.933 -29.940 1.00 89.41 104 ILE C CA 1
ATOM 3211 C C . ILE C 1 104 ? 17.281 -15.988 -28.956 1.00 87.98 104 ILE C C 1
ATOM 3212 O O . ILE C 1 104 ? 16.360 -16.801 -29.086 1.00 87.77 104 ILE C O 1
ATOM 3217 N N . LEU C 1 105 ? 17.338 -15.102 -27.966 1.00 88.06 105 LEU C N 1
ATOM 3218 C CA . LEU C 1 105 ? 16.186 -14.732 -27.158 1.00 85.90 105 LEU C CA 1
ATOM 3219 C C . LEU C 1 105 ? 15.590 -13.446 -27.720 1.00 81.68 105 LEU C C 1
ATOM 3220 O O . LEU C 1 105 ? 16.272 -12.419 -27.772 1.00 80.96 105 LEU C O 1
ATOM 3225 N N . GLU C 1 106 ? 14.320 -13.493 -28.113 1.00 81.78 106 GLU C N 1
ATOM 3226 C CA . GLU C 1 106 ? 13.628 -12.355 -28.709 1.00 78.31 106 GLU C CA 1
ATOM 3227 C C . GLU C 1 106 ? 12.414 -11.987 -27.868 1.00 76.57 106 GLU C C 1
ATOM 3228 O O . GLU C 1 106 ? 11.598 -12.854 -27.541 1.00 76.68 106 GLU C O 1
ATOM 3234 N N . GLY C 1 107 ? 12.292 -10.707 -27.519 1.00 75.82 107 GLY C N 1
ATOM 3235 C CA . GLY C 1 107 ? 11.148 -10.260 -26.745 1.00 74.66 107 GLY C CA 1
ATOM 3236 C C . GLY C 1 107 ? 10.769 -8.822 -27.029 1.00 72.01 107 GLY C C 1
ATOM 3237 O O . GLY C 1 107 ? 11.583 -8.021 -27.495 1.00 71.90 107 GLY C O 1
ATOM 3238 N N . PHE C 1 108 ? 9.503 -8.509 -26.744 1.00 69.59 108 PHE C N 1
ATOM 3239 C CA . PHE C 1 108 ? 9.004 -7.141 -26.752 1.00 66.90 108 PHE C CA 1
ATOM 3240 C C . PHE C 1 108 ? 8.150 -6.917 -25.511 1.00 67.11 108 PHE C C 1
ATOM 3241 O O . PHE C 1 108 ? 7.623 -7.858 -24.914 1.00 69.00 108 PHE C O 1
ATOM 3249 N N . TYR C 1 109 ? 8.017 -5.648 -25.132 1.00 65.04 109 TYR C N 1
ATOM 3250 C CA . TYR C 1 109 ? 7.193 -5.234 -24.003 1.00 64.93 109 TYR C CA 1
ATOM 3251 C C . TYR C 1 109 ? 5.937 -4.544 -24.520 1.00 62.95 109 TYR C C 1
ATOM 3252 O O . TYR C 1 109 ? 6.015 -3.696 -25.414 1.00 61.89 109 TYR C O 1
ATOM 3261 N N . SER C 1 110 ? 4.787 -4.909 -23.959 1.00 63.19 110 SER C N 1
ATOM 3262 C CA . SER C 1 110 ? 3.536 -4.258 -24.312 1.00 61.70 110 SER C CA 1
ATOM 3263 C C . SER C 1 110 ? 3.418 -2.911 -23.600 1.00 61.95 110 SER C C 1
ATOM 3264 O O . SER C 1 110 ? 4.240 -2.548 -22.755 1.00 62.45 110 SER C O 1
ATOM 3267 N N . THR C 1 111 ? 2.382 -2.154 -23.962 1.00 59.27 111 THR C N 1
ATOM 3268 C CA . THR C 1 111 ? 2.099 -0.897 -23.278 1.00 60.66 111 THR C CA 1
ATOM 3269 C C . THR C 1 111 ? 1.313 -1.098 -21.991 1.00 64.95 111 THR C C 1
ATOM 3270 O O . THR C 1 111 ? 1.004 -0.113 -21.313 1.00 64.10 111 THR C O 1
ATOM 3274 N N . ASN C 1 112 ? 1.004 -2.343 -21.627 1.00 65.30 112 ASN C N 1
ATOM 3275 C CA . ASN C 1 112 ? 0.251 -2.630 -20.412 1.00 70.67 112 ASN C CA 1
ATOM 3276 C C . ASN C 1 112 ? 1.269 -2.972 -19.328 1.00 76.13 112 ASN C C 1
ATOM 3277 O O . ASN C 1 112 ? 1.589 -4.129 -19.067 1.00 77.58 112 ASN C O 1
ATOM 3282 N N . ASP C 1 113 ? 1.788 -1.911 -18.704 1.00 74.73 113 ASP C N 1
ATOM 3283 C CA . ASP C 1 113 ? 2.817 -2.002 -17.669 1.00 77.19 113 ASP C CA 1
ATOM 3284 C C . ASP C 1 113 ? 3.995 -2.868 -18.114 1.00 76.90 113 ASP C C 1
ATOM 3285 O O . ASP C 1 113 ? 4.614 -3.570 -17.302 1.00 79.50 113 ASP C O 1
ATOM 3290 N N . ASN C 1 114 ? 4.316 -2.795 -19.403 1.00 73.07 114 ASN C N 1
ATOM 3291 C CA . ASN C 1 114 ? 5.496 -3.435 -19.988 1.00 69.04 114 ASN C CA 1
ATOM 3292 C C . ASN C 1 114 ? 5.540 -4.934 -19.700 1.00 69.14 114 ASN C C 1
ATOM 3293 O O . ASN C 1 114 ? 6.588 -5.491 -19.363 1.00 71.22 114 ASN C O 1
ATOM 3298 N N . GLN C 1 115 ? 4.392 -5.600 -19.837 1.00 73.06 115 GLN C N 1
ATOM 3299 C CA . GLN C 1 115 ? 4.390 -7.056 -19.816 1.00 72.73 115 GLN C CA 1
ATOM 3300 C C . GLN C 1 115 ? 5.302 -7.580 -20.918 1.00 69.50 115 GLN C C 1
ATOM 3301 O O . GLN C 1 115 ? 5.247 -7.117 -22.060 1.00 65.95 115 GLN C O 1
ATOM 3307 N N . LEU C 1 116 ? 6.136 -8.553 -20.569 1.00 71.61 116 LEU C N 1
ATOM 3308 C CA . LEU C 1 116 ? 7.173 -9.050 -21.459 1.00 70.92 116 LEU C CA 1
ATOM 3309 C C . LEU C 1 116 ? 6.687 -10.302 -22.175 1.00 70.44 116 LEU C C 1
ATOM 3310 O O . LEU C 1 116 ? 6.257 -11.265 -21.534 1.00 72.14 116 LEU C O 1
ATOM 3315 N N . TYR C 1 117 ? 6.747 -10.274 -23.501 1.00 72.52 117 TYR C N 1
ATOM 3316 C CA . TYR C 1 117 ? 6.488 -11.443 -24.329 1.00 72.89 117 TYR C CA 1
ATOM 3317 C C . TYR C 1 117 ? 7.812 -11.809 -24.977 1.00 73.69 117 TYR C C 1
ATOM 3318 O O . TYR C 1 117 ? 8.300 -11.088 -25.852 1.00 71.78 117 TYR C O 1
ATOM 3327 N N . VAL C 1 118 ? 8.382 -12.931 -24.560 1.00 72.80 118 VAL C N 1
ATOM 3328 C CA . VAL C 1 118 ? 9.740 -13.296 -24.937 1.00 75.01 118 VAL C CA 1
ATOM 3329 C C . VAL C 1 118 ? 9.739 -14.776 -25.299 1.00 77.67 118 VAL C C 1
ATOM 3330 O O . VAL C 1 118 ? 9.128 -15.592 -24.604 1.00 79.68 118 VAL C O 1
ATOM 3334 N N . LYS C 1 119 ? 10.446 -15.134 -26.368 1.00 78.21 119 LYS C N 1
ATOM 3335 C CA . LYS C 1 119 ? 10.492 -16.522 -26.810 1.00 81.80 119 LYS C CA 1
ATOM 3336 C C . LYS C 1 119 ? 11.908 -16.822 -27.253 1.00 84.84 119 LYS C C 1
ATOM 3337 O O . LYS C 1 119 ? 12.609 -15.919 -27.707 1.00 79.28 119 LYS C O 1
ATOM 3343 N N . ARG C 1 120 ? 12.396 -18.052 -27.125 1.00 84.38 120 ARG C N 1
ATOM 3344 C CA . ARG C 1 120 ? 13.697 -18.147 -27.774 1.00 86.38 120 ARG C CA 1
ATOM 3345 C C . ARG C 1 120 ? 13.538 -18.849 -29.097 1.00 85.68 120 ARG C C 1
ATOM 3346 O O . ARG C 1 120 ? 12.728 -19.778 -29.246 1.00 86.28 120 ARG C O 1
ATOM 3354 N N . LEU C 1 121 ? 14.287 -18.355 -30.071 1.00 88.65 121 LEU C N 1
ATOM 3355 C CA . LEU C 1 121 ? 14.142 -18.698 -31.466 1.00 86.11 121 LEU C CA 1
ATOM 3356 C C . LEU C 1 121 ? 15.342 -19.471 -31.986 1.00 88.26 121 LEU C C 1
ATOM 3357 O O . LEU C 1 121 ? 16.492 -19.136 -31.681 1.00 89.66 121 LEU C O 1
ATOM 3362 N N . THR C 1 122 ? 15.061 -20.485 -32.790 1.00 86.83 122 THR C N 1
ATOM 3363 C CA . THR C 1 122 ? 16.074 -21.235 -33.517 1.00 89.19 122 THR C CA 1
ATOM 3364 C C . THR C 1 122 ? 15.785 -21.090 -35.011 1.00 87.33 122 THR C C 1
ATOM 3365 O O . THR C 1 122 ? 14.717 -20.576 -35.369 1.00 84.38 122 THR C O 1
ATOM 3369 N N . PRO C 1 123 ? 16.695 -21.492 -35.905 1.00 89.04 123 PRO C N 1
ATOM 3370 C CA . PRO C 1 123 ? 16.488 -21.229 -37.337 1.00 87.31 123 PRO C CA 1
ATOM 3371 C C . PRO C 1 123 ? 15.140 -21.724 -37.844 1.00 85.86 123 PRO C C 1
ATOM 3372 O O . PRO C 1 123 ? 14.721 -22.850 -37.565 1.00 87.67 123 PRO C O 1
ATOM 3376 N N . GLY C 1 124 ? 14.456 -20.857 -38.594 1.00 84.16 124 GLY C N 1
ATOM 3377 C CA . GLY C 1 124 ? 13.139 -21.121 -39.115 1.00 83.00 124 GLY C CA 1
ATOM 3378 C C . GLY C 1 124 ? 12.031 -20.423 -38.353 1.00 81.20 124 GLY C C 1
ATOM 3379 O O . GLY C 1 124 ? 10.973 -20.144 -38.928 1.00 78.98 124 GLY C O 1
ATOM 3380 N N . ASP C 1 125 ? 12.257 -20.130 -37.076 1.00 82.40 125 ASP C N 1
ATOM 3381 C CA . ASP C 1 125 ? 11.233 -19.526 -36.238 1.00 80.66 125 ASP C CA 1
ATOM 3382 C C . ASP C 1 125 ? 10.951 -18.084 -36.642 1.00 76.90 125 ASP C C 1
ATOM 3383 O O . ASP C 1 125 ? 11.831 -17.354 -37.105 1.00 76.22 125 ASP C O 1
ATOM 3388 N N . LEU C 1 126 ? 9.699 -17.680 -36.447 1.00 75.89 126 LEU C N 1
ATOM 3389 C CA . LEU C 1 126 ? 9.264 -16.309 -36.651 1.00 73.03 126 LEU C CA 1
ATOM 3390 C C . LEU C 1 126 ? 8.770 -15.719 -35.339 1.00 72.24 126 LEU C C 1
ATOM 3391 O O . LEU C 1 126 ? 8.239 -16.428 -34.480 1.00 73.52 126 LEU C O 1
ATOM 3396 N N . PHE C 1 127 ? 8.942 -14.408 -35.204 1.00 69.32 127 PHE C N 1
ATOM 3397 C CA . PHE C 1 127 ? 8.477 -13.680 -34.032 1.00 68.50 127 PHE C CA 1
ATOM 3398 C C . PHE C 1 127 ? 8.038 -12.300 -34.495 1.00 65.00 127 PHE C C 1
ATOM 3399 O O . PHE C 1 127 ? 8.770 -11.635 -35.234 1.00 64.33 127 PHE C O 1
ATOM 3407 N N . ILE C 1 128 ? 6.849 -11.876 -34.077 1.00 64.10 128 ILE C N 1
ATOM 3408 C CA . ILE C 1 128 ? 6.251 -10.632 -34.547 1.00 61.93 128 ILE C CA 1
ATOM 3409 C C . ILE C 1 128 ? 6.333 -9.590 -33.439 1.00 61.54 128 ILE C C 1
ATOM 3410 O O . ILE C 1 128 ? 5.993 -9.867 -32.282 1.00 62.18 128 ILE C O 1
ATOM 3415 N N . ILE C 1 129 ? 6.820 -8.407 -33.789 1.00 59.57 129 ILE C N 1
ATOM 3416 C CA . ILE C 1 129 ? 6.915 -7.264 -32.887 1.00 59.12 129 ILE C CA 1
ATOM 3417 C C . ILE C 1 129 ? 5.899 -6.222 -33.344 1.00 57.23 129 ILE C C 1
ATOM 3418 O O . ILE C 1 129 ? 6.019 -5.703 -34.462 1.00 55.89 129 ILE C O 1
ATOM 3423 N N . PRO C 1 130 ? 4.893 -5.896 -32.538 1.00 56.54 130 PRO C N 1
ATOM 3424 C CA . PRO C 1 130 ? 3.934 -4.853 -32.926 1.00 54.20 130 PRO C CA 1
ATOM 3425 C C . PRO C 1 130 ? 4.635 -3.518 -33.099 1.00 53.37 130 PRO C C 1
ATOM 3426 O O . PRO C 1 130 ? 5.720 -3.302 -32.537 1.00 54.07 130 PRO C O 1
ATOM 3430 N N . PRO C 1 131 ? 4.052 -2.598 -33.869 1.00 53.21 131 PRO C N 1
ATOM 3431 C CA . PRO C 1 131 ? 4.769 -1.364 -34.224 1.00 52.53 131 PRO C CA 1
ATOM 3432 C C . PRO C 1 131 ? 5.094 -0.509 -33.007 1.00 52.75 131 PRO C C 1
ATOM 3433 O O . PRO C 1 131 ? 4.252 -0.298 -32.130 1.00 53.01 131 PRO C O 1
ATOM 3437 N N . GLY C 1 132 ? 6.336 -0.024 -32.956 1.00 51.68 132 GLY C N 1
ATOM 3438 C CA . GLY C 1 132 ? 6.743 0.951 -31.967 1.00 52.15 132 GLY C CA 1
ATOM 3439 C C . GLY C 1 132 ? 7.080 0.397 -30.601 1.00 54.57 132 GLY C C 1
ATOM 3440 O O . GLY C 1 132 ? 7.547 1.158 -29.743 1.00 55.66 132 GLY C O 1
ATOM 3441 N N . LEU C 1 133 ? 6.868 -0.894 -30.363 1.00 55.53 133 LEU C N 1
ATOM 3442 C CA . LEU C 1 133 ? 7.021 -1.442 -29.025 1.00 57.08 133 LEU C CA 1
ATOM 3443 C C . LEU C 1 133 ? 8.480 -1.770 -28.734 1.00 58.83 133 LEU C C 1
ATOM 3444 O O . LEU C 1 133 ? 9.212 -2.257 -29.602 1.00 59.31 133 LEU C O 1
ATOM 3449 N N . MET C 1 134 ? 8.896 -1.494 -27.499 1.00 59.55 134 MET C N 1
ATOM 3450 C CA . MET C 1 134 ? 10.261 -1.770 -27.074 1.00 61.68 134 MET C CA 1
ATOM 3451 C C . MET C 1 134 ? 10.551 -3.262 -27.166 1.00 63.37 134 MET C C 1
ATOM 3452 O O . MET C 1 134 ? 9.765 -4.089 -26.696 1.00 63.79 134 MET C O 1
ATOM 3457 N N . HIS C 1 135 ? 11.691 -3.606 -27.761 1.00 64.59 135 HIS C N 1
ATOM 3458 C CA . HIS C 1 135 ? 12.031 -5.003 -27.985 1.00 67.37 135 HIS C CA 1
ATOM 3459 C C . HIS C 1 135 ? 13.541 -5.178 -27.916 1.00 69.42 135 HIS C C 1
ATOM 3460 O O . HIS C 1 135 ? 14.301 -4.211 -27.815 1.00 68.46 135 HIS C O 1
ATOM 3467 N N . PHE C 1 136 ? 13.966 -6.438 -27.969 1.00 70.43 136 PHE C N 1
ATOM 3468 C CA . PHE C 1 136 ? 15.377 -6.782 -27.877 1.00 73.56 136 PHE C CA 1
ATOM 3469 C C . PHE C 1 136 ? 15.581 -8.185 -28.423 1.00 76.35 136 PHE C C 1
ATOM 3470 O O . PHE C 1 136 ? 14.647 -8.988 -28.486 1.00 75.76 136 PHE C O 1
ATOM 3478 N N . THR C 1 137 ? 16.818 -8.472 -28.810 1.00 77.52 137 THR C N 1
ATOM 3479 C CA . THR C 1 137 ? 17.242 -9.843 -29.046 1.00 80.48 137 THR C CA 1
ATOM 3480 C C . THR C 1 137 ? 18.650 -10.017 -28.497 1.00 82.55 137 THR C C 1
ATOM 3481 O O . THR C 1 137 ? 19.504 -9.142 -28.666 1.00 87.11 137 THR C O 1
ATOM 3485 N N . VAL C 1 138 ? 18.881 -11.143 -27.830 1.00 81.42 138 VAL C N 1
ATOM 3486 C CA . VAL C 1 138 ? 20.189 -11.487 -27.288 1.00 90.48 138 VAL C CA 1
ATOM 3487 C C . VAL C 1 138 ? 20.608 -12.838 -27.847 1.00 88.70 138 VAL C C 1
ATOM 3488 O O . VAL C 1 138 ? 19.804 -13.775 -27.909 1.00 86.28 138 VAL C O 1
ATOM 3492 N N . ASN C 1 139 ? 21.873 -12.933 -28.247 1.00 88.19 139 ASN C N 1
ATOM 3493 C CA . ASN C 1 139 ? 22.443 -14.189 -28.723 1.00 91.43 139 ASN C CA 1
ATOM 3494 C C . ASN C 1 139 ? 22.668 -15.106 -27.527 1.00 94.60 139 ASN C C 1
ATOM 3495 O O . ASN C 1 139 ? 23.486 -14.804 -26.651 1.00 96.53 139 ASN C O 1
ATOM 3500 N N . VAL C 1 140 ? 21.943 -16.224 -27.483 1.00 94.90 140 VAL C N 1
ATOM 3501 C CA . VAL C 1 140 ? 22.057 -17.179 -26.387 1.00 98.08 140 VAL C CA 1
ATOM 3502 C C . VAL C 1 140 ? 22.636 -18.510 -26.828 1.00 104.87 140 VAL C C 1
ATOM 3503 O O . VAL C 1 140 ? 22.754 -19.425 -26.000 1.00 107.30 140 VAL C O 1
ATOM 3507 N N . GLY C 1 141 ? 23.002 -18.654 -28.101 1.00 101.42 141 GLY C N 1
ATOM 3508 C CA . GLY C 1 141 ? 23.646 -19.846 -28.593 1.00 104.07 141 GLY C CA 1
ATOM 3509 C C . GLY C 1 141 ? 25.128 -19.619 -28.824 1.00 106.33 141 GLY C C 1
ATOM 3510 O O . GLY C 1 141 ? 25.689 -18.575 -28.485 1.00 105.69 141 GLY C O 1
ATOM 3511 N N . THR C 1 142 ? 25.766 -20.624 -29.411 1.00 109.16 142 THR C N 1
ATOM 3512 C CA . THR C 1 142 ? 27.182 -20.509 -29.718 1.00 111.62 142 THR C CA 1
ATOM 3513 C C . THR C 1 142 ? 27.359 -19.986 -31.139 1.00 109.72 142 THR C C 1
ATOM 3514 O O . THR C 1 142 ? 26.495 -20.161 -32.004 1.00 107.55 142 THR C O 1
ATOM 3518 N N . GLY C 1 143 ? 28.491 -19.330 -31.366 1.00 110.70 143 GLY C N 1
ATOM 3519 C CA . GLY C 1 143 ? 28.793 -18.697 -32.631 1.00 109.20 143 GLY C CA 1
ATOM 3520 C C . GLY C 1 143 ? 27.895 -17.497 -32.902 1.00 107.46 143 GLY C C 1
ATOM 3521 O O . GLY C 1 143 ? 27.278 -16.918 -32.003 1.00 104.30 143 GLY C O 1
ATOM 3522 N N . ASN C 1 144 ? 27.813 -17.143 -34.180 1.00 103.06 144 ASN C N 1
ATOM 3523 C CA . ASN C 1 144 ? 27.003 -16.013 -34.605 1.00 103.32 144 ASN C CA 1
ATOM 3524 C C . ASN C 1 144 ? 25.531 -16.395 -34.706 1.00 96.48 144 ASN C C 1
ATOM 3525 O O . ASN C 1 144 ? 25.179 -17.526 -35.052 1.00 97.63 144 ASN C O 1
ATOM 3530 N N . ALA C 1 145 ? 24.669 -15.434 -34.388 1.00 104.56 145 ALA C N 1
ATOM 3531 C CA . ALA C 1 145 ? 23.235 -15.538 -34.623 1.00 93.04 145 ALA C CA 1
ATOM 3532 C C . ALA C 1 145 ? 22.847 -14.598 -35.755 1.00 87.34 145 ALA C C 1
ATOM 3533 O O . ALA C 1 145 ? 23.268 -13.436 -35.771 1.00 86.23 145 ALA C O 1
ATOM 3535 N N . THR C 1 146 ? 22.050 -15.095 -36.697 1.00 87.32 146 THR C N 1
ATOM 3536 C CA . THR C 1 146 ? 21.547 -14.287 -37.799 1.00 83.38 146 THR C CA 1
ATOM 3537 C C . THR C 1 146 ? 20.028 -14.364 -37.838 1.00 83.28 146 THR C C 1
ATOM 3538 O O . THR C 1 146 ? 19.453 -15.454 -37.749 1.00 83.94 146 THR C O 1
ATOM 3542 N N . PHE C 1 147 ? 19.386 -13.205 -37.966 1.00 82.10 147 PHE C N 1
ATOM 3543 C CA . PHE C 1 147 ? 17.952 -13.132 -38.193 1.00 79.21 147 PHE C CA 1
ATOM 3544 C C . PHE C 1 147 ? 17.660 -11.954 -39.112 1.00 75.79 147 PHE C C 1
ATOM 3545 O O . PHE C 1 147 ? 18.432 -10.996 -39.194 1.00 75.35 147 PHE C O 1
ATOM 3553 N N . TYR C 1 148 ? 16.534 -12.044 -39.816 1.00 74.76 148 TYR C N 1
ATOM 3554 C CA . TYR C 1 148 ? 16.091 -11.009 -40.739 1.00 71.99 148 TYR C CA 1
ATOM 3555 C C . TYR C 1 148 ? 14.810 -10.377 -40.212 1.00 69.76 148 TYR C C 1
ATOM 3556 O O . TYR C 1 148 ? 13.889 -11.087 -39.794 1.00 69.59 148 TYR C O 1
ATOM 3565 N N . ALA C 1 149 ? 14.761 -9.048 -40.223 1.00 68.99 149 ALA C N 1
ATOM 3566 C CA . ALA C 1 149 ? 13.579 -8.306 -39.808 1.00 66.53 149 ALA C CA 1
ATOM 3567 C C . ALA C 1 149 ? 12.857 -7.778 -41.041 1.00 64.78 149 ALA C C 1
ATOM 3568 O O . ALA C 1 149 ? 13.407 -6.954 -41.781 1.00 65.19 149 ALA C O 1
ATOM 3570 N N . SER C 1 150 ? 11.631 -8.249 -41.253 1.00 62.57 150 SER C N 1
ATOM 3571 C CA . SER C 1 150 ? 10.739 -7.709 -42.272 1.00 60.62 150 SER C CA 1
ATOM 3572 C C . SER C 1 150 ? 9.827 -6.677 -41.625 1.00 58.22 150 SER C C 1
ATOM 3573 O O . SER C 1 150 ? 9.157 -6.975 -40.631 1.00 58.32 150 SER C O 1
ATOM 3576 N N . LEU C 1 151 ? 9.800 -5.473 -42.188 1.00 56.70 151 LEU C N 1
ATOM 3577 C CA . LEU C 1 151 ? 9.024 -4.376 -41.629 1.00 54.93 151 LEU C CA 1
ATOM 3578 C C . LEU C 1 151 ? 8.127 -3.775 -42.701 1.00 53.54 151 LEU C C 1
ATOM 3579 O O . LEU C 1 151 ? 8.536 -3.633 -43.857 1.00 54.17 151 LEU C O 1
ATOM 3584 N N . ASN C 1 152 ? 6.908 -3.409 -42.305 1.00 52.26 152 ASN C N 1
ATOM 3585 C CA . ASN C 1 152 ? 5.914 -2.885 -43.242 1.00 51.07 152 ASN C CA 1
ATOM 3586 C C . ASN C 1 152 ? 6.034 -1.364 -43.368 1.00 50.34 152 ASN C C 1
ATOM 3587 O O . ASN C 1 152 ? 5.092 -0.605 -43.146 1.00 48.70 152 ASN C O 1
ATOM 3592 N N . SER C 1 153 ? 7.238 -0.928 -43.728 1.00 50.96 153 SER C N 1
ATOM 3593 C CA . SER C 1 153 ? 7.474 0.455 -44.112 1.00 50.53 153 SER C CA 1
ATOM 3594 C C . SER C 1 153 ? 8.745 0.505 -44.943 1.00 51.99 153 SER C C 1
ATOM 3595 O O . SER C 1 153 ? 9.645 -0.317 -44.764 1.00 53.19 153 SER C O 1
ATOM 3598 N N . GLN C 1 154 ? 8.803 1.466 -45.865 1.00 51.33 154 GLN C N 1
ATOM 3599 C CA . GLN C 1 154 ? 10.042 1.698 -46.597 1.00 52.61 154 GLN C CA 1
ATOM 3600 C C . GLN C 1 154 ? 11.118 2.341 -45.733 1.00 53.75 154 GLN C C 1
ATOM 3601 O O . GLN C 1 154 ? 12.287 2.349 -46.131 1.00 55.66 154 GLN C O 1
ATOM 3607 N N . ASN C 1 155 ? 10.755 2.877 -44.574 1.00 51.46 155 ASN C N 1
ATOM 3608 C CA . ASN C 1 155 ? 11.702 3.527 -43.678 1.00 52.94 155 ASN C CA 1
ATOM 3609 C C . ASN C 1 155 ? 11.140 3.482 -42.263 1.00 51.68 155 ASN C C 1
ATOM 3610 O O . ASN C 1 155 ? 10.671 4.502 -41.743 1.00 50.04 155 ASN C O 1
ATOM 3615 N N . PRO C 1 156 ? 11.156 2.311 -41.620 1.00 53.09 156 PRO C N 1
ATOM 3616 C CA . PRO C 1 156 ? 10.504 2.185 -40.307 1.00 52.38 156 PRO C CA 1
ATOM 3617 C C . PRO C 1 156 ? 11.129 3.061 -39.238 1.00 52.68 156 PRO C C 1
ATOM 3618 O O . PRO C 1 156 ? 10.439 3.460 -38.292 1.00 51.99 156 PRO C O 1
ATOM 3622 N N . GLY C 1 157 ? 12.415 3.372 -39.362 1.00 52.82 157 GLY C N 1
ATOM 3623 C CA . GLY C 1 157 ? 13.140 4.046 -38.306 1.00 53.51 157 GLY C CA 1
ATOM 3624 C C . GLY C 1 157 ? 13.601 3.090 -37.226 1.00 55.23 157 GLY C C 1
ATOM 3625 O O . GLY C 1 157 ? 13.005 2.030 -37.020 1.00 55.55 157 GLY C O 1
ATOM 3626 N N . GLY C 1 158 ? 14.668 3.468 -36.525 1.00 56.04 158 GLY C N 1
ATOM 3627 C CA . GLY C 1 158 ? 15.224 2.653 -35.464 1.00 57.28 158 GLY C CA 1
ATOM 3628 C C . GLY C 1 158 ? 15.789 3.527 -34.367 1.00 56.99 158 GLY C C 1
ATOM 3629 O O . GLY C 1 158 ? 16.467 4.520 -34.645 1.00 57.57 158 GLY C O 1
ATOM 3630 N N . GLN C 1 159 ? 15.502 3.181 -33.115 1.00 57.20 159 GLN C N 1
ATOM 3631 C CA . GLN C 1 159 ? 15.902 3.997 -31.978 1.00 57.56 159 GLN C CA 1
ATOM 3632 C C . GLN C 1 159 ? 16.324 3.102 -30.824 1.00 59.54 159 GLN C C 1
ATOM 3633 O O . GLN C 1 159 ? 15.608 2.157 -30.484 1.00 58.68 159 GLN C O 1
ATOM 3639 N N . ILE C 1 160 ? 17.476 3.395 -30.226 1.00 61.80 160 ILE C N 1
ATOM 3640 C CA . ILE C 1 160 ? 17.867 2.738 -28.982 1.00 64.63 160 ILE C CA 1
ATOM 3641 C C . ILE C 1 160 ? 17.191 3.465 -27.828 1.00 64.80 160 ILE C C 1
ATOM 3642 O O . ILE C 1 160 ? 17.370 4.675 -27.655 1.00 64.06 160 ILE C O 1
ATOM 3647 N N . VAL C 1 161 ? 16.418 2.729 -27.031 1.00 65.06 161 VAL C N 1
ATOM 3648 C CA . VAL C 1 161 ? 15.608 3.326 -25.974 1.00 65.88 161 VAL C CA 1
ATOM 3649 C C . VAL C 1 161 ? 16.071 2.924 -24.582 1.00 69.98 161 VAL C C 1
ATOM 3650 O O . VAL C 1 161 ? 15.571 3.490 -23.596 1.00 69.71 161 VAL C O 1
ATOM 3654 N N . GLY C 1 162 ? 17.004 1.982 -24.464 1.00 69.84 162 GLY C N 1
ATOM 3655 C CA . GLY C 1 162 ? 17.472 1.507 -23.169 1.00 74.57 162 GLY C CA 1
ATOM 3656 C C . GLY C 1 162 ? 18.681 0.620 -23.362 1.00 78.06 162 GLY C C 1
ATOM 3657 O O . GLY C 1 162 ? 19.007 0.220 -24.483 1.00 77.80 162 GLY C O 1
ATOM 3658 N N . LEU C 1 163 ? 19.342 0.294 -22.244 1.00 79.90 163 LEU C N 1
ATOM 3659 C CA . LEU C 1 163 ? 20.705 -0.238 -22.318 1.00 83.10 163 LEU C CA 1
ATOM 3660 C C . LEU C 1 163 ? 20.891 -1.658 -21.809 1.00 85.75 163 LEU C C 1
ATOM 3661 O O . LEU C 1 163 ? 21.989 -2.210 -21.982 1.00 88.40 163 LEU C O 1
ATOM 3666 N N . MET C 1 164 ? 19.896 -2.247 -21.146 1.00 85.60 164 MET C N 1
ATOM 3667 C CA . MET C 1 164 ? 19.990 -3.668 -20.797 1.00 86.95 164 MET C CA 1
ATOM 3668 C C . MET C 1 164 ? 21.233 -4.035 -19.976 1.00 90.32 164 MET C C 1
ATOM 3669 O O . MET C 1 164 ? 21.135 -4.649 -18.911 1.00 92.55 164 MET C O 1
#

Nearest PDB structures (foldseek):
  6orm-assembly1_A  TM=1.006E+00  e=2.520E-32  Thevetia peruviana
  2d5h-assembly2_E  TM=9.207E-01  e=1.110E-08  Glycine max
  3ksc-assembly2_D  TM=8.927E-01  e=2.112E-08  Pisum sativum
  2e9q-assembly1_A  TM=8.984E-01  e=2.914E-08  Cucurbita maxima
  3ksc-assembly2_E  TM=8.956E-01  e=4.021E-08  Pisum sativum

Radius of gyration: 23.6 Å; Cα contacts (8 Å, |Δi|>4): 1382; chains: 3; bounding box: 64×62×61 Å

Sequence (486 aa):
ADPGPLQDFCLADLNSPLFINGYPCRNPALATSDDFIYSGFKQAPSGFDQWGLNVTFVTAGQFPALNTLGLTINRCVLLPGGSTQFRTNPRASSLVMATEGEILEGFYSTNDNQLYVKRLTPGDLFIIPPGLMHFTVNVGTGNATFYASLNSQNPGGQIVGLMADPGPLQDFCLADLNSPLFINGYPCRNPALATSDDFIYSGFKQAPSGFDQWGLNVTFVTAGQFPALNTLGLTINRCVLLPGGSTQFRTNPRASSLVMATEGEILEGFYSTNDNQLYVKRLTPGDLFIIPPGLMHFTVNVGTGNATFYASLNSQNPGGQIVADPGPLQDFCLADLNSPLFINGYPCRNPALATSDDFIYSGFKQAPSGFDQWGLNVTFVTAGQFPALNTLGLTINRCVLLPGGSTQFRTNPRASSLVMATEGEILEGFYSTNDNQLYVKRLTPGDLFIIPPGLMHFTVNVGTGNATFYASLNSQNPGGQIVGLM

Organism: Thevetia peruviana (NCBI:txid52862)

InterPro domains:
  IPR001929 Germin [PR00325] (88-108)
  IPR001929 Germin [PR00325] (119-139)
  IPR001929 Germin [PR00325] (152-167)
  IPR001929 Germin [cd02241] (3-161)
  IPR006045 Cupin 1 [PF00190] (48-164)
  IPR006045 Cupin 1 [SM00835] (40-181)
  IPR011051 RmlC-like cupin domain superfamily [SSF51182] (3-163)
  IPR014710 RmlC-like jelly roll fold [G3DSA:2.60.120.10] (2-183)

B-factor: mean 56.61, std 16.99, range [32.99, 153.58]

Solvent-accessible surface area: 20931 Å² total; per-residue (Å²): 126,39,65,12,25,12,31,14,10,2,3,0,43,78,144,21,118,73,191,70,133,42,71,7,7,87,49,43,89,132,5,74,28,88,39,0,32,47,46,10,11,107,132,78,37,121,35,72,52,155,72,8,7,21,39,28,106,0,15,0,24,77,2,26,0,0,2,13,2,4,0,0,7,13,15,13,9,0,62,85,72,2,9,8,10,44,50,14,22,60,135,3,2,3,2,3,4,1,51,81,20,57,1,64,1,0,0,40,4,102,105,142,86,84,67,7,46,57,132,0,38,64,15,7,0,0,0,2,1,44,29,16,47,19,17,3,30,10,71,25,132,40,60,0,17,8,31,10,2,1,26,4,18,73,3,24,65,103,77,72,25,104,139,98,39,92,56,49,169,82,29,9,16,3,0,43,76,142,22,112,115,188,99,133,41,73,24,46,99,85,62,88,130,6,74,27,92,35,0,33,46,51,11,12,83,133,79,37,122,35,71,52,157,108,8,7,22,41,28,107,0,17,0,25,78,3,28,0,0,2,32,2,4,0,0,6,15,14,14,10,0,63,76,70,2,28,8,33,92,54,0,25,3,94,3,2,2,2,3,5,1,51,84,13,46,2,61,1,0,0,35,2,34,107,142,46,86,70,8,45,58,123,0,40,63,14,2,0,0,0,4,1,18,1,0,14,20,25,3,48,8,51,18,128,32,59,0,19,7,31,10,2,1,25,4,18,73,4,14,36,2,64,32,81,31,37,56,70,166,87,129,51,17,3,0,46,83,147,24,110,79,71,40,36,11,68,27,45,106,83,72,88,128,23,79,102,116,33,88,115,80,56,12,58,178,135,78,39,121,33,72,54,150,69,10,7,22,39,29,105,2,15,0,26,77,28,25,4,25,2,27,74,18,104,4,51,13,18,12,10,0,63,82,70,2,12,8,4,36,53,1,25,3,28,4,28,3,72,5,81,1,53,86,22,50,1,59,2,0,25,38,19,45,109,144,46,95,76,96,52,129,114,6,57,79,56,57,106,25,97,3,44,47,1,10,13,21,10,4,34,9,58,24,130,33,62,0,18,8,55,10,48,2,71,1,1,38,4,15,37,3,50,12,18,123,113